Protein AF-A0A9W9NFR3-F1 (afdb_monomer_lite)

Structure (mmCIF, N/CA/C/O backbone):
data_AF-A0A9W9NFR3-F1
#
_entry.id   AF-A0A9W9NFR3-F1
#
loop_
_atom_site.group_PDB
_atom_site.id
_atom_site.type_symbol
_atom_site.label_atom_id
_atom_site.label_alt_id
_atom_site.label_comp_id
_atom_site.label_asym_id
_atom_site.label_entity_id
_atom_site.label_seq_id
_atom_site.pdbx_PDB_ins_code
_atom_site.Cartn_x
_atom_site.Cartn_y
_atom_site.Cartn_z
_atom_site.occupancy
_atom_site.B_iso_or_equiv
_atom_site.auth_seq_id
_atom_site.auth_comp_id
_atom_site.auth_asym_id
_atom_site.auth_atom_id
_atom_site.pdbx_PDB_model_num
ATOM 1 N N . LEU A 1 1 ? -6.742 -9.549 -24.393 1.00 57.75 1 LEU A N 1
ATOM 2 C CA . LEU A 1 1 ? -6.237 -10.934 -24.289 1.00 57.75 1 LEU A CA 1
ATOM 3 C C . LEU A 1 1 ? -7.436 -11.861 -24.127 1.00 57.75 1 LEU A C 1
ATOM 5 O O . LEU A 1 1 ? -8.385 -11.506 -23.446 1.00 57.75 1 LEU A O 1
ATOM 9 N N . LYS A 1 2 ? -7.452 -13.035 -24.771 1.00 60.94 2 LYS A N 1
ATOM 10 C CA . LYS A 1 2 ? -8.479 -14.054 -24.458 1.00 60.94 2 LYS A CA 1
ATOM 11 C C . LYS A 1 2 ? -8.220 -14.619 -23.047 1.00 60.94 2 LYS A C 1
ATOM 13 O O . LYS A 1 2 ? -7.058 -14.609 -22.647 1.00 60.94 2 LYS A O 1
ATOM 18 N N . PRO A 1 3 ? -9.209 -15.192 -22.333 1.00 56.94 3 PRO A N 1
ATOM 19 C CA . PRO A 1 3 ? -8.985 -15.709 -20.978 1.00 56.94 3 PRO A CA 1
ATOM 20 C C . PRO A 1 3 ? -7.827 -16.700 -20.829 1.00 56.94 3 PRO A C 1
ATOM 22 O O . PRO A 1 3 ? -6.983 -16.536 -19.953 1.00 56.94 3 PRO A O 1
ATOM 25 N N . GLY A 1 4 ? -7.684 -17.645 -21.763 1.00 58.53 4 GLY A N 1
ATOM 26 C CA . GLY A 1 4 ? -6.540 -18.572 -21.789 1.00 58.53 4 GLY A CA 1
ATOM 27 C C . GLY A 1 4 ? -5.189 -17.936 -22.155 1.00 58.53 4 GLY A C 1
ATOM 28 O O . GLY A 1 4 ? -4.173 -18.619 -22.157 1.00 58.53 4 GLY A O 1
ATOM 29 N N . ALA A 1 5 ? -5.168 -16.650 -22.512 1.00 71.75 5 ALA A N 1
ATOM 30 C CA . ALA A 1 5 ? -3.951 -15.871 -22.708 1.00 71.75 5 ALA A CA 1
ATOM 31 C C . ALA A 1 5 ? -3.671 -14.902 -21.555 1.00 71.75 5 ALA A C 1
ATOM 33 O O . ALA A 1 5 ? -2.537 -14.447 -21.470 1.00 71.75 5 ALA A O 1
ATOM 34 N N . ALA A 1 6 ? -4.670 -14.605 -20.715 1.00 74.62 6 ALA A N 1
ATOM 35 C CA . ALA A 1 6 ? -4.541 -13.748 -19.542 1.00 74.62 6 ALA A CA 1
ATOM 36 C C . ALA A 1 6 ? -4.079 -14.531 -18.300 1.00 74.62 6 ALA A C 1
ATOM 38 O O . ALA A 1 6 ? -3.303 -14.001 -17.502 1.00 74.62 6 ALA A O 1
ATOM 39 N N . LEU A 1 7 ? -4.507 -15.792 -18.169 1.00 78.88 7 LEU A N 1
ATOM 40 C CA . LEU A 1 7 ? -4.122 -16.697 -17.082 1.00 78.88 7 LEU A CA 1
ATOM 41 C C . LEU A 1 7 ? -2.975 -17.630 -17.488 1.00 78.88 7 LEU A C 1
ATOM 43 O O . LEU A 1 7 ? -2.814 -17.955 -18.668 1.00 78.88 7 LEU A O 1
ATOM 47 N N . ASN A 1 8 ? -2.174 -18.066 -16.514 1.00 80.19 8 ASN A N 1
ATOM 48 C CA . ASN A 1 8 ? -1.162 -19.097 -16.739 1.00 80.19 8 ASN A CA 1
ATOM 49 C C . ASN A 1 8 ? -1.794 -20.485 -16.968 1.00 80.19 8 ASN A C 1
ATOM 51 O O . ASN A 1 8 ? -2.981 -20.706 -16.718 1.00 80.19 8 ASN A O 1
ATOM 55 N N . SER A 1 9 ? -0.994 -21.425 -17.480 1.00 79.94 9 SER A N 1
ATOM 56 C CA . SER A 1 9 ? -1.455 -22.782 -17.807 1.00 79.94 9 SER A CA 1
ATOM 57 C C . SER A 1 9 ? -1.994 -23.538 -16.597 1.00 79.94 9 SER A C 1
ATOM 59 O O . SER A 1 9 ? -2.963 -24.283 -16.725 1.00 79.94 9 SER A O 1
ATOM 61 N N . ASP A 1 10 ? -1.386 -23.323 -15.435 1.00 79.56 10 ASP A N 1
ATOM 62 C CA . ASP A 1 10 ? -1.676 -24.070 -14.211 1.00 79.56 10 ASP A CA 1
ATOM 63 C C . ASP A 1 10 ? -3.016 -23.631 -13.604 1.00 79.56 10 ASP A C 1
ATOM 65 O O . ASP A 1 10 ? -3.705 -24.419 -12.960 1.00 79.56 10 ASP A O 1
ATOM 69 N N . SER A 1 11 ? -3.434 -22.401 -13.912 1.00 82.00 11 SER A N 1
ATOM 70 C CA . SER A 1 11 ? -4.711 -21.800 -13.522 1.00 82.00 11 SER A CA 1
ATOM 71 C C . SER A 1 11 ? -5.790 -21.917 -14.604 1.00 82.00 11 SER A C 1
ATOM 73 O O . SER A 1 11 ? -6.867 -21.328 -14.484 1.00 82.00 11 SER A O 1
ATOM 75 N N . ALA A 1 12 ? -5.544 -22.665 -15.686 1.00 76.81 12 ALA A N 1
ATOM 76 C CA . ALA A 1 12 ? -6.492 -22.773 -16.795 1.00 76.81 12 ALA A CA 1
ATOM 77 C C . ALA A 1 12 ? -7.842 -23.369 -16.359 1.00 76.81 12 ALA A C 1
ATOM 79 O O . ALA A 1 12 ? -8.886 -22.996 -16.899 1.00 76.81 12 ALA A O 1
ATOM 80 N N . ASN A 1 13 ? -7.850 -24.246 -15.350 1.00 81.19 13 ASN A N 1
ATOM 81 C CA . ASN A 1 13 ? -9.070 -24.832 -14.788 1.00 81.19 13 ASN A CA 1
ATOM 82 C C . ASN A 1 13 ? -10.011 -23.786 -14.155 1.00 81.19 13 ASN A C 1
ATOM 84 O O . ASN A 1 13 ? -11.229 -23.988 -14.168 1.00 81.19 13 ASN A O 1
ATOM 88 N N . LEU A 1 14 ? -9.485 -22.649 -13.677 1.00 80.06 14 LEU A N 1
ATOM 89 C CA . LEU A 1 14 ? -10.282 -21.569 -13.089 1.00 80.06 14 LEU A CA 1
ATOM 90 C C . LEU A 1 14 ? -11.264 -20.983 -14.106 1.00 80.06 14 LEU A C 1
ATOM 92 O O . LEU A 1 14 ? -12.348 -20.552 -13.727 1.00 80.06 14 LEU A O 1
ATOM 96 N N . THR A 1 15 ? -10.945 -21.040 -15.404 1.00 74.31 15 THR A N 1
ATOM 97 C CA . THR A 1 15 ? -11.864 -20.593 -16.468 1.00 74.31 15 THR A CA 1
ATOM 98 C C . THR A 1 15 ? -13.156 -21.407 -16.528 1.00 74.31 15 THR A C 1
ATOM 100 O O . THR A 1 15 ? -14.176 -20.916 -17.003 1.00 74.31 15 THR A O 1
ATOM 103 N N . THR A 1 16 ? -13.125 -22.643 -16.026 1.00 77.31 16 THR A N 1
ATOM 104 C CA . THR A 1 16 ? -14.296 -23.524 -15.940 1.00 77.31 16 THR A CA 1
ATOM 105 C C . THR A 1 16 ? -14.938 -23.474 -14.553 1.00 77.31 16 THR A C 1
ATOM 107 O O . THR A 1 16 ? -16.159 -23.512 -14.454 1.00 77.31 16 THR A O 1
ATOM 110 N N . GLN A 1 17 ? -14.136 -23.378 -13.486 1.00 79.81 17 GLN A N 1
ATOM 111 C CA . GLN A 1 17 ? -14.632 -23.359 -12.102 1.00 79.81 17 GLN A CA 1
ATOM 112 C C . GLN A 1 17 ? -15.254 -22.014 -11.706 1.00 79.81 17 GLN A C 1
ATOM 114 O O . GLN A 1 17 ? -16.235 -21.980 -10.972 1.00 79.81 17 GLN A O 1
ATOM 119 N N . MET A 1 18 ? -14.692 -20.913 -12.205 1.00 75.62 18 MET A N 1
ATOM 120 C CA . MET A 1 18 ? -15.073 -19.539 -11.878 1.00 75.62 18 MET A CA 1
ATOM 121 C C . MET A 1 18 ? -15.155 -18.690 -13.159 1.00 75.62 18 MET A C 1
ATOM 123 O O . MET A 1 18 ? -14.361 -17.763 -13.368 1.00 75.62 18 MET A O 1
ATOM 127 N N . PRO A 1 19 ? -16.080 -19.012 -14.083 1.00 73.88 19 PRO A N 1
ATOM 128 C CA . PRO A 1 19 ? -16.123 -18.385 -15.401 1.00 73.88 19 PRO A CA 1
ATOM 129 C C . PRO A 1 19 ? -16.378 -16.873 -15.326 1.00 73.88 19 PRO A C 1
ATOM 131 O O . PRO A 1 19 ? -15.787 -16.120 -16.096 1.00 73.88 19 PRO A O 1
ATOM 134 N N . GLY A 1 20 ? -17.198 -16.400 -14.380 1.00 67.44 20 GLY A N 1
ATOM 135 C CA . GLY A 1 20 ? -17.444 -14.966 -14.183 1.00 67.44 20 GLY A CA 1
ATOM 136 C C . GLY A 1 20 ? -16.195 -14.219 -13.707 1.00 67.44 20 GLY A C 1
ATOM 137 O O . GLY A 1 20 ? -15.789 -13.229 -14.318 1.00 67.44 20 GLY A O 1
ATOM 138 N N . GLN A 1 21 ? -15.534 -14.750 -12.676 1.00 71.19 21 GLN A N 1
ATOM 139 C CA . GLN A 1 21 ? -14.351 -14.159 -12.047 1.00 71.19 21 GLN A CA 1
ATOM 140 C C . GLN A 1 21 ? -13.106 -14.215 -12.940 1.00 71.19 21 GLN A C 1
ATOM 142 O O . GLN A 1 21 ? -12.191 -13.424 -12.757 1.00 71.19 21 GLN A O 1
ATOM 147 N N . THR A 1 22 ? -13.059 -15.116 -13.923 1.00 69.31 22 THR A N 1
ATOM 148 C CA . THR A 1 22 ? -11.957 -15.194 -14.899 1.00 69.31 22 THR A CA 1
ATOM 149 C C . THR A 1 22 ? -12.244 -14.429 -16.191 1.00 69.31 22 THR A C 1
ATOM 151 O O . THR A 1 22 ? -11.317 -13.916 -16.821 1.00 69.31 22 THR A O 1
ATOM 154 N N . THR A 1 23 ? -13.513 -14.277 -16.582 1.00 66.06 23 THR A N 1
ATOM 155 C CA . THR A 1 23 ? -13.893 -13.469 -17.753 1.00 66.06 23 THR A CA 1
ATOM 156 C C . THR A 1 23 ? -13.675 -11.977 -17.500 1.00 66.06 23 THR A C 1
ATOM 158 O O . THR A 1 23 ? -13.169 -11.290 -18.385 1.00 66.06 23 THR A O 1
ATOM 161 N N . ALA A 1 24 ? -13.986 -11.486 -16.296 1.00 67.56 24 ALA A N 1
ATOM 162 C CA . ALA A 1 24 ? -13.807 -10.081 -15.922 1.00 67.56 24 ALA A CA 1
ATOM 163 C C . ALA A 1 24 ? -12.356 -9.560 -16.087 1.00 67.56 24 ALA A C 1
ATOM 165 O O . ALA A 1 24 ? -12.164 -8.625 -16.864 1.00 67.56 24 ALA A O 1
ATOM 166 N N . PRO A 1 25 ? -11.311 -10.166 -15.485 1.00 63.53 25 PRO A N 1
ATOM 167 C CA . PRO A 1 25 ? -9.930 -9.709 -15.674 1.00 63.53 25 PRO A CA 1
ATOM 168 C C . PRO A 1 25 ? -9.451 -9.886 -17.120 1.00 63.53 25 PRO A C 1
ATOM 170 O O . PRO A 1 25 ? -8.664 -9.093 -17.625 1.00 63.53 25 PRO A O 1
ATOM 173 N N . SER A 1 26 ? -9.970 -10.884 -17.837 1.00 64.06 26 SER A N 1
ATOM 174 C CA . SER A 1 26 ? -9.630 -11.105 -19.247 1.00 64.06 26 SER A CA 1
ATOM 175 C C . SER A 1 26 ? -10.191 -10.025 -20.173 1.00 64.06 26 SER A C 1
ATOM 177 O O . SER A 1 26 ? -9.550 -9.676 -21.162 1.00 64.06 26 SER A O 1
ATOM 179 N N . PHE A 1 27 ? -11.373 -9.487 -19.856 1.00 68.19 27 PHE A N 1
ATOM 180 C CA . PHE A 1 27 ? -11.963 -8.341 -20.553 1.00 68.19 27 PHE A CA 1
ATOM 181 C C . PHE A 1 27 ? -11.135 -7.060 -20.361 1.00 68.19 27 PHE A C 1
ATOM 183 O O . PHE A 1 27 ? -11.083 -6.218 -21.258 1.00 68.19 27 PHE A O 1
ATOM 190 N N . LEU A 1 28 ? -10.461 -6.938 -19.217 1.00 73.31 28 LEU A N 1
ATOM 191 C CA . LEU A 1 28 ? -9.630 -5.786 -18.870 1.00 73.31 28 LEU A CA 1
ATOM 192 C C . LEU A 1 28 ? -8.166 -5.934 -19.310 1.00 73.31 28 LEU A C 1
ATOM 194 O O . LEU A 1 28 ? -7.443 -4.946 -19.331 1.00 73.31 28 LEU A O 1
ATOM 198 N N . ALA A 1 29 ? -7.712 -7.127 -19.697 1.00 72.62 29 ALA A N 1
ATOM 199 C CA . ALA A 1 29 ? -6.328 -7.361 -20.100 1.00 72.62 29 ALA A CA 1
ATOM 200 C C . ALA A 1 29 ? -6.136 -7.194 -21.612 1.00 72.62 29 ALA A C 1
ATOM 202 O O . ALA A 1 29 ? -6.729 -7.931 -22.398 1.00 72.62 29 ALA A O 1
ATOM 203 N N . TYR A 1 30 ? -5.251 -6.299 -22.041 1.00 69.31 30 TYR A N 1
ATOM 204 C CA . TYR A 1 30 ? -4.818 -6.110 -23.430 1.00 69.31 30 TYR A CA 1
ATOM 205 C C . TY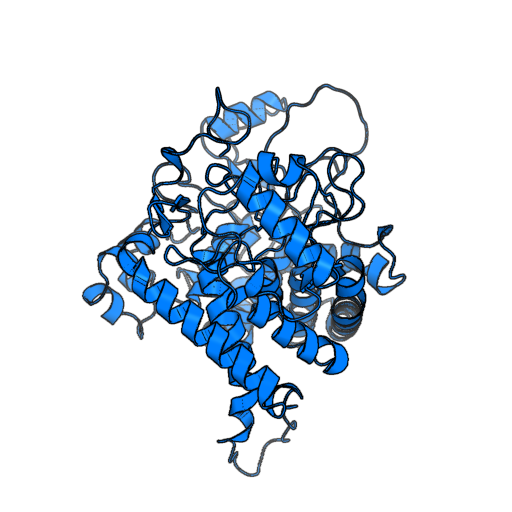R A 1 30 ? -3.319 -6.411 -23.546 1.00 69.31 30 TYR A C 1
ATOM 207 O O . TYR A 1 30 ? -2.644 -6.595 -22.540 1.00 69.31 30 TYR A O 1
ATOM 215 N N . SER A 1 31 ? -2.799 -6.537 -24.769 1.00 67.88 31 SER A N 1
ATOM 216 C CA . SER A 1 31 ? -1.360 -6.774 -24.973 1.00 67.88 31 SER A CA 1
ATOM 217 C C . SER A 1 31 ? -0.500 -5.582 -24.552 1.00 67.88 31 SER A C 1
ATOM 219 O O . SER A 1 31 ? 0.652 -5.785 -24.215 1.00 67.88 31 SER A O 1
ATOM 221 N N . GLU A 1 32 ? -1.064 -4.371 -24.570 1.00 63.44 32 GLU A N 1
ATOM 222 C CA . GLU A 1 32 ? -0.345 -3.113 -24.310 1.00 63.44 32 GLU A CA 1
ATOM 223 C C . GLU A 1 32 ? -0.567 -2.547 -22.897 1.00 63.44 32 GLU A C 1
ATOM 225 O O . GLU A 1 32 ? 0.097 -1.584 -22.522 1.00 63.44 32 GLU A O 1
ATOM 230 N N . LYS A 1 33 ? -1.575 -3.048 -22.164 1.00 67.75 33 LYS A N 1
ATOM 231 C CA . LYS A 1 33 ? -1.949 -2.605 -20.806 1.00 67.75 33 LYS A CA 1
ATOM 232 C C . LYS A 1 33 ? -3.065 -3.463 -20.212 1.00 67.75 33 LYS A C 1
ATOM 234 O O . LYS A 1 33 ? -3.825 -4.110 -20.938 1.00 67.75 33 LYS A O 1
ATOM 239 N N . LEU A 1 34 ? -3.234 -3.382 -18.897 1.00 75.50 34 LEU A N 1
ATOM 240 C CA . LEU A 1 34 ? -4.474 -3.756 -18.215 1.00 75.50 34 LEU A CA 1
ATOM 241 C C . LEU A 1 34 ? -5.292 -2.486 -17.926 1.00 75.50 34 LEU A C 1
ATOM 243 O O . LEU A 1 34 ? -4.732 -1.418 -17.685 1.00 75.50 34 LEU A O 1
ATOM 247 N N . LEU A 1 35 ? -6.617 -2.593 -18.008 1.00 75.81 35 LEU A N 1
ATOM 248 C CA . LEU A 1 35 ? -7.544 -1.516 -17.663 1.00 75.81 35 LEU A CA 1
ATOM 249 C C . LEU A 1 35 ? -7.932 -1.614 -16.185 1.00 75.81 35 LEU A C 1
ATOM 251 O O . LEU A 1 35 ? -8.110 -2.720 -15.674 1.00 75.81 35 LEU A O 1
ATOM 255 N N . ALA A 1 36 ? -8.110 -0.468 -15.531 1.00 61.69 36 ALA A N 1
ATOM 256 C CA . ALA A 1 36 ? -8.396 -0.399 -14.096 1.00 61.69 36 ALA A CA 1
ATOM 257 C C . ALA A 1 36 ? -9.766 -0.975 -13.721 1.00 61.69 36 ALA A C 1
ATOM 259 O O . ALA A 1 36 ? -9.925 -1.626 -12.694 1.00 61.69 36 ALA A O 1
ATOM 260 N N . GLY A 1 37 ? -10.763 -0.786 -14.586 1.00 64.19 37 GLY A N 1
ATOM 261 C CA . GLY A 1 37 ? -12.109 -1.275 -14.331 1.00 64.19 37 GLY A CA 1
ATOM 262 C C . GLY A 1 37 ? -12.991 -1.257 -15.568 1.00 64.19 37 GLY A C 1
ATOM 263 O O . GLY A 1 37 ? -12.638 -0.742 -16.629 1.00 64.19 37 GLY A O 1
ATOM 264 N N . ALA A 1 38 ? -14.178 -1.843 -15.446 1.00 62.59 38 ALA A N 1
ATOM 265 C CA . ALA A 1 38 ? -15.139 -1.884 -16.538 1.00 62.59 38 ALA A CA 1
ATOM 266 C C . ALA A 1 38 ? -16.033 -0.622 -16.549 1.00 62.59 38 ALA A C 1
ATOM 268 O O . ALA A 1 38 ? -16.344 -0.054 -15.505 1.00 62.59 38 ALA A O 1
ATOM 269 N N . TRP A 1 39 ? -16.511 -0.230 -17.738 1.00 59.84 39 TRP A N 1
ATOM 270 C CA . TRP A 1 39 ? -17.463 0.866 -18.024 1.00 59.84 39 TRP A CA 1
ATOM 271 C C . TRP A 1 39 ? -16.967 2.289 -17.718 1.00 59.84 39 TRP A C 1
ATOM 273 O O . TRP A 1 39 ? -16.989 3.122 -18.620 1.00 59.84 39 TRP A O 1
ATOM 283 N N . ARG A 1 40 ? -16.537 2.577 -16.481 1.00 53.50 40 ARG A N 1
ATOM 284 C CA . ARG A 1 40 ? -16.158 3.930 -16.027 1.00 53.50 40 ARG A CA 1
ATOM 285 C C . ARG A 1 40 ? -14.650 4.195 -16.055 1.00 53.50 40 ARG A C 1
ATOM 287 O O . ARG A 1 40 ? -14.262 5.312 -16.366 1.00 53.50 40 ARG A O 1
ATOM 294 N N . PHE A 1 41 ? -13.825 3.169 -15.834 1.00 65.81 41 PHE A N 1
ATOM 295 C CA . PHE A 1 41 ? -12.356 3.266 -15.809 1.00 65.81 41 PHE A CA 1
ATOM 296 C C . PHE A 1 41 ? -11.695 2.377 -16.873 1.00 65.81 41 PHE A C 1
ATOM 298 O O . PHE A 1 41 ? -10.738 1.649 -16.609 1.00 65.81 41 PHE A O 1
ATOM 305 N N . LEU A 1 42 ? -12.218 2.425 -18.104 1.00 73.88 42 LEU A N 1
ATOM 306 C CA . LEU A 1 42 ? -11.694 1.681 -19.260 1.00 73.88 42 LEU A CA 1
ATOM 307 C C . LEU A 1 42 ? -10.385 2.295 -19.806 1.00 73.88 42 LEU A C 1
ATOM 309 O O . LEU A 1 42 ? -10.229 2.489 -21.011 1.00 73.88 42 LEU A O 1
ATOM 313 N N . THR A 1 43 ? -9.447 2.619 -18.920 1.00 76.31 43 THR A N 1
ATOM 314 C CA . THR A 1 43 ? -8.145 3.216 -19.236 1.00 76.31 43 THR A CA 1
ATOM 315 C C . THR A 1 43 ? -7.059 2.670 -18.298 1.00 76.31 43 THR A C 1
ATOM 317 O O . THR A 1 43 ? -7.357 1.898 -17.382 1.00 76.31 43 THR A O 1
ATOM 320 N N . TYR A 1 44 ? -5.793 3.000 -18.561 1.00 82.38 44 TYR A N 1
ATOM 321 C CA . TYR A 1 44 ? -4.669 2.613 -17.704 1.00 82.38 44 TYR A CA 1
ATOM 322 C C . TYR A 1 44 ? -4.719 3.361 -16.371 1.00 82.38 44 TYR A C 1
ATOM 324 O O . TYR A 1 44 ? -4.769 4.593 -16.355 1.00 82.38 44 TYR A O 1
ATOM 332 N N . PHE A 1 45 ? -4.607 2.594 -15.285 1.00 86.62 45 PHE A N 1
ATOM 333 C CA . PHE A 1 45 ? -4.207 3.089 -13.973 1.00 86.62 45 PHE A CA 1
ATOM 334 C C . PHE A 1 45 ? -2.989 2.290 -13.500 1.00 86.62 45 PHE A C 1
ATOM 336 O O . PHE A 1 45 ? -3.074 1.075 -13.301 1.00 86.62 45 PHE A O 1
ATOM 343 N N . GLY A 1 46 ? -1.843 2.950 -13.350 1.00 88.38 46 GLY A N 1
ATOM 344 C CA . GLY A 1 46 ? -0.560 2.324 -13.043 1.00 88.38 46 GLY A CA 1
ATOM 345 C C . GLY A 1 46 ? -0.546 1.645 -11.684 1.00 88.38 46 GLY A C 1
ATOM 346 O O . GLY A 1 46 ? -0.216 0.464 -11.592 1.00 88.38 46 GLY A O 1
ATOM 347 N N . ARG A 1 47 ? -0.947 2.375 -10.638 1.00 91.19 47 ARG A N 1
ATOM 348 C CA . ARG A 1 47 ? -1.064 1.851 -9.269 1.00 91.19 47 ARG A CA 1
ATOM 349 C C . ARG A 1 47 ? -1.922 0.591 -9.239 1.00 91.19 47 ARG A C 1
ATOM 351 O O . ARG A 1 47 ? -1.462 -0.462 -8.810 1.00 91.19 47 ARG A O 1
ATOM 358 N N . ASP A 1 48 ? -3.134 0.694 -9.756 1.00 89.94 48 ASP A N 1
ATOM 359 C CA . ASP A 1 48 ? -4.148 -0.352 -9.707 1.00 89.94 48 ASP A CA 1
ATOM 360 C C . ASP A 1 48 ? -3.710 -1.587 -10.504 1.00 89.94 48 ASP A C 1
ATOM 362 O O . ASP A 1 48 ? -3.854 -2.722 -10.039 1.00 89.94 48 ASP A O 1
ATOM 366 N N . SER A 1 49 ? -3.080 -1.373 -11.665 1.00 90.88 49 SER A N 1
ATOM 367 C CA . SER A 1 49 ? -2.492 -2.446 -12.472 1.00 90.88 49 SER A CA 1
ATOM 368 C C . SER A 1 49 ? -1.364 -3.158 -11.726 1.00 90.88 49 SER A C 1
ATOM 370 O O . SER A 1 49 ? -1.300 -4.386 -11.746 1.00 90.88 49 SER A O 1
ATOM 372 N N . MET A 1 50 ? -0.492 -2.417 -11.034 1.00 95.12 50 MET A N 1
ATOM 373 C CA . MET A 1 50 ? 0.610 -2.999 -10.264 1.00 95.12 50 MET A CA 1
ATOM 374 C C . MET A 1 50 ? 0.128 -3.732 -9.009 1.00 95.12 50 MET A C 1
ATOM 376 O O . MET A 1 50 ? 0.593 -4.842 -8.756 1.00 95.12 50 MET A O 1
ATOM 380 N N . ILE A 1 51 ? -0.825 -3.177 -8.252 1.00 94.50 51 ILE A N 1
ATOM 381 C CA . ILE A 1 51 ? -1.442 -3.858 -7.099 1.00 94.50 51 ILE A CA 1
ATOM 382 C C . ILE A 1 51 ? -2.105 -5.160 -7.560 1.00 94.50 51 ILE A C 1
ATOM 384 O O . ILE A 1 51 ? -1.853 -6.222 -6.986 1.00 94.50 51 ILE A O 1
ATOM 388 N N . SER A 1 52 ? -2.889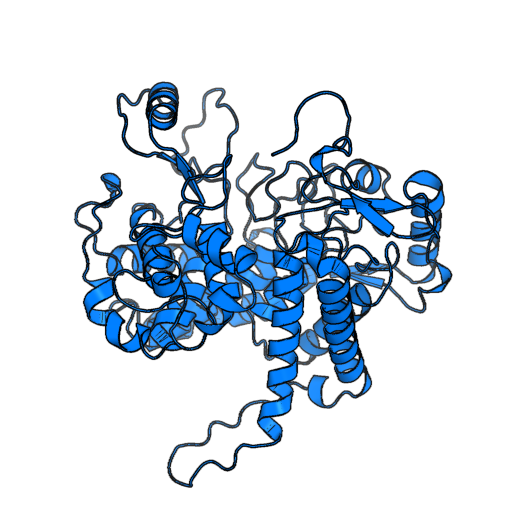 -5.099 -8.639 1.00 91.81 52 SER A N 1
ATOM 389 C CA . SER A 1 52 ? -3.540 -6.275 -9.224 1.00 91.81 52 SER A CA 1
ATOM 390 C C . SER A 1 52 ? -2.518 -7.316 -9.672 1.00 91.81 52 SER A C 1
ATOM 392 O O . SER A 1 52 ? -2.672 -8.497 -9.367 1.00 91.81 52 SER A O 1
ATOM 394 N N . ALA A 1 53 ? -1.442 -6.895 -10.342 1.00 93.19 53 ALA A N 1
ATOM 395 C CA . ALA A 1 53 ? -0.378 -7.794 -10.774 1.00 93.19 53 ALA A CA 1
ATOM 396 C C . ALA A 1 53 ? 0.330 -8.471 -9.598 1.00 93.19 53 ALA A C 1
ATOM 398 O O . ALA A 1 53 ? 0.577 -9.672 -9.656 1.00 93.19 53 ALA A O 1
ATOM 399 N N . LEU A 1 54 ? 0.614 -7.732 -8.523 1.00 95.50 54 LEU A N 1
ATOM 400 C CA . LEU A 1 54 ? 1.239 -8.274 -7.318 1.00 95.50 54 LEU A CA 1
ATOM 401 C C . LEU A 1 54 ? 0.337 -9.297 -6.611 1.00 95.50 54 LEU A C 1
ATOM 403 O O . LEU A 1 54 ? 0.826 -10.341 -6.187 1.00 95.50 54 LEU A O 1
ATOM 407 N N . LEU A 1 55 ? -0.965 -9.023 -6.488 1.00 93.31 55 LEU A N 1
ATOM 408 C CA . LEU A 1 55 ? -1.912 -9.924 -5.820 1.00 93.31 55 LEU A CA 1
ATOM 409 C C . LEU A 1 55 ? -2.271 -11.148 -6.674 1.00 93.31 55 LEU A C 1
ATOM 411 O O . LEU A 1 55 ? -2.466 -12.239 -6.139 1.00 93.31 55 LEU A O 1
ATOM 415 N N . MET A 1 56 ? -2.344 -10.982 -7.996 1.00 90.19 56 MET A N 1
ATOM 416 C CA . MET A 1 56 ? -2.720 -12.039 -8.940 1.00 90.19 56 MET A CA 1
ATOM 417 C C . MET A 1 56 ? -1.518 -12.743 -9.585 1.00 90.19 56 MET A C 1
ATOM 419 O O . MET A 1 56 ? -1.713 -13.590 -10.458 1.00 90.19 56 MET A O 1
ATOM 423 N N . GLU A 1 57 ? -0.287 -12.443 -9.166 1.00 90.06 57 GLU A N 1
ATOM 424 C CA . GLU A 1 57 ? 0.946 -13.055 -9.687 1.00 90.06 57 GLU A CA 1
ATOM 425 C C . GLU A 1 57 ? 0.867 -14.590 -9.828 1.00 90.06 57 GLU A C 1
ATOM 427 O O . GLU A 1 57 ? 1.222 -15.082 -10.904 1.00 90.06 57 GLU A O 1
ATOM 432 N N . PRO A 1 58 ? 0.284 -15.349 -8.872 1.00 87.25 58 PRO A N 1
ATOM 433 C CA . PRO A 1 58 ? 0.172 -16.805 -8.990 1.00 87.25 58 PRO A CA 1
ATOM 434 C C . PRO A 1 58 ? -0.722 -17.304 -10.131 1.00 87.25 58 PRO A C 1
ATOM 436 O O . PRO A 1 58 ? -0.617 -18.467 -10.517 1.00 87.25 58 PRO A O 1
ATOM 439 N N . VAL A 1 59 ? -1.622 -16.467 -10.661 1.00 86.62 59 VAL A N 1
ATOM 440 C CA . VAL A 1 59 ? -2.602 -16.857 -11.692 1.00 86.62 59 VAL A CA 1
ATOM 441 C C . VAL A 1 59 ? -2.399 -16.141 -13.025 1.00 86.62 59 VAL A C 1
ATOM 443 O O . VAL A 1 59 ? -2.837 -16.643 -14.063 1.00 86.62 59 VAL A O 1
ATOM 446 N N . LEU A 1 60 ? -1.726 -14.987 -13.033 1.00 87.31 60 LEU A N 1
ATOM 447 C CA . LEU A 1 60 ? -1.474 -14.225 -14.251 1.00 87.31 60 LEU A CA 1
ATOM 448 C C . LEU A 1 60 ? -0.483 -14.937 -15.177 1.00 87.31 60 LEU A C 1
ATOM 450 O O . LEU A 1 60 ? 0.492 -15.569 -14.768 1.00 87.31 60 LEU A O 1
ATOM 454 N N . SER A 1 61 ? -0.734 -14.807 -16.476 1.00 87.50 61 SER A N 1
ATOM 455 C CA . SER A 1 61 ? 0.184 -15.271 -17.511 1.00 87.50 61 SER A CA 1
ATOM 456 C C . SER A 1 61 ? 1.487 -14.459 -17.519 1.00 87.50 61 SER A C 1
ATOM 458 O O . SER A 1 61 ? 1.495 -13.243 -17.321 1.00 87.50 61 SER A O 1
ATOM 460 N N . SER A 1 62 ? 2.596 -15.149 -17.786 1.00 89.81 62 SER A N 1
ATOM 461 C CA . SER A 1 62 ? 3.958 -14.601 -17.811 1.00 89.81 62 SER A CA 1
ATOM 462 C C . SER A 1 62 ? 4.606 -14.780 -19.187 1.00 89.81 62 SER A C 1
ATOM 464 O O . SER A 1 62 ? 4.354 -15.783 -19.859 1.00 89.81 62 SER A O 1
ATOM 466 N N . GLY A 1 63 ? 5.480 -13.853 -19.587 1.00 88.00 63 GLY A N 1
ATOM 467 C CA . GLY A 1 63 ? 6.225 -13.880 -20.853 1.00 88.00 63 GLY A CA 1
ATOM 468 C C . GLY A 1 63 ? 5.788 -12.816 -21.868 1.00 88.00 63 GLY A C 1
ATOM 469 O O . GLY A 1 63 ? 4.963 -11.962 -21.566 1.00 88.00 63 GLY A O 1
ATOM 470 N N . ASN A 1 64 ? 6.340 -12.894 -23.085 1.00 85.38 64 ASN A N 1
ATOM 471 C CA . ASN A 1 64 ? 6.073 -11.933 -24.166 1.00 85.38 64 ASN A CA 1
ATOM 472 C C . ASN A 1 64 ? 4.581 -11.868 -24.517 1.00 85.38 64 ASN A C 1
ATOM 474 O O . ASN A 1 64 ? 3.968 -12.918 -24.740 1.00 85.38 64 ASN A O 1
ATOM 478 N N . ASP A 1 65 ? 4.036 -10.654 -24.617 1.00 79.31 65 ASP A N 1
ATOM 479 C CA . ASP A 1 65 ? 2.623 -10.378 -24.921 1.00 79.31 65 ASP A CA 1
ATOM 480 C C . ASP A 1 65 ? 1.643 -11.040 -23.930 1.00 79.31 65 ASP A C 1
ATOM 482 O O . ASP A 1 65 ? 0.541 -11.469 -24.298 1.00 79.31 65 ASP A O 1
ATOM 486 N N . ARG A 1 66 ? 2.063 -11.185 -22.665 1.00 85.19 66 ARG A N 1
ATOM 487 C CA . ARG A 1 66 ? 1.272 -11.754 -21.561 1.00 85.19 66 ARG A CA 1
ATOM 488 C C . ARG A 1 66 ? 1.022 -10.727 -20.472 1.00 85.19 66 ARG A C 1
ATOM 490 O O . ARG A 1 66 ? 1.728 -9.730 -20.383 1.00 85.19 66 ARG A O 1
ATOM 497 N N . SER A 1 67 ? 0.042 -11.012 -19.617 1.00 87.38 67 SER A N 1
ATOM 498 C CA . SER A 1 67 ? -0.478 -10.063 -18.629 1.00 87.38 67 SER A CA 1
ATOM 499 C C . SER A 1 67 ? 0.604 -9.434 -17.755 1.00 87.38 67 SER A C 1
ATOM 501 O O . SER A 1 67 ? 0.567 -8.232 -17.538 1.00 87.38 67 SER A O 1
ATOM 503 N N . MET A 1 68 ? 1.567 -10.220 -17.260 1.00 91.00 68 MET A N 1
ATOM 504 C CA . MET A 1 68 ? 2.596 -9.686 -16.364 1.00 91.00 68 MET A CA 1
ATOM 505 C C . MET A 1 68 ? 3.532 -8.690 -17.066 1.00 91.00 68 MET A C 1
ATOM 507 O O . MET A 1 68 ? 3.817 -7.631 -16.516 1.00 91.00 68 MET A O 1
ATOM 511 N N . GLU A 1 69 ? 3.976 -8.994 -18.291 1.00 92.06 69 GLU A N 1
ATOM 512 C CA . GLU A 1 69 ? 4.790 -8.049 -19.069 1.00 92.06 69 GLU A CA 1
ATOM 513 C C . GLU A 1 69 ? 3.965 -6.839 -19.509 1.00 92.06 69 GLU A C 1
ATOM 515 O O . GLU A 1 69 ? 4.474 -5.738 -19.355 1.00 92.06 69 GLU A O 1
ATOM 520 N N . ALA A 1 70 ? 2.694 -7.032 -19.890 1.00 89.88 70 ALA A N 1
ATOM 521 C CA . ALA A 1 70 ? 1.758 -5.966 -20.270 1.00 89.88 70 ALA A CA 1
ATOM 522 C C . ALA A 1 70 ? 1.476 -4.948 -19.140 1.00 89.88 70 ALA A C 1
ATOM 524 O O . ALA A 1 70 ? 1.069 -3.812 -19.379 1.00 89.88 70 ALA A O 1
ATOM 525 N N . VAL A 1 71 ? 1.624 -5.345 -17.870 1.00 92.62 71 VAL A N 1
ATOM 526 C CA . VAL A 1 71 ? 1.572 -4.393 -16.748 1.00 92.62 71 VAL A CA 1
ATOM 527 C C . VAL A 1 71 ? 2.891 -3.636 -16.643 1.00 92.62 71 VAL A C 1
ATOM 529 O O . VAL A 1 71 ? 2.892 -2.412 -16.556 1.00 92.62 71 VAL A O 1
ATOM 532 N N . ILE A 1 72 ? 4.017 -4.349 -16.654 1.00 95.19 72 ILE A N 1
ATOM 533 C CA . ILE A 1 72 ? 5.344 -3.756 -16.448 1.00 95.19 72 ILE A CA 1
ATOM 534 C C . ILE A 1 72 ? 5.699 -2.783 -17.580 1.00 95.19 72 ILE A C 1
ATOM 536 O O . ILE A 1 72 ? 6.188 -1.687 -17.305 1.00 95.19 72 ILE A O 1
ATOM 540 N N . ASP A 1 73 ? 5.461 -3.159 -18.836 1.00 92.31 73 ASP A N 1
ATOM 541 C CA . ASP A 1 73 ? 5.745 -2.311 -19.994 1.00 92.31 73 ASP A CA 1
ATOM 542 C C . ASP A 1 73 ? 4.836 -1.075 -20.039 1.00 92.31 73 ASP A C 1
ATOM 544 O O . ASP A 1 73 ? 5.331 0.032 -20.239 1.00 92.31 73 ASP A O 1
ATOM 548 N N . SER A 1 74 ? 3.543 -1.210 -19.735 1.00 92.06 74 SER A N 1
ATOM 549 C CA . SER A 1 74 ? 2.601 -0.091 -19.739 1.00 92.06 74 SER A CA 1
ATOM 550 C C . SER A 1 74 ? 2.971 0.986 -18.717 1.00 92.06 74 SER A C 1
ATOM 552 O O . SER A 1 74 ? 2.803 2.176 -19.008 1.00 92.06 74 SER A O 1
ATOM 554 N N . VAL A 1 75 ? 3.533 0.578 -17.571 1.00 94.81 75 VAL A N 1
ATOM 555 C CA . VAL A 1 75 ? 4.115 1.474 -16.564 1.00 94.81 75 VAL A CA 1
ATOM 556 C C . VAL A 1 75 ? 5.368 2.154 -17.103 1.00 94.81 75 VAL A C 1
ATOM 558 O O . VAL A 1 75 ? 5.466 3.380 -17.045 1.00 94.81 75 VAL A O 1
ATOM 561 N N . LEU A 1 76 ? 6.309 1.386 -17.663 1.00 95.38 76 LEU A N 1
ATOM 562 C CA . LEU A 1 76 ? 7.563 1.906 -18.217 1.00 95.38 76 LEU A CA 1
ATOM 563 C C . LEU A 1 76 ? 7.324 2.954 -19.298 1.00 95.38 76 LEU A C 1
ATOM 565 O O . LEU A 1 76 ? 7.876 4.050 -19.221 1.00 95.38 76 LEU A O 1
ATOM 569 N N . GLU A 1 77 ? 6.450 2.646 -20.251 1.00 93.12 77 GLU A N 1
ATOM 570 C CA . GLU A 1 77 ? 6.023 3.540 -21.329 1.00 93.12 77 GLU A CA 1
ATOM 571 C C . GLU A 1 77 ? 5.510 4.884 -20.807 1.00 93.12 77 GLU A C 1
ATOM 573 O O . GLU A 1 77 ? 5.608 5.905 -21.483 1.00 93.12 77 GLU A O 1
ATOM 578 N N . ARG A 1 78 ? 5.003 4.914 -19.575 1.00 92.44 78 ARG A N 1
ATOM 579 C CA . ARG A 1 78 ? 4.375 6.075 -18.949 1.00 92.44 78 ARG A CA 1
ATOM 580 C C . ARG A 1 78 ? 5.191 6.661 -17.794 1.00 92.44 78 ARG A C 1
ATOM 582 O O . ARG A 1 78 ? 4.686 7.506 -17.061 1.00 92.44 78 ARG A O 1
ATOM 589 N N . ILE A 1 79 ? 6.460 6.283 -17.638 1.00 92.12 79 ILE A N 1
ATOM 590 C CA . ILE A 1 79 ? 7.361 6.965 -16.701 1.00 92.12 79 ILE A CA 1
ATOM 591 C C . ILE A 1 79 ? 7.686 8.365 -17.227 1.00 92.12 79 ILE A C 1
ATOM 593 O O . ILE A 1 79 ? 8.003 8.555 -18.401 1.00 92.12 79 ILE A O 1
ATOM 597 N N . ASN A 1 80 ? 7.680 9.360 -16.344 1.00 90.50 80 ASN A N 1
ATOM 598 C CA . ASN A 1 80 ? 8.189 10.685 -16.654 1.00 90.50 80 ASN A CA 1
ATOM 599 C C . ASN A 1 80 ? 9.715 10.628 -16.795 1.00 90.50 80 ASN A C 1
ATOM 601 O O . ASN A 1 80 ? 10.443 10.547 -15.802 1.00 90.50 80 ASN A O 1
ATOM 605 N N . ARG A 1 81 ? 10.223 10.724 -18.028 1.00 90.81 81 ARG A N 1
ATOM 606 C CA . ARG A 1 81 ? 11.672 10.680 -18.299 1.00 90.81 81 ARG A CA 1
ATOM 607 C C . ARG A 1 81 ? 12.511 11.747 -17.598 1.00 90.81 81 ARG A C 1
ATOM 609 O O . ARG A 1 81 ? 13.728 11.602 -17.547 1.00 90.81 81 ARG A O 1
ATOM 616 N N . THR A 1 82 ? 11.904 12.838 -17.133 1.00 88.56 82 THR A N 1
ATOM 617 C CA . THR A 1 82 ? 12.642 13.949 -16.516 1.00 88.56 82 THR A CA 1
ATOM 618 C C . THR A 1 82 ? 12.939 13.659 -15.055 1.00 88.56 82 THR A C 1
ATOM 620 O O . THR A 1 82 ? 14.043 13.931 -14.584 1.00 88.56 82 THR A O 1
ATOM 623 N N . ASP A 1 83 ? 11.964 13.122 -14.322 1.00 85.19 83 ASP A N 1
ATOM 624 C CA . ASP A 1 83 ? 12.061 13.011 -12.870 1.00 85.19 83 ASP A CA 1
ATOM 625 C C . ASP A 1 83 ? 11.845 11.601 -12.310 1.00 85.19 83 ASP A C 1
ATOM 627 O O . ASP A 1 83 ? 12.044 11.441 -11.105 1.00 85.19 83 ASP A O 1
ATOM 631 N N . GLY A 1 84 ? 11.492 10.621 -13.153 1.00 90.62 84 GLY A N 1
ATOM 632 C CA . GLY A 1 84 ? 11.332 9.198 -12.827 1.00 90.62 84 GLY A CA 1
ATOM 633 C C . GLY A 1 84 ? 9.969 8.791 -12.289 1.00 90.62 84 GLY A C 1
ATOM 634 O O . GLY A 1 84 ? 9.821 7.678 -11.791 1.00 90.62 84 GLY A O 1
ATOM 635 N N . SER A 1 85 ? 8.999 9.689 -12.347 1.00 89.62 85 SER A N 1
ATOM 636 C CA . SER A 1 85 ? 7.670 9.468 -11.791 1.00 89.62 85 SER A CA 1
ATOM 637 C C . SER A 1 85 ? 6.852 8.465 -12.582 1.00 89.62 85 SER A C 1
ATOM 639 O O . SER A 1 85 ? 6.835 8.527 -13.810 1.00 89.62 85 SER A O 1
ATOM 641 N N . VAL A 1 86 ? 6.117 7.599 -11.897 1.00 90.81 86 VAL A N 1
ATOM 642 C CA . VAL A 1 86 ? 5.156 6.687 -12.513 1.00 90.81 86 VAL A CA 1
ATOM 643 C C . VAL A 1 86 ? 3.828 7.411 -12.722 1.00 90.81 86 VAL A C 1
ATOM 645 O O . VAL A 1 86 ? 3.301 8.068 -11.827 1.00 90.81 86 VAL A O 1
ATOM 648 N N . CYS A 1 87 ? 3.293 7.300 -13.933 1.00 87.94 87 CYS A N 1
ATOM 649 C CA . CYS A 1 87 ? 1.964 7.784 -14.283 1.00 87.94 87 CYS A CA 1
ATOM 650 C C . CYS A 1 87 ? 0.904 6.997 -13.519 1.00 87.94 87 CYS A C 1
ATOM 652 O O . CYS A 1 87 ? 0.866 5.764 -13.614 1.00 87.94 87 CYS A O 1
ATOM 654 N N . HIS A 1 88 ? 0.063 7.714 -12.775 1.00 85.06 88 HIS A N 1
ATOM 655 C CA . HIS A 1 88 ? -1.032 7.093 -12.055 1.00 85.06 88 HIS A CA 1
ATOM 656 C C . HIS A 1 88 ? -2.161 6.729 -13.010 1.00 85.06 88 HIS A C 1
ATOM 658 O O . HIS A 1 88 ? -2.534 5.569 -13.057 1.00 85.06 88 HIS A O 1
ATOM 664 N N . GLU A 1 89 ? -2.656 7.682 -13.792 1.00 84.19 89 GLU A N 1
ATOM 665 C CA . GLU A 1 89 ? -3.742 7.475 -14.751 1.00 84.19 89 GLU A CA 1
ATOM 666 C C . GLU A 1 89 ? -3.310 8.004 -16.115 1.00 84.19 89 GLU A C 1
ATOM 668 O O . GLU A 1 89 ? -2.627 9.023 -16.207 1.00 84.19 89 GLU A O 1
ATOM 673 N N . GLU A 1 90 ? -3.725 7.348 -17.196 1.00 85.62 90 GLU A N 1
ATOM 674 C CA . GLU A 1 90 ? -3.653 7.968 -18.515 1.00 85.62 90 GLU A CA 1
ATOM 675 C C . GLU A 1 90 ? -4.998 8.581 -18.924 1.00 85.62 90 GLU A C 1
ATOM 677 O O . GLU A 1 90 ? -6.060 7.954 -18.897 1.00 85.62 90 GLU A O 1
ATOM 682 N N . THR A 1 91 ? -4.919 9.806 -19.417 1.00 83.81 91 THR A N 1
ATOM 683 C CA . THR A 1 91 ? -5.990 10.502 -20.108 1.00 83.81 91 THR A CA 1
ATOM 684 C C . THR A 1 91 ? -5.746 10.407 -21.616 1.00 83.81 91 THR A C 1
ATOM 686 O O . THR A 1 91 ? -4.682 10.783 -22.113 1.00 83.81 91 THR A O 1
ATOM 689 N N . ILE A 1 92 ? -6.742 9.921 -22.362 1.00 85.62 92 ILE A N 1
ATOM 690 C CA . ILE A 1 92 ? -6.672 9.671 -23.814 1.00 85.62 92 ILE A CA 1
ATOM 691 C C . ILE A 1 92 ? -7.874 10.274 -24.562 1.00 85.62 92 ILE A C 1
ATOM 693 O O . ILE A 1 92 ? -8.853 10.715 -23.960 1.00 85.62 92 ILE A O 1
ATOM 697 N N . GLY A 1 93 ? -7.803 10.295 -25.896 1.00 86.12 93 GLY A N 1
ATOM 698 C CA . GLY A 1 93 ? -8.909 10.703 -26.770 1.00 86.12 93 GLY A CA 1
ATOM 699 C C . GLY A 1 93 ? -9.283 12.187 -26.662 1.00 86.12 93 GLY A C 1
ATOM 700 O O . GLY A 1 93 ? -8.431 13.055 -26.454 1.00 86.12 93 GLY A O 1
ATOM 701 N N . ASP A 1 94 ? -10.574 12.493 -26.807 1.00 87.12 94 ASP A N 1
ATOM 702 C CA . ASP A 1 94 ? -11.076 13.875 -26.773 1.00 87.12 94 ASP A CA 1
ATOM 703 C C . ASP A 1 94 ? -10.835 14.549 -25.416 1.00 87.12 94 ASP A C 1
ATOM 705 O O . ASP A 1 94 ? -10.590 15.755 -25.361 1.00 87.12 94 ASP A O 1
ATOM 709 N N . TYR A 1 95 ? -10.825 13.775 -24.325 1.00 85.06 95 TYR A N 1
ATOM 710 C CA . TYR A 1 95 ? -10.513 14.306 -22.999 1.00 85.06 95 TYR A CA 1
ATOM 711 C C . TYR A 1 95 ? -9.040 14.722 -22.875 1.00 85.06 95 TYR A C 1
ATOM 713 O O . TYR A 1 95 ? -8.747 15.759 -22.278 1.00 85.06 95 TYR A O 1
ATOM 721 N N . ALA A 1 96 ? -8.112 13.999 -23.514 1.00 86.25 96 ALA A N 1
ATOM 722 C CA . ALA A 1 96 ? -6.715 14.430 -23.619 1.00 86.25 96 ALA A CA 1
ATOM 723 C C . ALA A 1 96 ? -6.566 15.706 -24.442 1.00 86.25 96 ALA A C 1
ATOM 725 O O . ALA A 1 96 ? -5.870 16.627 -24.023 1.00 86.25 96 ALA A O 1
ATOM 726 N N . THR A 1 97 ? -7.284 15.803 -25.562 1.00 86.19 97 THR A N 1
ATOM 727 C CA . THR A 1 97 ? -7.311 17.027 -26.375 1.00 86.19 97 THR A CA 1
ATOM 728 C C . THR A 1 97 ? -7.819 18.213 -25.558 1.00 86.19 97 THR A C 1
ATOM 730 O O . THR A 1 97 ? -7.184 19.266 -25.524 1.00 86.19 97 THR A O 1
ATOM 733 N N . TRP A 1 98 ? -8.930 18.037 -24.838 1.00 85.94 98 TRP A N 1
ATOM 734 C CA . TRP A 1 98 ? -9.485 19.065 -23.961 1.00 85.94 98 TRP A CA 1
ATOM 735 C C . TRP A 1 98 ? -8.507 19.460 -22.845 1.00 85.94 98 TRP A C 1
ATOM 737 O O . TRP A 1 98 ? -8.261 20.649 -22.647 1.00 85.94 98 TRP A O 1
ATOM 747 N N . THR A 1 99 ? -7.889 18.487 -22.172 1.00 83.50 99 THR A N 1
ATOM 748 C CA . THR A 1 99 ? -6.919 18.716 -21.087 1.00 83.50 99 THR A CA 1
ATOM 749 C C . THR A 1 99 ? -5.662 19.433 -21.582 1.00 83.50 99 THR A C 1
ATOM 751 O O . THR A 1 99 ? -5.175 20.359 -20.933 1.00 83.50 99 THR A O 1
ATOM 754 N N . ASN A 1 100 ? -5.140 19.061 -22.751 1.00 82.12 100 ASN A N 1
ATOM 755 C CA . ASN A 1 100 ? -4.020 19.758 -23.382 1.00 82.12 100 ASN A CA 1
ATOM 756 C C . ASN A 1 100 ? -4.390 21.209 -23.716 1.00 82.12 100 ASN A C 1
ATOM 758 O O . ASN A 1 100 ? -3.624 22.116 -23.389 1.00 82.12 100 ASN A O 1
ATOM 762 N N . LEU A 1 101 ? -5.590 21.454 -24.256 1.00 86.38 101 LEU A N 1
ATOM 763 C CA . LEU A 1 101 ? -6.080 22.809 -24.527 1.00 86.38 101 LEU A CA 1
ATOM 764 C C . LEU A 1 101 ? -6.197 23.658 -23.254 1.00 86.38 101 LEU A C 1
ATOM 766 O O . LEU A 1 101 ? -5.813 24.825 -23.287 1.00 86.38 101 LEU A O 1
ATOM 770 N N . GLN A 1 102 ? -6.639 23.087 -22.125 1.00 84.31 102 GLN A N 1
ATOM 771 C CA . GLN A 1 102 ? -6.643 23.791 -20.828 1.00 84.31 102 GLN A CA 1
ATOM 772 C C . GLN A 1 102 ? -5.233 24.224 -20.387 1.00 84.31 102 GLN A C 1
ATOM 774 O O . GLN A 1 102 ? -5.081 25.213 -19.677 1.00 84.31 102 GLN A O 1
ATOM 779 N N . ASN A 1 103 ? -4.194 23.513 -20.833 1.00 78.44 103 ASN A N 1
ATOM 780 C CA . ASN A 1 103 ? -2.792 23.832 -20.567 1.00 78.44 103 ASN A CA 1
ATOM 781 C C . ASN A 1 103 ? -2.126 24.638 -21.702 1.00 78.44 103 ASN A C 1
ATOM 783 O O . ASN A 1 103 ? -0.901 24.752 -21.728 1.00 78.44 103 ASN A O 1
ATOM 787 N N . ASN A 1 104 ? -2.903 25.197 -22.640 1.00 85.56 104 ASN A N 1
ATOM 788 C CA . ASN A 1 104 ? -2.417 25.897 -23.838 1.00 85.56 104 ASN A CA 1
ATOM 789 C C . ASN A 1 104 ? -1.518 25.040 -24.757 1.00 85.56 104 ASN A C 1
ATOM 791 O O . ASN A 1 104 ? -0.675 25.565 -25.485 1.00 85.56 104 ASN A O 1
ATOM 795 N N . ILE A 1 105 ? -1.704 23.718 -24.753 1.00 85.19 105 ILE A N 1
ATOM 796 C CA . ILE A 1 105 ? -1.007 22.766 -25.622 1.00 85.19 105 ILE A CA 1
ATOM 797 C C . ILE A 1 105 ? -1.971 22.349 -26.740 1.00 85.19 105 ILE A C 1
ATOM 799 O O . ILE A 1 105 ? -3.031 21.785 -26.487 1.00 85.19 105 ILE A O 1
ATOM 803 N N . THR A 1 106 ? -1.611 22.603 -28.001 1.00 89.81 106 THR A N 1
ATOM 804 C CA . THR A 1 106 ? -2.389 22.113 -29.155 1.00 89.81 106 THR A CA 1
ATOM 805 C C . THR A 1 106 ? -1.926 20.702 -29.513 1.00 89.81 106 THR A C 1
ATOM 807 O O . THR A 1 106 ? -1.059 20.528 -30.365 1.00 89.81 106 THR A O 1
ATOM 810 N N . SER A 1 107 ? -2.456 19.697 -28.814 1.00 84.44 107 SER A N 1
ATOM 811 C CA . SER A 1 107 ? -2.123 18.285 -29.028 1.00 84.44 107 SER A CA 1
ATOM 812 C C . SER A 1 107 ? -3.276 17.371 -28.611 1.00 84.44 107 SER A C 1
ATOM 814 O O . SER A 1 107 ? -4.007 17.678 -27.670 1.00 84.44 107 SER A O 1
ATOM 816 N N . ASN A 1 108 ? -3.413 16.231 -29.286 1.00 84.94 108 ASN A N 1
ATOM 817 C CA . ASN A 1 108 ? -4.277 15.116 -28.889 1.00 84.94 108 ASN A CA 1
ATOM 818 C C . ASN A 1 108 ? -3.484 13.949 -28.271 1.00 84.94 108 ASN A C 1
ATOM 820 O O . ASN A 1 108 ? -4.057 12.885 -28.032 1.00 84.94 108 ASN A O 1
ATOM 824 N N . ALA A 1 109 ? -2.179 14.131 -28.039 1.00 85.81 109 ALA A N 1
ATOM 825 C CA . ALA A 1 109 ? -1.339 13.140 -27.383 1.00 85.81 109 ALA A CA 1
ATOM 826 C C . ALA A 1 109 ? -1.882 12.816 -25.987 1.00 85.81 109 ALA A C 1
ATOM 828 O O . ALA A 1 109 ? -2.450 13.683 -25.310 1.00 85.81 109 ALA A O 1
ATOM 829 N N . MET A 1 110 ? -1.684 11.567 -25.561 1.00 85.44 110 MET A N 1
ATOM 830 C CA . MET A 1 110 ? -2.096 11.129 -24.234 1.00 85.44 110 MET A CA 1
ATOM 831 C C . MET A 1 110 ? -1.461 12.005 -23.151 1.00 85.44 110 MET A C 1
ATOM 833 O O . MET A 1 110 ? -0.304 12.421 -23.254 1.00 85.44 110 MET A O 1
ATOM 837 N N . VAL A 1 111 ? -2.219 12.263 -22.093 1.00 82.25 111 VAL A N 1
ATOM 838 C CA . VAL A 1 111 ? -1.738 12.978 -20.917 1.00 82.25 111 VAL A CA 1
ATOM 839 C C . VAL A 1 111 ? -1.626 11.969 -19.799 1.00 82.25 111 VAL A C 1
ATOM 841 O O . VAL A 1 111 ? -2.605 11.330 -19.436 1.00 82.25 111 VAL A O 1
ATOM 844 N N . CYS A 1 112 ? -0.433 11.831 -19.242 1.00 79.38 112 CYS A N 1
ATOM 845 C CA . CYS A 1 112 ? -0.283 11.085 -18.010 1.00 79.38 112 CYS A CA 1
ATOM 846 C C . CYS A 1 112 ? -0.645 11.979 -16.840 1.00 79.38 112 CYS A C 1
ATOM 848 O O . CYS A 1 112 ? 0.011 13.003 -16.605 1.00 79.38 112 CYS A O 1
ATOM 850 N N . ASP A 1 113 ? -1.694 11.589 -16.125 1.00 72.12 113 ASP A N 1
ATOM 851 C CA . ASP A 1 113 ? -1.991 12.195 -14.859 1.00 72.12 113 ASP A CA 1
ATOM 852 C C . ASP A 1 113 ? -1.032 11.645 -13.817 1.00 72.12 113 ASP A C 1
ATOM 854 O O . ASP A 1 113 ? -1.131 10.534 -13.295 1.00 72.12 113 ASP A O 1
ATOM 858 N N . TYR A 1 114 ? -0.057 12.480 -13.515 1.00 56.12 114 TYR A N 1
ATOM 859 C CA . TYR A 1 114 ? 0.736 12.311 -12.322 1.00 56.12 114 TYR A CA 1
ATOM 860 C C . TYR A 1 114 ? 0.026 12.957 -11.110 1.00 56.12 114 TYR A C 1
ATOM 862 O O . TYR A 1 114 ? 0.553 12.890 -10.005 1.00 56.12 114 TYR A O 1
ATOM 870 N N . LYS A 1 115 ? -1.139 13.610 -11.300 1.00 52.47 115 LYS A N 1
ATOM 871 C CA . LYS A 1 115 ? -1.724 14.759 -10.575 1.00 52.47 115 LYS A CA 1
ATOM 872 C C . LYS A 1 115 ? -3.247 14.753 -10.255 1.00 52.47 115 LYS A C 1
ATOM 874 O O . LYS A 1 115 ? -3.754 15.850 -10.127 1.00 52.47 115 LYS A O 1
ATOM 879 N N . MET A 1 116 ? -3.996 13.678 -10.054 1.00 42.62 116 MET A N 1
ATOM 880 C CA . MET A 1 116 ? -5.488 13.682 -9.891 1.00 42.62 116 MET A CA 1
ATOM 881 C C . MET A 1 116 ? -6.247 14.986 -9.466 1.00 42.62 116 MET A C 1
ATOM 883 O O . MET A 1 116 ? -6.633 15.160 -8.314 1.00 42.62 116 MET A O 1
ATOM 887 N N . VAL A 1 117 ? -6.433 15.918 -10.419 1.00 27.33 117 VAL A N 1
ATOM 888 C CA . VAL A 1 117 ? -7.332 17.101 -10.557 1.00 27.33 117 VAL A CA 1
ATOM 889 C C . VAL A 1 117 ? -7.514 18.126 -9.413 1.00 27.33 117 VAL A C 1
ATOM 891 O O . VAL A 1 117 ? -8.086 17.862 -8.362 1.00 27.33 117 VAL A O 1
ATOM 894 N N . GLY A 1 118 ? -7.119 19.381 -9.661 1.00 29.55 118 GLY A N 1
ATOM 895 C CA . GLY A 1 118 ? -7.580 20.584 -8.949 1.00 29.55 1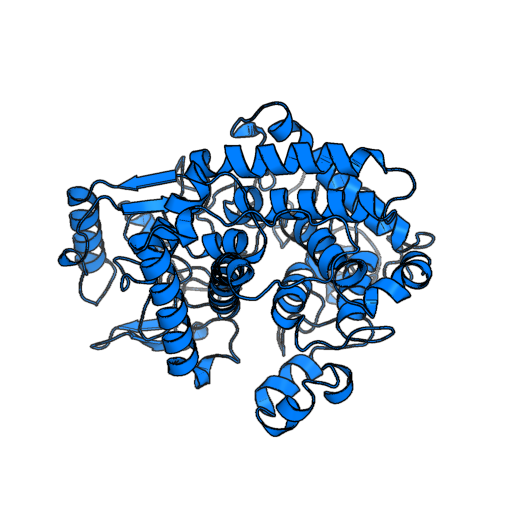18 GLY A CA 1
ATOM 896 C C . GLY A 1 118 ? -7.177 21.840 -9.729 1.00 29.55 118 GLY A C 1
ATOM 897 O O . GLY A 1 118 ? -5.996 22.021 -10.013 1.00 29.55 118 GLY A O 1
ATOM 898 N N . TYR A 1 119 ? -8.158 22.646 -10.141 1.00 29.12 119 TYR A N 1
ATOM 899 C CA . TYR A 1 119 ? -8.017 23.823 -11.006 1.00 29.12 119 TYR A CA 1
ATOM 900 C C . TYR A 1 119 ? -6.861 24.755 -10.602 1.00 29.12 119 TYR A C 1
ATOM 902 O O . TYR A 1 119 ? -6.744 25.160 -9.447 1.00 29.12 119 TYR A O 1
ATOM 910 N N . LEU A 1 120 ? -6.042 25.145 -11.584 1.00 31.17 120 LEU A N 1
ATOM 911 C CA . LEU A 1 120 ? -5.097 26.248 -11.448 1.00 31.17 120 LEU A CA 1
ATOM 912 C C . LEU A 1 120 ? -5.877 27.565 -11.410 1.00 31.17 120 LEU A C 1
ATOM 914 O O . LEU A 1 120 ? -6.509 27.945 -12.394 1.00 31.17 120 LEU A O 1
ATOM 918 N N . THR A 1 121 ? -5.760 28.297 -10.308 1.00 31.64 121 THR A N 1
ATOM 919 C CA . THR A 1 121 ? -5.646 29.754 -10.399 1.00 31.64 121 THR A CA 1
ATOM 920 C C . THR A 1 121 ? -4.171 30.120 -10.296 1.00 31.64 121 THR A C 1
ATOM 922 O O . THR A 1 121 ? -3.406 29.492 -9.568 1.00 31.64 121 THR A O 1
ATOM 925 N N . GLU A 1 122 ? -3.795 31.089 -11.115 1.00 40.22 122 GLU A N 1
ATOM 926 C CA . GLU A 1 122 ? -2.458 31.403 -11.601 1.00 40.22 122 GLU A CA 1
ATOM 927 C C . GLU A 1 122 ? -1.410 31.742 -10.524 1.00 40.22 122 GLU A C 1
ATOM 929 O O . GLU A 1 122 ? -1.722 32.196 -9.427 1.00 40.22 122 GLU A O 1
ATOM 934 N N . THR A 1 123 ? -0.145 31.640 -10.955 1.00 35.66 123 THR A N 1
ATOM 935 C CA . THR A 1 123 ? 1.088 32.221 -10.383 1.00 35.66 123 THR A CA 1
ATOM 936 C C . THR A 1 123 ? 1.800 31.470 -9.251 1.00 35.66 123 THR A C 1
ATOM 938 O O . THR A 1 123 ? 1.731 31.899 -8.115 1.00 35.66 123 THR A O 1
ATOM 941 N N . VAL A 1 124 ? 2.643 30.468 -9.568 1.00 35.03 124 VAL A N 1
ATOM 942 C CA . VAL A 1 124 ? 3.986 30.350 -8.943 1.00 35.03 124 VAL A CA 1
ATOM 943 C C . VAL A 1 124 ? 4.977 29.666 -9.895 1.00 35.03 124 VAL A C 1
ATOM 945 O O . VAL A 1 124 ? 4.724 28.611 -10.470 1.00 35.03 124 VAL A O 1
ATOM 948 N N . GLN A 1 125 ? 6.131 30.304 -10.031 1.00 30.61 125 GLN A N 1
ATOM 949 C CA . GLN A 1 125 ? 7.290 29.954 -10.835 1.00 30.61 125 GLN A CA 1
ATOM 950 C C . GLN A 1 125 ? 8.176 28.910 -10.129 1.00 30.61 125 GLN A C 1
ATOM 952 O O . GLN A 1 125 ? 9.302 29.220 -9.767 1.00 30.61 125 GLN A O 1
ATOM 957 N N . ASP A 1 126 ? 7.674 27.683 -9.943 1.00 36.03 126 ASP A N 1
ATOM 958 C CA . ASP A 1 126 ? 8.462 26.546 -9.432 1.00 36.03 126 ASP A CA 1
ATOM 959 C C . ASP A 1 126 ? 8.249 25.290 -10.295 1.00 36.03 126 ASP A C 1
ATOM 961 O O . ASP A 1 126 ? 7.295 24.528 -10.155 1.00 36.03 126 ASP A O 1
ATOM 965 N N . SER A 1 127 ? 9.167 25.042 -11.222 1.00 35.03 127 SER A N 1
ATOM 966 C CA . SER A 1 127 ? 9.084 23.996 -12.253 1.00 35.03 127 SER A CA 1
ATOM 967 C C . SER A 1 127 ? 9.324 22.550 -11.756 1.00 35.03 127 SER A C 1
ATOM 969 O O . SER A 1 127 ? 10.054 21.787 -12.380 1.00 35.03 127 SER A O 1
ATOM 971 N N . CYS A 1 128 ? 8.690 22.142 -10.652 1.00 37.06 128 CYS A N 1
ATOM 972 C CA . CYS A 1 128 ? 8.475 20.732 -10.238 1.00 37.06 128 CYS A CA 1
ATOM 973 C C . CYS A 1 128 ? 6.992 20.424 -9.902 1.00 37.06 128 CYS A C 1
ATOM 975 O O . CYS A 1 128 ? 6.611 19.278 -9.638 1.00 37.06 128 CYS A O 1
ATOM 977 N N . LEU A 1 129 ? 6.156 21.463 -9.945 1.00 37.88 129 LEU A N 1
ATOM 978 C CA . LEU A 1 129 ? 4.819 21.582 -10.527 1.00 37.88 129 LEU A CA 1
ATOM 979 C C . LEU A 1 129 ? 3.721 20.543 -10.275 1.00 37.88 129 LEU A C 1
ATOM 981 O O . LEU A 1 129 ? 2.603 20.930 -10.002 1.00 37.88 129 LEU A O 1
ATOM 985 N N . TYR A 1 130 ? 3.916 19.248 -10.499 1.00 42.72 130 TYR A N 1
ATOM 986 C CA . TYR A 1 130 ? 2.758 18.507 -11.005 1.00 42.72 130 TYR A CA 1
ATOM 987 C C . TYR A 1 130 ? 2.807 17.020 -10.715 1.00 42.72 130 TYR A C 1
ATOM 989 O O . TYR A 1 130 ? 3.088 16.234 -11.608 1.00 42.72 130 TYR A O 1
ATOM 997 N N . MET A 1 131 ? 2.527 16.650 -9.462 1.00 46.88 131 MET A N 1
ATOM 998 C CA . MET A 1 131 ? 2.120 15.284 -9.132 1.00 46.88 131 MET A CA 1
ATOM 999 C C . MET A 1 131 ? 1.300 15.247 -7.846 1.00 46.88 131 MET A C 1
ATOM 1001 O O . MET A 1 131 ? 1.669 15.925 -6.890 1.00 46.88 131 MET A O 1
ATOM 1005 N N . LYS A 1 132 ? 0.238 14.454 -7.812 1.00 54.56 132 LYS A N 1
ATOM 1006 C CA . LYS A 1 132 ? -0.577 14.176 -6.635 1.00 54.56 132 LYS A CA 1
ATOM 1007 C C . LYS A 1 132 ? -0.267 12.802 -6.079 1.00 54.56 132 LYS A C 1
ATOM 1009 O O . LYS A 1 132 ? -0.127 12.696 -4.873 1.00 54.56 132 LYS A O 1
ATOM 1014 N N . GLN A 1 133 ? -0.058 11.797 -6.927 1.00 60.22 133 GLN A N 1
ATOM 1015 C CA . GLN A 1 133 ? 0.224 10.451 -6.442 1.00 60.22 133 GLN A CA 1
ATOM 1016 C C . GLN A 1 133 ? 1.708 10.224 -6.195 1.00 60.22 133 GLN A C 1
ATOM 1018 O O . GLN A 1 133 ? 2.536 10.485 -7.066 1.00 60.22 133 GLN A O 1
ATOM 1023 N N . ILE A 1 134 ? 2.032 9.773 -4.987 1.00 79.81 134 ILE A N 1
ATOM 1024 C CA . ILE A 1 134 ? 3.401 9.492 -4.549 1.00 79.81 134 ILE A CA 1
ATOM 1025 C C . ILE A 1 134 ? 3.662 7.992 -4.402 1.00 79.81 134 ILE A C 1
ATOM 1027 O O . ILE A 1 134 ? 4.817 7.590 -4.384 1.00 79.81 134 ILE A O 1
ATOM 1031 N N . ASP A 1 135 ? 2.621 7.168 -4.301 1.00 87.62 135 ASP A N 1
ATOM 1032 C CA . ASP A 1 135 ? 2.714 5.733 -4.021 1.00 87.62 135 ASP A CA 1
ATOM 1033 C C . ASP A 1 135 ? 3.095 4.896 -5.255 1.00 87.62 135 ASP A C 1
ATOM 1035 O O . ASP A 1 135 ? 3.885 3.956 -5.149 1.00 87.62 135 ASP A O 1
ATOM 1039 N N . SER A 1 136 ? 2.591 5.284 -6.432 1.00 89.38 136 SER A N 1
ATOM 1040 C CA . SER A 1 136 ? 2.780 4.606 -7.722 1.00 89.38 136 SER A CA 1
ATOM 1041 C C . SER A 1 136 ? 4.256 4.342 -8.032 1.00 89.38 136 SER A C 1
ATOM 1043 O O . SER A 1 136 ? 4.603 3.270 -8.523 1.00 89.38 136 SER A O 1
ATOM 1045 N N . ASP A 1 137 ? 5.140 5.281 -7.679 1.00 91.00 137 ASP A N 1
ATOM 1046 C CA . ASP A 1 137 ? 6.587 5.155 -7.873 1.00 91.00 137 ASP A CA 1
ATOM 1047 C C . ASP A 1 137 ? 7.145 3.888 -7.208 1.00 91.00 137 ASP A C 1
ATOM 1049 O O . ASP A 1 137 ? 8.004 3.213 -7.772 1.00 91.00 137 ASP A O 1
ATOM 1053 N N . TYR A 1 138 ? 6.654 3.557 -6.014 1.00 96.69 138 TYR A N 1
ATOM 1054 C CA . TYR A 1 138 ? 7.250 2.551 -5.141 1.00 96.69 138 TYR A CA 1
ATOM 1055 C C . TYR A 1 138 ? 6.779 1.123 -5.442 1.00 96.69 138 TYR A C 1
ATOM 1057 O O . TYR A 1 138 ? 7.521 0.177 -5.183 1.00 96.69 138 TYR A O 1
ATOM 1065 N N . TYR A 1 139 ? 5.602 0.937 -6.047 1.00 97.50 139 TYR A N 1
ATOM 1066 C CA . TYR A 1 139 ? 5.150 -0.395 -6.479 1.00 97.50 139 TYR A CA 1
ATOM 1067 C C . TYR A 1 139 ? 6.003 -0.966 -7.614 1.00 97.50 139 TYR A C 1
ATOM 1069 O O . TYR A 1 139 ? 6.194 -2.181 -7.705 1.00 97.50 139 TYR A O 1
ATOM 1077 N N . PHE A 1 140 ? 6.526 -0.098 -8.480 1.00 97.56 140 PHE A N 1
ATOM 1078 C CA . PHE A 1 140 ? 7.185 -0.515 -9.710 1.00 97.56 140 PHE A CA 1
ATOM 1079 C C . PHE A 1 140 ? 8.436 -1.389 -9.500 1.00 97.56 140 PHE A C 1
ATOM 1081 O O . PHE A 1 140 ? 8.467 -2.503 -10.036 1.00 97.56 140 PHE A O 1
ATOM 1088 N N . PRO A 1 141 ? 9.447 -0.992 -8.696 1.00 98.44 141 PRO A N 1
ATOM 1089 C CA . PRO A 1 141 ? 10.600 -1.856 -8.444 1.00 98.44 141 PRO A CA 1
ATOM 1090 C C . PRO A 1 141 ? 10.211 -3.173 -7.759 1.00 98.44 141 PRO A C 1
ATOM 1092 O O . PRO A 1 141 ? 10.843 -4.193 -8.023 1.00 98.44 141 PRO A O 1
ATOM 1095 N N . ILE A 1 142 ? 9.154 -3.185 -6.939 1.00 98.50 142 ILE A N 1
ATOM 1096 C CA . ILE A 1 142 ? 8.647 -4.405 -6.296 1.00 98.50 142 ILE A CA 1
ATOM 1097 C C . ILE A 1 142 ? 8.130 -5.378 -7.354 1.00 98.50 142 ILE A C 1
ATOM 1099 O O . ILE A 1 142 ? 8.517 -6.548 -7.368 1.00 98.50 142 ILE A O 1
ATOM 1103 N N . LEU A 1 143 ? 7.300 -4.897 -8.281 1.00 97.94 143 LEU A N 1
ATOM 1104 C CA . LEU A 1 143 ? 6.779 -5.718 -9.370 1.00 97.94 143 LEU A CA 1
ATOM 1105 C C . LEU A 1 143 ? 7.902 -6.236 -10.279 1.00 97.94 143 LEU A C 1
ATOM 1107 O O . LEU A 1 143 ? 7.914 -7.415 -10.644 1.00 97.94 143 LEU A O 1
ATOM 1111 N N . MET A 1 144 ? 8.886 -5.388 -10.591 1.00 98.12 144 MET A N 1
ATOM 1112 C CA . MET A 1 144 ? 10.077 -5.802 -11.333 1.00 98.12 144 MET A CA 1
ATOM 1113 C C . MET A 1 144 ? 10.847 -6.910 -10.609 1.00 98.12 144 MET A C 1
ATOM 1115 O O . MET A 1 144 ? 11.284 -7.860 -11.253 1.00 98.12 144 MET A O 1
ATOM 1119 N N . GLU A 1 145 ? 11.029 -6.814 -9.291 1.00 98.12 145 GLU A N 1
ATOM 1120 C CA . GLU A 1 145 ? 11.707 -7.849 -8.509 1.00 98.12 145 GLU A CA 1
ATOM 1121 C C . GLU A 1 145 ? 10.945 -9.179 -8.572 1.00 98.12 145 GLU A C 1
ATOM 1123 O O . GLU A 1 145 ? 11.542 -10.216 -8.884 1.00 98.12 145 GLU A O 1
ATOM 1128 N N . ARG A 1 146 ? 9.623 -9.144 -8.341 1.00 96.19 146 ARG A N 1
ATOM 1129 C CA . ARG A 1 146 ? 8.750 -10.326 -8.426 1.00 96.19 146 ARG A CA 1
ATOM 1130 C C . ARG A 1 146 ? 8.889 -11.015 -9.779 1.00 96.19 146 ARG A C 1
ATOM 1132 O O . ARG A 1 146 ? 9.131 -12.219 -9.840 1.00 96.19 146 ARG A O 1
ATOM 1139 N N . TYR A 1 147 ? 8.816 -10.261 -10.870 1.00 96.88 147 TYR A N 1
ATOM 1140 C CA . TYR A 1 147 ? 8.857 -10.856 -12.198 1.00 96.88 147 TYR A CA 1
ATOM 1141 C C . TYR A 1 147 ? 10.274 -11.238 -12.650 1.00 96.88 147 TYR A C 1
ATOM 1143 O O . TYR A 1 147 ? 10.532 -12.379 -13.022 1.00 96.88 147 TYR A O 1
ATOM 1151 N N . PHE A 1 148 ? 11.232 -10.317 -12.616 1.00 97.69 148 PHE A N 1
ATOM 1152 C CA . PHE A 1 148 ? 12.540 -10.554 -13.230 1.00 97.69 148 PHE A CA 1
ATOM 1153 C C . PHE A 1 148 ? 13.489 -11.384 -12.370 1.00 97.69 148 PHE A C 1
ATOM 1155 O O . PHE A 1 148 ? 14.414 -11.980 -12.923 1.00 97.69 148 PHE A O 1
ATOM 1162 N N . LEU A 1 149 ? 13.281 -11.448 -11.050 1.00 96.75 149 LEU A N 1
ATOM 1163 C CA . LEU A 1 149 ? 14.148 -12.216 -10.152 1.00 96.75 149 LEU A CA 1
ATOM 1164 C C . LEU A 1 149 ? 13.478 -13.462 -9.578 1.00 96.75 149 LEU A C 1
ATOM 1166 O O . LEU A 1 149 ? 14.173 -14.457 -9.384 1.00 96.75 149 LEU A O 1
ATOM 1170 N N . GLN A 1 150 ? 12.171 -13.440 -9.304 1.00 94.19 150 GLN A N 1
ATOM 1171 C CA . GLN A 1 150 ? 11.493 -14.555 -8.625 1.00 94.19 150 GLN A CA 1
ATOM 1172 C C . GLN A 1 150 ? 10.729 -15.471 -9.597 1.00 94.19 150 GLN A C 1
ATOM 1174 O O . GLN A 1 150 ? 10.591 -16.663 -9.325 1.00 94.19 150 GLN A O 1
ATOM 1179 N N . ASN A 1 151 ? 10.311 -14.966 -10.764 1.00 93.12 151 ASN A N 1
ATOM 1180 C CA . ASN A 1 151 ? 9.598 -15.751 -11.771 1.00 93.12 151 ASN A CA 1
ATOM 1181 C C . ASN A 1 151 ? 10.561 -16.363 -12.825 1.00 93.12 151 ASN A C 1
ATOM 1183 O O . ASN A 1 151 ? 11.260 -15.627 -13.530 1.00 93.12 151 ASN A O 1
ATOM 1187 N N . PRO A 1 152 ? 10.585 -17.701 -13.018 1.00 94.00 152 PRO A N 1
ATOM 1188 C CA . PRO A 1 152 ? 11.499 -18.359 -13.964 1.00 94.00 152 PRO A CA 1
ATOM 1189 C C . PRO A 1 152 ? 11.329 -17.958 -15.438 1.00 94.00 152 PRO A C 1
ATOM 1191 O O . PRO A 1 152 ? 12.270 -18.093 -16.227 1.00 94.00 152 PRO A O 1
ATOM 1194 N N . VAL A 1 153 ? 10.134 -17.512 -15.842 1.00 94.69 153 VAL A N 1
ATOM 1195 C CA . VAL A 1 153 ? 9.891 -16.988 -17.194 1.00 94.69 153 VAL A CA 1
ATOM 1196 C C . VAL A 1 153 ? 10.493 -15.591 -17.309 1.00 94.69 153 VAL A C 1
ATOM 1198 O O . VAL A 1 153 ? 11.268 -15.348 -18.235 1.00 94.69 153 VAL A O 1
ATOM 1201 N N . GLY A 1 154 ? 10.216 -14.714 -16.340 1.00 95.44 154 GLY A N 1
ATOM 1202 C CA . GLY A 1 154 ? 10.743 -13.348 -16.304 1.00 95.44 154 GLY A CA 1
ATOM 1203 C C . GLY A 1 154 ? 12.273 -13.287 -16.266 1.00 95.44 154 GLY A C 1
ATOM 1204 O O . GLY A 1 154 ? 12.870 -12.530 -17.032 1.00 95.44 154 GLY A O 1
ATOM 1205 N N . GLN A 1 155 ? 12.930 -14.167 -15.502 1.00 96.31 155 GLN A N 1
ATOM 1206 C CA . GLN A 1 155 ? 14.401 -14.285 -15.467 1.00 96.31 155 GLN A CA 1
ATOM 1207 C C . GLN A 1 155 ? 15.030 -14.454 -16.862 1.00 96.31 155 GLN A C 1
ATOM 1209 O O . GLN A 1 155 ? 16.089 -13.898 -17.151 1.00 96.31 155 GLN A O 1
ATOM 1214 N N . LYS A 1 156 ? 14.374 -15.199 -17.763 1.00 96.88 156 LYS A N 1
ATOM 1215 C CA . LYS A 1 156 ? 14.855 -15.425 -19.140 1.00 96.88 156 LYS A CA 1
ATOM 1216 C C . LYS A 1 156 ? 14.563 -14.251 -20.076 1.00 96.88 156 LYS A C 1
ATOM 1218 O O . LYS A 1 156 ? 15.131 -14.185 -21.165 1.00 96.88 156 LYS A O 1
ATOM 1223 N N . ARG A 1 157 ? 13.661 -13.352 -19.680 1.00 96.38 157 ARG A N 1
ATOM 1224 C CA . ARG A 1 157 ? 13.164 -12.233 -20.490 1.00 96.38 157 ARG A CA 1
ATOM 1225 C C . ARG A 1 157 ? 13.957 -10.947 -20.286 1.00 96.38 157 ARG A C 1
ATOM 1227 O O . ARG A 1 157 ? 14.008 -10.156 -21.221 1.00 96.38 157 ARG A O 1
ATOM 1234 N N . VAL A 1 158 ? 14.635 -10.785 -19.144 1.00 95.69 158 VAL A N 1
ATOM 1235 C CA . VAL A 1 158 ? 15.394 -9.581 -18.735 1.00 95.69 158 VAL A CA 1
ATOM 1236 C C . VAL A 1 158 ? 16.125 -8.893 -19.896 1.00 95.69 158 VAL A C 1
ATOM 1238 O O . VAL A 1 158 ? 15.841 -7.740 -20.206 1.00 95.69 158 VAL A O 1
ATOM 1241 N N . ALA A 1 159 ? 17.046 -9.594 -20.566 1.00 94.62 159 ALA A N 1
ATOM 1242 C CA . ALA A 1 159 ? 17.906 -8.981 -21.580 1.00 94.62 159 ALA A CA 1
ATOM 1243 C C . ALA A 1 159 ? 17.141 -8.506 -22.826 1.00 94.62 159 ALA A C 1
ATOM 1245 O O . ALA A 1 159 ? 17.479 -7.472 -23.394 1.00 94.62 159 ALA A O 1
ATOM 1246 N N . ALA A 1 160 ? 16.127 -9.254 -23.265 1.00 95.81 160 ALA A N 1
ATOM 1247 C CA . ALA A 1 160 ? 15.302 -8.846 -24.400 1.00 95.81 160 ALA A CA 1
ATOM 1248 C C . ALA A 1 160 ? 14.362 -7.703 -24.002 1.00 95.81 160 ALA A C 1
ATOM 1250 O O . ALA A 1 160 ? 14.236 -6.731 -24.739 1.00 95.81 160 ALA A O 1
ATOM 1251 N N . PHE A 1 161 ? 13.757 -7.807 -22.818 1.00 96.12 161 PHE A N 1
ATOM 1252 C CA . PHE A 1 161 ? 12.749 -6.880 -22.327 1.00 96.12 161 PHE A CA 1
ATOM 1253 C C . PHE A 1 161 ? 13.311 -5.474 -22.108 1.00 96.12 161 PHE A C 1
ATOM 1255 O O . PHE A 1 161 ? 12.815 -4.512 -22.681 1.00 96.12 161 PHE A O 1
ATOM 1262 N N . PHE A 1 162 ? 14.405 -5.338 -21.357 1.00 96.62 162 PHE A N 1
ATOM 1263 C CA . PHE A 1 162 ? 14.959 -4.015 -21.046 1.00 96.62 162 PHE A CA 1
ATOM 1264 C C . PHE A 1 162 ? 15.637 -3.315 -22.231 1.00 96.62 162 PHE A C 1
ATOM 1266 O O . PHE A 1 162 ? 15.898 -2.117 -22.140 1.00 96.62 162 PHE A O 1
ATOM 1273 N N . ASN A 1 163 ? 15.899 -4.030 -23.330 1.00 96.25 163 ASN A N 1
ATOM 1274 C CA . ASN A 1 163 ? 16.420 -3.454 -24.571 1.00 96.25 163 ASN A CA 1
ATOM 1275 C C . ASN A 1 163 ? 15.316 -2.977 -25.530 1.00 96.25 163 ASN A C 1
ATOM 1277 O O . ASN A 1 163 ? 15.646 -2.390 -26.560 1.00 96.25 163 ASN A O 1
ATOM 1281 N N . MET A 1 164 ? 14.035 -3.215 -25.221 1.00 94.75 164 MET A N 1
ATOM 1282 C CA . MET A 1 164 ? 12.932 -2.687 -26.025 1.00 94.75 164 MET A CA 1
ATOM 1283 C C . MET A 1 164 ? 12.869 -1.160 -25.922 1.00 94.75 164 MET A C 1
ATOM 1285 O O . MET A 1 164 ? 13.149 -0.581 -24.867 1.00 94.75 164 MET A O 1
ATOM 1289 N N . SER A 1 165 ? 12.553 -0.516 -27.045 1.00 93.38 165 SER A N 1
ATOM 1290 C CA . SER A 1 165 ? 12.357 0.931 -27.140 1.00 93.38 165 SER A CA 1
ATOM 1291 C C . SER A 1 165 ? 10.962 1.316 -26.659 1.00 93.38 165 SER A C 1
ATOM 1293 O O . SER A 1 165 ? 10.019 0.554 -26.838 1.00 93.38 165 SER A O 1
ATOM 1295 N N . SER A 1 166 ? 10.858 2.491 -26.037 1.00 90.25 166 SER A N 1
ATOM 1296 C CA . SER A 1 166 ? 9.578 3.075 -25.651 1.00 90.25 166 SER A CA 1
ATOM 1297 C C . SER A 1 166 ? 8.949 3.805 -26.830 1.00 90.25 166 SER A C 1
ATOM 1299 O O . SER A 1 166 ? 9.546 4.749 -27.359 1.00 90.25 166 SER A O 1
ATOM 1301 N N . ASP A 1 167 ? 7.745 3.371 -27.200 1.00 87.12 167 ASP A N 1
ATOM 1302 C CA . ASP A 1 167 ? 7.065 3.800 -28.426 1.00 87.12 167 ASP A CA 1
ATOM 1303 C C . ASP A 1 167 ? 5.630 4.320 -28.189 1.00 87.12 167 ASP A C 1
ATOM 1305 O O . ASP A 1 167 ? 5.061 4.945 -29.085 1.00 87.12 167 ASP A O 1
ATOM 1309 N N . ILE A 1 168 ? 5.032 4.111 -27.005 1.00 84.44 168 ILE A N 1
ATOM 1310 C CA . ILE A 1 168 ? 3.647 4.538 -26.716 1.00 84.44 168 ILE A CA 1
ATOM 1311 C C . ILE A 1 168 ? 3.600 6.021 -26.346 1.00 84.44 168 ILE A C 1
ATOM 1313 O O . ILE A 1 168 ? 2.785 6.782 -26.868 1.00 84.44 168 ILE A O 1
ATOM 1317 N N . ASN A 1 169 ? 4.461 6.446 -25.422 1.00 85.12 169 ASN A N 1
ATOM 1318 C CA . ASN A 1 169 ? 4.551 7.848 -25.043 1.00 85.12 169 ASN A CA 1
ATOM 1319 C C . ASN A 1 169 ? 5.568 8.555 -25.933 1.00 85.12 169 ASN A C 1
ATOM 1321 O O . ASN A 1 169 ? 6.769 8.325 -25.801 1.00 85.12 169 ASN A O 1
ATOM 1325 N N . GLU A 1 170 ? 5.107 9.483 -26.772 1.00 84.38 170 GLU A N 1
ATOM 1326 C CA . GLU A 1 170 ? 5.990 10.303 -27.611 1.00 84.38 170 GLU A CA 1
ATOM 1327 C C . GLU A 1 170 ? 7.097 10.981 -26.796 1.00 84.38 170 GLU A C 1
ATOM 1329 O O . GLU A 1 170 ? 8.239 11.085 -27.247 1.00 84.38 170 GLU A O 1
ATOM 1334 N N . ALA A 1 171 ? 6.790 11.377 -25.554 1.00 86.12 171 ALA A N 1
ATOM 1335 C CA . ALA A 1 171 ? 7.771 11.982 -24.671 1.00 86.12 171 ALA A CA 1
ATOM 1336 C C . ALA A 1 171 ? 8.937 11.039 -24.372 1.00 86.12 171 ALA A C 1
ATOM 1338 O O . ALA A 1 171 ? 10.034 11.540 -24.175 1.00 86.12 171 ALA A O 1
ATOM 1339 N N . ASN A 1 172 ? 8.745 9.719 -24.373 1.00 91.44 172 ASN A N 1
ATOM 1340 C CA . ASN A 1 172 ? 9.752 8.711 -24.034 1.00 91.44 172 ASN A CA 1
ATOM 1341 C C . ASN A 1 172 ? 10.484 8.118 -25.244 1.00 91.44 172 ASN A C 1
ATOM 1343 O O . ASN A 1 172 ? 11.388 7.301 -25.057 1.00 91.44 172 ASN A O 1
ATOM 1347 N N . GLN A 1 173 ? 10.200 8.601 -26.459 1.00 87.88 173 GLN A N 1
ATOM 1348 C CA . GLN A 1 173 ? 10.919 8.189 -27.663 1.00 87.88 173 GLN A CA 1
ATOM 1349 C C . GLN A 1 173 ? 12.442 8.251 -27.473 1.00 87.88 173 GLN A C 1
ATOM 1351 O O . GLN A 1 173 ? 12.996 9.185 -26.865 1.00 87.88 173 GLN A O 1
ATOM 1356 N N . ASN A 1 174 ? 13.118 7.261 -28.060 1.00 90.75 174 ASN A N 1
ATOM 1357 C CA . ASN A 1 174 ? 14.565 7.022 -27.989 1.00 90.75 174 ASN A CA 1
ATOM 1358 C C . ASN A 1 174 ? 15.095 6.569 -26.620 1.00 90.75 174 ASN A C 1
ATOM 1360 O O . ASN A 1 174 ? 16.313 6.477 -26.450 1.00 90.75 174 ASN A O 1
ATOM 1364 N N . LEU A 1 175 ? 14.226 6.292 -25.646 1.00 96.25 175 LEU A N 1
ATOM 1365 C CA . LEU A 1 175 ? 14.614 5.585 -24.431 1.00 96.25 175 LEU A CA 1
ATOM 1366 C C . LEU A 1 175 ? 14.263 4.109 -24.543 1.00 96.25 175 LEU A C 1
ATOM 1368 O O . LEU A 1 175 ? 13.261 3.721 -25.134 1.00 96.25 175 LEU A O 1
ATOM 1372 N N . THR A 1 176 ? 15.107 3.287 -23.940 1.00 97.00 176 THR A N 1
ATOM 1373 C CA . THR A 1 176 ? 14.798 1.888 -23.669 1.00 97.00 176 THR A CA 1
ATOM 1374 C C . THR A 1 176 ? 14.039 1.763 -22.357 1.00 97.00 176 THR A C 1
ATOM 1376 O O . THR A 1 176 ? 14.184 2.584 -21.443 1.00 97.00 176 THR A O 1
ATOM 1379 N N . TRP A 1 177 ? 13.294 0.678 -22.216 1.00 96.88 177 TRP A N 1
ATOM 1380 C CA . TRP A 1 177 ? 12.659 0.300 -20.958 1.00 96.88 177 TRP A CA 1
ATOM 1381 C C . TRP A 1 177 ? 13.663 0.169 -19.800 1.00 96.88 177 TRP A C 1
ATOM 1383 O O . TRP A 1 177 ? 13.373 0.591 -18.681 1.00 96.88 177 TRP A O 1
ATOM 1393 N N . GLY A 1 178 ? 14.889 -0.305 -20.053 1.00 97.50 178 GLY A N 1
ATOM 1394 C CA . GLY A 1 178 ? 15.959 -0.326 -19.045 1.00 97.50 178 GLY A CA 1
ATOM 1395 C C . GLY A 1 178 ? 16.382 1.067 -18.564 1.00 97.50 178 GLY A C 1
ATOM 1396 O O . GLY A 1 178 ? 16.643 1.272 -17.374 1.00 97.50 178 GLY A O 1
ATOM 1397 N N . GLN A 1 179 ? 16.411 2.053 -19.465 1.00 97.62 179 GLN A N 1
ATOM 1398 C CA . GLN A 1 179 ? 16.698 3.441 -19.097 1.00 97.62 179 GLN A CA 1
ATOM 1399 C C . GLN A 1 179 ? 15.567 4.039 -18.257 1.00 97.62 179 GLN A C 1
ATOM 1401 O O . GLN A 1 179 ? 15.852 4.649 -17.230 1.00 97.62 179 GLN A O 1
ATOM 1406 N N . LEU A 1 180 ? 14.305 3.819 -18.632 1.00 97.69 180 LEU A N 1
ATOM 1407 C CA . LEU A 1 180 ? 13.144 4.310 -17.877 1.00 97.69 180 LEU A CA 1
ATOM 1408 C C . LEU A 1 180 ? 13.083 3.704 -16.467 1.00 97.69 180 LEU A C 1
ATOM 1410 O O . LEU A 1 180 ? 12.927 4.444 -15.493 1.00 97.69 180 LEU A O 1
ATOM 1414 N N . ALA A 1 181 ? 13.341 2.398 -16.335 1.00 98.19 181 ALA A N 1
ATOM 1415 C CA . ALA A 1 181 ? 13.470 1.740 -15.034 1.00 98.19 181 ALA A CA 1
ATOM 1416 C C . ALA A 1 181 ? 14.576 2.364 -14.168 1.00 98.19 181 ALA A C 1
ATOM 1418 O O . ALA A 1 181 ? 14.386 2.615 -12.978 1.00 98.19 181 ALA A O 1
ATOM 1419 N N . THR A 1 182 ? 15.730 2.666 -14.770 1.00 98.31 182 THR A N 1
ATOM 1420 C CA . THR A 1 182 ? 16.852 3.303 -14.064 1.00 98.31 182 THR A CA 1
ATOM 1421 C C . THR A 1 182 ? 16.503 4.720 -13.595 1.00 98.31 182 THR A C 1
ATOM 1423 O O . THR A 1 182 ? 16.877 5.103 -12.486 1.00 98.31 182 THR A O 1
ATOM 1426 N N . ILE A 1 183 ? 15.772 5.498 -14.402 1.00 97.31 183 ILE A N 1
ATOM 1427 C CA . ILE A 1 183 ? 15.339 6.860 -14.046 1.00 97.31 183 ILE A CA 1
ATOM 1428 C C . ILE A 1 183 ? 14.380 6.817 -12.842 1.00 97.31 183 ILE A C 1
ATOM 1430 O O . ILE A 1 183 ? 14.547 7.604 -11.907 1.00 97.31 183 ILE A O 1
ATOM 1434 N N . ASN A 1 184 ? 13.425 5.881 -12.813 1.00 97.31 184 ASN A N 1
ATOM 1435 C CA . ASN A 1 184 ? 12.540 5.693 -11.658 1.00 97.31 184 ASN A CA 1
ATOM 1436 C C . ASN A 1 184 ? 13.305 5.254 -10.396 1.00 97.31 184 ASN A C 1
ATOM 1438 O O . ASN A 1 184 ? 13.159 5.871 -9.341 1.00 97.31 184 ASN A O 1
ATOM 1442 N N . ALA A 1 185 ? 14.203 4.272 -10.499 1.00 98.50 185 ALA A N 1
ATOM 1443 C CA . ALA A 1 185 ? 15.018 3.855 -9.358 1.00 98.50 185 ALA A CA 1
ATOM 1444 C C . ALA A 1 185 ? 15.890 5.006 -8.813 1.00 98.50 185 ALA A C 1
ATOM 1446 O O . ALA A 1 185 ? 15.977 5.200 -7.599 1.00 98.50 185 ALA A O 1
ATOM 1447 N N . ALA A 1 186 ? 16.474 5.833 -9.690 1.00 97.88 186 ALA A N 1
ATOM 1448 C CA . ALA A 1 186 ? 17.239 7.017 -9.290 1.00 97.88 186 ALA A CA 1
ATOM 1449 C C . ALA A 1 186 ? 16.386 8.027 -8.508 1.00 97.88 186 ALA A C 1
ATOM 1451 O O . ALA A 1 186 ? 16.862 8.624 -7.536 1.00 97.88 186 ALA A O 1
ATOM 1452 N N . ARG A 1 187 ? 15.125 8.216 -8.916 1.00 95.31 187 ARG A N 1
ATOM 1453 C CA . ARG A 1 187 ? 14.165 9.066 -8.208 1.00 95.31 187 ARG A CA 1
ATOM 1454 C C . ARG A 1 187 ? 13.927 8.566 -6.791 1.00 95.31 187 ARG A C 1
ATOM 1456 O O . ARG A 1 187 ? 14.069 9.358 -5.862 1.00 95.31 187 ARG A O 1
ATOM 1463 N N . ILE A 1 188 ? 13.597 7.285 -6.635 1.00 97.75 188 ILE A N 1
ATOM 1464 C CA . ILE A 1 188 ? 13.319 6.675 -5.328 1.00 97.75 188 ILE A CA 1
ATOM 1465 C C . ILE A 1 188 ? 14.538 6.846 -4.423 1.00 97.75 188 ILE A C 1
ATOM 1467 O O . ILE A 1 188 ? 14.421 7.452 -3.363 1.00 97.75 188 ILE A O 1
ATOM 1471 N N . MET A 1 189 ? 15.729 6.462 -4.895 1.00 98.50 189 MET A N 1
ATOM 1472 C CA . MET A 1 189 ? 16.977 6.625 -4.138 1.00 98.50 189 MET A CA 1
ATOM 1473 C C . MET A 1 189 ? 17.218 8.072 -3.682 1.00 98.50 189 MET A C 1
ATOM 1475 O O . MET A 1 189 ? 17.664 8.297 -2.556 1.00 98.50 189 MET A O 1
ATOM 1479 N N . ARG A 1 190 ? 16.916 9.063 -4.533 1.00 96.44 190 ARG A N 1
ATOM 1480 C CA . ARG A 1 190 ? 17.041 10.492 -4.202 1.00 96.44 190 ARG A CA 1
ATOM 1481 C C . ARG A 1 190 ? 16.026 10.931 -3.147 1.00 96.44 190 ARG A C 1
ATOM 1483 O O . ARG A 1 190 ? 16.404 11.651 -2.227 1.00 96.44 190 ARG A O 1
ATOM 1490 N N . LEU A 1 191 ? 14.758 10.547 -3.292 1.00 95.75 191 LEU A N 1
ATOM 1491 C CA . LEU A 1 191 ? 13.676 10.977 -2.399 1.00 95.75 191 LEU A CA 1
ATOM 1492 C C . LEU A 1 191 ? 13.770 10.339 -1.011 1.00 95.75 191 LEU A C 1
ATOM 1494 O O . LEU A 1 191 ? 13.364 10.955 -0.032 1.00 95.75 191 LEU A O 1
ATOM 1498 N N . THR A 1 192 ? 14.344 9.142 -0.908 1.00 97.75 192 THR A N 1
ATOM 1499 C CA . THR A 1 192 ? 14.435 8.405 0.359 1.00 97.75 192 THR A CA 1
ATOM 1500 C C . THR A 1 192 ? 15.711 8.692 1.151 1.00 97.75 192 THR A C 1
ATOM 1502 O O . THR A 1 192 ? 15.794 8.354 2.335 1.00 97.75 192 THR A O 1
ATOM 1505 N N . ALA A 1 193 ? 16.723 9.287 0.511 1.00 97.75 193 ALA A N 1
ATOM 1506 C CA . ALA A 1 193 ? 18.010 9.593 1.134 1.00 97.75 193 ALA A CA 1
ATOM 1507 C C . ALA A 1 193 ? 17.914 10.544 2.346 1.00 97.75 193 ALA A C 1
ATOM 1509 O O . ALA A 1 193 ? 18.590 10.268 3.339 1.00 97.75 193 ALA A O 1
ATOM 1510 N N . PRO A 1 194 ? 17.098 11.624 2.339 1.00 97.88 194 PRO A N 1
ATOM 1511 C CA . PRO A 1 194 ? 16.993 12.531 3.482 1.00 97.88 194 PRO A CA 1
ATOM 1512 C C . PRO A 1 194 ? 16.608 11.822 4.782 1.00 97.88 194 PRO A C 1
ATOM 1514 O O . PRO A 1 194 ? 17.292 12.003 5.785 1.00 97.88 194 PRO A O 1
ATOM 1517 N N . PHE A 1 195 ? 15.587 10.956 4.764 1.00 97.88 195 PHE A N 1
ATOM 1518 C CA . PHE A 1 195 ? 15.185 10.212 5.964 1.00 97.88 195 PHE A CA 1
ATOM 1519 C C . PHE A 1 195 ? 16.241 9.197 6.385 1.00 97.88 195 PHE A C 1
ATOM 1521 O O . PHE A 1 195 ? 16.498 9.034 7.573 1.00 97.88 195 PHE A O 1
ATOM 1528 N N . ALA A 1 196 ? 16.882 8.526 5.425 1.00 98.19 196 ALA A N 1
ATOM 1529 C CA . ALA A 1 196 ? 17.947 7.577 5.727 1.00 98.19 196 ALA A CA 1
ATOM 1530 C C . ALA A 1 196 ? 19.162 8.254 6.389 1.00 98.19 196 ALA A C 1
ATOM 1532 O O . ALA A 1 196 ? 19.844 7.632 7.198 1.00 98.19 196 ALA A O 1
ATOM 1533 N N . ASN A 1 197 ? 19.405 9.535 6.102 1.00 97.81 197 ASN A N 1
ATOM 1534 C CA . ASN A 1 197 ? 20.456 10.320 6.748 1.00 97.81 197 ASN A CA 1
ATOM 1535 C C . ASN A 1 197 ? 20.004 10.906 8.094 1.00 97.81 197 ASN A C 1
ATOM 1537 O O . ASN A 1 197 ? 20.750 10.854 9.069 1.00 97.81 197 ASN A O 1
ATOM 1541 N N . GLU A 1 198 ? 18.789 11.450 8.157 1.00 97.62 198 GLU A N 1
ATOM 1542 C CA . GLU A 1 198 ? 18.233 12.106 9.338 1.00 97.62 198 GLU A CA 1
ATOM 1543 C C . GLU A 1 198 ? 16.753 11.729 9.508 1.00 97.62 198 GLU A C 1
ATOM 1545 O O . GLU A 1 198 ? 15.876 12.194 8.776 1.00 97.62 198 GLU A O 1
ATOM 1550 N N . GLN A 1 199 ? 16.464 10.890 10.505 1.00 98.38 199 GLN A N 1
ATOM 1551 C CA . GLN A 1 199 ? 15.138 10.306 10.726 1.00 98.38 199 GLN A CA 1
ATOM 1552 C C . GLN A 1 199 ? 14.211 11.280 11.460 1.00 98.38 199 GLN A C 1
ATOM 1554 O O . GLN A 1 199 ? 13.928 11.130 12.649 1.00 98.38 199 GLN A O 1
ATOM 1559 N N . THR A 1 200 ? 13.740 12.303 10.753 1.00 97.31 200 THR A N 1
ATOM 1560 C CA . THR A 1 200 ? 12.769 13.280 11.261 1.00 97.31 200 THR A CA 1
ATOM 1561 C C . THR A 1 200 ? 11.470 13.221 10.465 1.00 97.31 200 THR A C 1
ATOM 1563 O O . THR A 1 200 ? 11.450 12.802 9.307 1.00 97.31 200 THR A O 1
ATOM 1566 N N . LYS A 1 201 ? 10.374 13.717 11.058 1.00 96.44 201 LYS A N 1
ATOM 1567 C CA . LYS A 1 201 ? 9.069 13.819 10.382 1.00 96.44 201 LYS A CA 1
ATOM 1568 C C . LYS A 1 201 ? 9.154 14.620 9.072 1.00 96.44 201 LYS A C 1
ATOM 1570 O O . LYS A 1 201 ? 8.460 14.308 8.111 1.00 96.44 201 LYS A O 1
ATOM 1575 N N . ALA A 1 202 ? 10.015 15.641 9.026 1.00 94.19 202 ALA A N 1
ATOM 1576 C CA . ALA A 1 202 ? 10.206 16.486 7.847 1.00 94.19 202 ALA A CA 1
ATOM 1577 C C . ALA A 1 202 ? 10.825 15.734 6.658 1.00 94.19 202 ALA A C 1
ATOM 1579 O O . ALA A 1 202 ? 10.580 16.114 5.518 1.00 94.19 202 ALA A O 1
ATOM 1580 N N . ASN A 1 203 ? 11.586 14.672 6.928 1.00 94.75 203 ASN A N 1
ATOM 1581 C CA . ASN A 1 203 ? 12.275 13.891 5.906 1.00 94.75 203 ASN A CA 1
ATOM 1582 C C . ASN A 1 203 ? 11.487 12.657 5.439 1.00 94.75 203 ASN A C 1
ATOM 1584 O O . ASN A 1 203 ? 11.943 11.970 4.528 1.00 94.75 203 ASN A O 1
ATOM 1588 N N . LEU A 1 204 ? 10.323 12.373 6.035 1.00 96.81 204 LEU A N 1
ATOM 1589 C CA . LEU A 1 204 ? 9.378 11.382 5.510 1.00 96.81 204 LEU A CA 1
ATOM 1590 C C . LEU A 1 204 ? 8.910 11.773 4.094 1.00 96.81 204 LEU A C 1
ATOM 1592 O O . LEU A 1 204 ? 9.086 12.910 3.655 1.00 96.81 204 LEU A O 1
ATOM 1596 N N . ILE A 1 205 ? 8.277 10.848 3.375 1.00 94.81 205 ILE A N 1
ATOM 1597 C CA . ILE A 1 205 ? 7.615 11.144 2.103 1.00 94.81 205 ILE A CA 1
ATOM 1598 C C . ILE A 1 205 ? 6.285 11.838 2.386 1.00 94.81 205 ILE A C 1
ATOM 1600 O O . ILE A 1 205 ? 5.437 11.323 3.117 1.00 94.81 205 ILE A O 1
ATOM 1604 N N . HIS A 1 206 ? 6.123 13.027 1.809 1.00 91.81 206 HIS A N 1
ATOM 1605 C CA . HIS A 1 206 ? 4.933 13.858 1.962 1.00 91.81 206 HIS A CA 1
ATOM 1606 C C . HIS A 1 206 ? 4.179 13.947 0.636 1.00 91.81 206 HIS A C 1
ATOM 1608 O O . HIS A 1 206 ? 4.793 13.999 -0.433 1.00 91.81 206 HIS A O 1
ATOM 1614 N N . LEU A 1 207 ? 2.858 14.099 0.709 1.00 86.69 207 LEU A N 1
ATOM 1615 C CA . LEU A 1 207 ? 2.067 14.653 -0.385 1.00 86.69 207 LEU A CA 1
ATOM 1616 C C . LEU A 1 207 ? 2.572 16.058 -0.725 1.00 86.69 207 LEU A C 1
ATOM 1618 O O . LEU A 1 207 ? 3.062 16.784 0.149 1.00 86.69 207 LEU A O 1
ATOM 1622 N N . LYS A 1 208 ? 2.435 16.499 -1.979 1.00 73.56 208 LYS A N 1
ATOM 1623 C CA . LYS A 1 208 ? 2.827 17.869 -2.350 1.00 73.56 208 LYS A CA 1
ATOM 1624 C C . LYS A 1 208 ? 2.011 18.914 -1.579 1.00 73.56 208 LYS A C 1
ATOM 1626 O O . LYS A 1 208 ? 0.940 18.644 -1.040 1.00 73.56 208 LYS A O 1
ATOM 1631 N N . HIS A 1 209 ? 2.551 20.126 -1.488 1.00 73.44 209 HIS A N 1
ATOM 1632 C CA . HIS A 1 209 ? 1.866 21.227 -0.816 1.00 73.44 209 HIS A CA 1
ATOM 1633 C C . HIS A 1 209 ? 0.493 21.491 -1.459 1.00 73.44 209 HIS A C 1
ATOM 1635 O O . HIS A 1 209 ? 0.372 21.492 -2.684 1.00 73.44 209 HIS A O 1
ATOM 1641 N N . GLY A 1 210 ? -0.533 21.691 -0.628 1.00 73.69 210 GLY A N 1
ATOM 1642 C CA . GLY A 1 210 ? -1.907 21.937 -1.077 1.00 73.69 210 GLY A CA 1
ATOM 1643 C C . GLY A 1 210 ? -2.649 20.716 -1.633 1.00 73.69 210 GLY A C 1
ATOM 1644 O O . GLY A 1 210 ? -3.758 20.883 -2.126 1.00 73.69 210 GLY A O 1
ATOM 1645 N N . GLN A 1 211 ? -2.068 19.512 -1.573 1.00 76.88 211 GLN A N 1
ATOM 1646 C CA . GLN A 1 211 ? -2.728 18.275 -1.997 1.00 76.88 211 GLN A CA 1
ATOM 1647 C C . GLN A 1 211 ? -3.234 17.478 -0.796 1.00 76.88 211 GLN A C 1
ATOM 1649 O O . GLN A 1 211 ? -2.547 17.384 0.221 1.00 76.88 211 GLN A O 1
ATOM 1654 N N . THR A 1 212 ? -4.430 16.911 -0.945 1.00 75.81 212 THR A N 1
ATOM 1655 C CA . THR A 1 212 ? -5.150 16.141 0.085 1.00 75.81 212 THR A CA 1
ATOM 1656 C C . THR A 1 212 ? -5.352 14.674 -0.302 1.00 75.81 212 THR A C 1
ATOM 1658 O O . THR A 1 212 ? -5.803 13.889 0.521 1.00 75.81 212 THR A O 1
ATOM 1661 N N . VAL A 1 213 ? -4.975 14.311 -1.533 1.00 81.25 213 VAL A N 1
ATOM 1662 C CA . VAL A 1 213 ? -5.001 12.954 -2.094 1.00 81.25 213 VAL A CA 1
ATOM 1663 C C . VAL A 1 213 ? -3.649 12.651 -2.732 1.00 81.25 213 VAL A C 1
ATOM 1665 O O . VAL A 1 213 ? -2.985 13.567 -3.236 1.00 81.25 213 VAL A O 1
ATOM 1668 N N . GLY A 1 214 ? -3.235 11.384 -2.719 1.00 78.31 214 GLY A N 1
ATOM 1669 C CA . GLY A 1 214 ? -1.949 11.000 -3.301 1.00 78.31 214 GLY A CA 1
ATOM 1670 C C . GLY A 1 214 ? -1.405 9.617 -2.969 1.00 78.31 214 GLY A C 1
ATOM 1671 O O . GLY A 1 214 ? -0.264 9.316 -3.323 1.00 78.31 214 GLY A O 1
ATOM 1672 N N . GLU A 1 215 ? -2.198 8.787 -2.311 1.00 88.12 215 GLU A N 1
ATOM 1673 C CA . GLU A 1 215 ? -1.997 7.345 -2.258 1.00 88.12 215 GLU A CA 1
ATOM 1674 C C . GLU A 1 215 ? -3.319 6.648 -2.605 1.00 88.12 215 GLU A C 1
ATOM 1676 O O . GLU A 1 215 ? -4.208 7.286 -3.178 1.00 88.12 215 GLU A O 1
ATOM 1681 N N . TRP A 1 216 ? -3.426 5.347 -2.353 1.00 91.62 216 TRP A N 1
ATOM 1682 C CA . TRP A 1 216 ? -4.570 4.537 -2.755 1.00 91.62 216 TRP A CA 1
ATOM 1683 C C . TRP A 1 216 ? -5.912 5.035 -2.200 1.00 91.62 216 TRP A C 1
ATOM 1685 O O . TRP A 1 216 ? -6.923 4.856 -2.870 1.00 91.62 216 TRP A O 1
ATOM 1695 N N . ARG A 1 217 ? -5.933 5.702 -1.039 1.00 91.00 217 ARG A N 1
ATOM 1696 C CA . ARG A 1 217 ? -7.114 6.343 -0.442 1.00 91.00 217 ARG A CA 1
ATOM 1697 C C . ARG A 1 217 ? -7.354 7.724 -1.046 1.00 91.00 217 ARG A C 1
ATOM 1699 O O . ARG A 1 217 ? -7.435 8.739 -0.353 1.00 91.00 217 ARG A O 1
ATOM 1706 N N . ASP A 1 218 ? -7.520 7.758 -2.360 1.00 82.19 218 ASP A N 1
ATOM 1707 C CA . ASP A 1 218 ? -7.591 8.958 -3.197 1.00 82.19 218 ASP A CA 1
ATOM 1708 C C . ASP A 1 218 ? -8.909 9.760 -3.126 1.00 82.19 218 ASP A C 1
ATOM 1710 O O . ASP A 1 218 ? -9.256 10.474 -4.064 1.00 82.19 218 ASP A O 1
ATOM 1714 N N . SER A 1 219 ? -9.600 9.741 -1.981 1.00 85.19 219 SER A N 1
ATOM 1715 C CA . SER A 1 219 ? -10.738 10.630 -1.695 1.00 85.19 219 SER A CA 1
ATOM 1716 C C . SER A 1 219 ? -10.365 11.741 -0.707 1.00 85.19 219 SER A C 1
ATOM 1718 O O . SER A 1 219 ? -9.424 11.597 0.071 1.00 85.19 219 SER A O 1
ATOM 1720 N N . GLU A 1 220 ? -11.123 12.845 -0.685 1.00 80.25 220 GLU A N 1
ATOM 1721 C CA . GLU A 1 220 ? -10.841 14.030 0.154 1.00 80.25 220 GLU A CA 1
ATOM 1722 C C . GLU A 1 220 ? -10.589 13.674 1.629 1.00 80.25 220 GLU A C 1
ATOM 1724 O O . GLU A 1 220 ? -9.639 14.150 2.257 1.00 80.25 220 GLU A O 1
ATOM 1729 N N . TYR A 1 221 ? -11.417 12.782 2.173 1.00 86.25 221 TYR A N 1
ATOM 1730 C CA . TYR A 1 221 ? -11.313 12.314 3.553 1.00 86.25 221 TYR A CA 1
ATOM 1731 C C . TYR A 1 221 ? -10.513 11.022 3.716 1.00 86.25 221 TYR A C 1
ATOM 1733 O O . TYR A 1 221 ? -10.345 10.570 4.848 1.00 86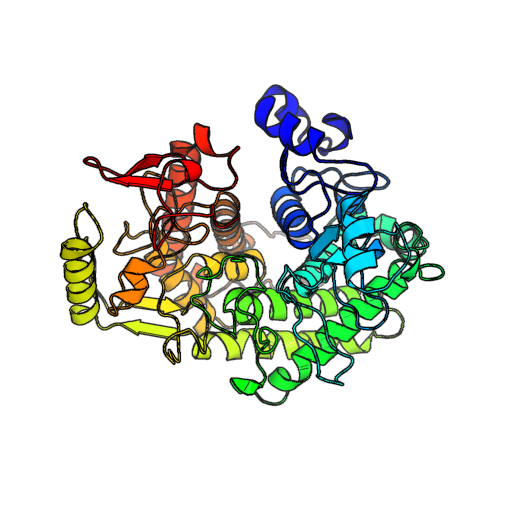.25 221 TYR A O 1
ATOM 1741 N N . GLY A 1 222 ? -9.994 10.437 2.633 1.00 90.50 222 GLY A N 1
ATOM 1742 C CA . GLY A 1 222 ? -9.406 9.099 2.632 1.00 90.50 222 GLY A CA 1
ATOM 1743 C C . GLY A 1 222 ? -8.298 8.925 3.659 1.00 90.50 222 GLY A C 1
ATOM 1744 O O . GLY A 1 222 ? -8.341 7.966 4.423 1.00 90.50 222 GLY A O 1
ATOM 1745 N N . ILE A 1 223 ? -7.413 9.916 3.780 1.00 93.00 223 ILE A N 1
ATOM 1746 C CA . ILE A 1 223 ? -6.380 10.008 4.827 1.00 93.00 223 ILE A CA 1
ATOM 1747 C C . ILE A 1 223 ? -6.606 11.167 5.805 1.00 93.00 223 ILE A C 1
ATOM 1749 O O . ILE A 1 223 ? -5.675 11.598 6.488 1.00 93.00 223 ILE A O 1
ATOM 1753 N N . GLY A 1 224 ? -7.822 11.712 5.872 1.00 90.75 224 GLY A N 1
ATOM 1754 C CA . GLY A 1 224 ? -8.179 12.758 6.834 1.00 90.75 224 GLY A CA 1
ATOM 1755 C C . GLY A 1 224 ? -7.484 14.098 6.616 1.00 90.75 224 GLY A C 1
ATOM 1756 O O . GLY A 1 224 ? -7.196 14.798 7.590 1.00 90.75 224 GLY A O 1
ATOM 1757 N N . GLY A 1 225 ? -7.149 14.422 5.364 1.00 88.31 225 GLY A N 1
ATOM 1758 C CA . GLY A 1 225 ? -6.366 15.608 5.007 1.00 88.31 225 GLY A CA 1
ATOM 1759 C C . GLY A 1 225 ? -4.902 15.550 5.435 1.00 88.31 225 GLY A C 1
ATOM 1760 O O . GLY A 1 225 ? -4.222 16.574 5.400 1.00 88.31 225 GLY A O 1
ATOM 1761 N N . GLY A 1 226 ? -4.424 14.382 5.877 1.00 91.12 226 GLY A N 1
ATOM 1762 C CA . GLY A 1 226 ? -3.021 14.170 6.201 1.00 91.12 226 GLY A CA 1
ATOM 1763 C C . GLY A 1 226 ? -2.112 14.407 5.010 1.00 91.12 226 GLY A C 1
ATOM 1764 O O . GLY A 1 226 ? -2.502 14.250 3.856 1.00 91.12 226 GLY A O 1
ATOM 1765 N N . ARG A 1 227 ? -0.861 14.760 5.295 1.00 89.94 227 ARG A N 1
ATOM 1766 C CA . ARG A 1 227 ? 0.158 14.971 4.259 1.00 89.94 227 ARG A CA 1
ATOM 1767 C C . ARG A 1 227 ? 1.276 13.952 4.278 1.00 89.94 227 ARG A C 1
ATOM 1769 O O . ARG A 1 227 ? 2.097 13.965 3.370 1.00 89.94 227 ARG A O 1
ATOM 1776 N N . ILE A 1 228 ? 1.326 13.085 5.280 1.00 95.06 228 ILE A N 1
ATOM 1777 C CA . ILE A 1 228 ? 2.359 12.058 5.414 1.00 95.06 228 ILE A CA 1
ATOM 1778 C C . ILE A 1 228 ? 1.642 10.714 5.569 1.00 95.06 228 ILE A C 1
ATOM 1780 O O . ILE A 1 228 ? 1.220 10.402 6.685 1.00 95.06 228 ILE A O 1
ATOM 1784 N N . PRO A 1 229 ? 1.429 9.958 4.477 1.00 96.00 229 PRO A N 1
ATOM 1785 C CA . PRO A 1 229 ? 0.672 8.707 4.527 1.00 96.00 229 PRO A CA 1
ATOM 1786 C C . PRO A 1 229 ? 1.445 7.573 5.205 1.00 96.00 229 PRO A C 1
ATOM 1788 O O . PRO A 1 229 ? 2.666 7.458 5.040 1.00 96.00 229 PRO A O 1
ATOM 1791 N N . TYR A 1 230 ? 0.741 6.748 5.979 1.00 98.25 230 TYR A N 1
ATOM 1792 C CA . TYR A 1 230 ? 1.334 5.643 6.732 1.00 98.25 230 TYR A CA 1
ATOM 1793 C C . TYR A 1 230 ? 1.870 4.525 5.829 1.00 98.25 230 TYR A C 1
ATOM 1795 O O . TYR A 1 230 ? 3.032 4.129 5.959 1.00 98.25 230 TYR A O 1
ATOM 1803 N N . ASP A 1 231 ? 1.048 4.035 4.908 1.00 97.56 231 ASP A N 1
ATOM 1804 C CA . ASP A 1 231 ? 1.345 2.944 3.974 1.00 97.56 231 ASP A CA 1
ATOM 1805 C C . ASP A 1 231 ? 2.606 3.223 3.138 1.00 97.56 231 ASP A C 1
ATOM 1807 O O . ASP A 1 231 ? 3.526 2.397 3.071 1.00 97.56 231 ASP A O 1
ATOM 1811 N N . VAL A 1 232 ? 2.707 4.435 2.582 1.00 97.38 232 VAL A N 1
ATOM 1812 C CA . VAL A 1 232 ? 3.838 4.851 1.750 1.00 97.38 232 VAL A CA 1
ATOM 1813 C C . VAL A 1 232 ? 5.131 4.812 2.553 1.00 97.38 232 VAL A C 1
ATOM 1815 O O . VAL A 1 232 ? 6.122 4.215 2.131 1.00 97.38 232 VAL A O 1
ATOM 1818 N N . ASN A 1 233 ? 5.124 5.435 3.729 1.00 98.44 233 ASN A N 1
ATOM 1819 C CA . ASN A 1 233 ? 6.327 5.626 4.529 1.00 98.44 233 ASN A CA 1
ATOM 1820 C C . ASN A 1 233 ? 6.772 4.358 5.258 1.00 98.44 233 ASN A C 1
ATOM 1822 O O . ASN A 1 233 ? 7.967 4.168 5.474 1.00 98.44 233 ASN A O 1
ATOM 1826 N N . THR A 1 234 ? 5.837 3.497 5.654 1.00 98.38 234 THR A N 1
ATOM 1827 C CA . THR A 1 234 ? 6.137 2.340 6.506 1.00 98.38 234 THR A CA 1
ATOM 1828 C C . THR A 1 234 ? 6.175 1.019 5.748 1.00 98.38 234 THR A C 1
ATOM 1830 O O . THR A 1 234 ? 6.717 0.048 6.275 1.00 98.38 234 THR A O 1
ATOM 1833 N N . ALA A 1 235 ? 5.668 0.955 4.516 1.00 98.38 235 ALA A N 1
ATOM 1834 C CA . ALA A 1 235 ? 5.672 -0.271 3.726 1.00 98.38 235 ALA A CA 1
ATOM 1835 C C . ALA A 1 235 ? 6.234 -0.074 2.316 1.00 98.38 235 ALA A C 1
ATOM 1837 O O . ALA A 1 235 ? 7.212 -0.735 1.964 1.00 98.38 235 ALA A O 1
ATOM 1838 N N . LEU A 1 236 ? 5.670 0.838 1.519 1.00 98.69 236 LEU A N 1
ATOM 1839 C CA . LEU A 1 236 ? 6.022 0.944 0.098 1.00 98.69 236 LEU A CA 1
ATOM 1840 C C . LEU A 1 236 ? 7.459 1.423 -0.125 1.00 98.69 236 LEU A C 1
ATOM 1842 O O . LEU A 1 236 ? 8.201 0.793 -0.873 1.00 98.69 236 LEU A O 1
ATOM 1846 N N . VAL A 1 237 ? 7.880 2.493 0.553 1.00 98.75 237 VAL A N 1
ATOM 1847 C CA . VAL A 1 237 ? 9.251 3.020 0.464 1.00 98.75 237 VAL A CA 1
ATOM 1848 C C . VAL A 1 237 ? 10.305 1.967 0.832 1.00 98.75 237 VAL A C 1
ATOM 1850 O O . VAL A 1 237 ? 11.184 1.702 0.005 1.00 98.75 237 VAL A O 1
ATOM 1853 N N . PRO A 1 238 ? 10.267 1.345 2.029 1.00 98.75 238 PRO A N 1
ATOM 1854 C CA . PRO A 1 238 ? 11.241 0.312 2.365 1.00 98.75 238 PRO A CA 1
ATOM 1855 C C . PRO A 1 238 ? 11.186 -0.888 1.410 1.00 98.75 238 PRO A C 1
ATOM 1857 O O . PRO A 1 238 ? 12.243 -1.384 1.024 1.00 98.75 238 PRO A O 1
ATOM 1860 N N . ALA A 1 239 ? 10.000 -1.315 0.959 1.00 98.81 239 ALA A N 1
ATOM 1861 C CA . ALA A 1 239 ? 9.877 -2.427 0.016 1.00 98.81 239 ALA A CA 1
ATOM 1862 C C . ALA A 1 239 ? 10.515 -2.093 -1.340 1.00 98.81 239 ALA A C 1
ATOM 1864 O O . ALA A 1 239 ? 11.327 -2.864 -1.847 1.00 98.81 239 ALA A O 1
ATOM 1865 N N . ALA A 1 240 ? 10.251 -0.901 -1.877 1.00 98.81 240 ALA A N 1
ATOM 1866 C CA . ALA A 1 240 ? 10.873 -0.415 -3.102 1.00 98.81 240 ALA A CA 1
ATOM 1867 C C . ALA A 1 240 ? 12.402 -0.362 -2.994 1.00 98.81 240 ALA A C 1
ATOM 1869 O O . ALA A 1 240 ? 13.104 -0.752 -3.926 1.00 98.81 240 ALA A O 1
ATOM 1870 N N . LEU A 1 241 ? 12.935 0.077 -1.849 1.00 98.88 241 LEU A N 1
ATOM 1871 C CA . LEU A 1 241 ? 14.376 0.108 -1.593 1.00 98.88 241 LEU A CA 1
ATOM 1872 C C . LEU A 1 241 ? 14.986 -1.300 -1.524 1.00 98.88 241 LEU A C 1
ATOM 1874 O O . LEU A 1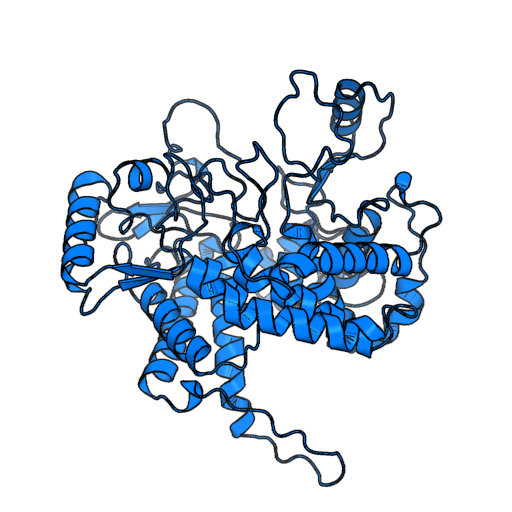 241 ? 16.040 -1.526 -2.126 1.00 98.88 241 LEU A O 1
ATOM 1878 N N . ARG A 1 242 ? 14.319 -2.266 -0.872 1.00 98.75 242 ARG A N 1
ATOM 1879 C CA . ARG A 1 242 ? 14.731 -3.684 -0.897 1.00 98.75 242 ARG A CA 1
ATOM 1880 C C . ARG A 1 242 ? 14.758 -4.230 -2.321 1.00 98.75 242 ARG A C 1
ATOM 1882 O O . ARG A 1 242 ? 15.727 -4.887 -2.709 1.00 98.75 242 ARG A O 1
ATOM 1889 N N . SER A 1 243 ? 13.749 -3.903 -3.119 1.00 98.81 243 SER A N 1
ATOM 1890 C CA . SER A 1 243 ? 13.673 -4.329 -4.511 1.00 98.81 243 SER A CA 1
ATOM 1891 C C . SER A 1 243 ? 14.745 -3.679 -5.379 1.00 98.81 243 SER A C 1
ATOM 1893 O O . SER A 1 243 ? 15.412 -4.374 -6.142 1.00 98.81 243 SER A O 1
ATOM 1895 N N . ILE A 1 244 ? 15.019 -2.380 -5.218 1.00 98.88 244 ILE A N 1
ATOM 1896 C CA . ILE A 1 244 ? 16.139 -1.706 -5.896 1.00 98.88 244 ILE A CA 1
ATOM 1897 C C . ILE A 1 244 ? 17.470 -2.365 -5.525 1.00 98.88 244 ILE A C 1
ATOM 1899 O O . ILE A 1 244 ? 18.296 -2.605 -6.412 1.00 98.88 244 ILE A O 1
ATOM 1903 N N . ALA A 1 245 ? 17.673 -2.708 -4.250 1.00 98.81 245 ALA A N 1
ATOM 1904 C CA . ALA A 1 245 ? 18.866 -3.418 -3.808 1.00 98.81 245 ALA A CA 1
ATOM 1905 C C . ALA A 1 245 ? 19.008 -4.777 -4.515 1.00 98.81 245 ALA A C 1
ATOM 1907 O O . ALA A 1 245 ? 20.064 -5.086 -5.074 1.00 98.81 245 ALA A O 1
ATOM 1908 N N . ALA A 1 246 ? 17.937 -5.578 -4.541 1.00 98.44 246 ALA A N 1
ATOM 1909 C CA . ALA A 1 246 ? 17.916 -6.890 -5.182 1.00 98.44 246 ALA A CA 1
ATOM 1910 C C . ALA A 1 246 ? 18.133 -6.815 -6.702 1.00 98.44 246 ALA A C 1
ATOM 1912 O O . ALA A 1 246 ? 18.948 -7.564 -7.248 1.00 98.44 246 ALA A O 1
ATOM 1913 N N . LEU A 1 247 ? 17.460 -5.886 -7.381 1.00 98.56 247 LEU A N 1
ATOM 1914 C CA . LEU A 1 247 ? 17.596 -5.638 -8.818 1.00 98.56 247 LEU A CA 1
ATOM 1915 C C . LEU A 1 247 ? 19.014 -5.158 -9.172 1.00 98.56 247 LEU A C 1
ATOM 1917 O O . LEU A 1 247 ? 19.610 -5.651 -10.131 1.00 98.56 247 LEU A O 1
ATOM 1921 N N . SER A 1 248 ? 19.599 -4.268 -8.363 1.00 98.38 248 SER A N 1
ATOM 1922 C CA . SER A 1 248 ? 20.984 -3.801 -8.527 1.00 98.38 248 SER A CA 1
ATOM 1923 C C . SER A 1 248 ? 21.996 -4.945 -8.379 1.00 98.38 248 SER A C 1
ATOM 1925 O O . SER A 1 248 ? 22.862 -5.107 -9.242 1.00 98.38 248 SER A O 1
ATOM 1927 N N . ARG A 1 249 ? 21.840 -5.811 -7.360 1.00 97.44 249 ARG A N 1
ATOM 1928 C CA . ARG A 1 249 ? 22.680 -7.016 -7.168 1.00 97.44 249 ARG A CA 1
ATOM 1929 C C . ARG A 1 249 ? 22.652 -7.966 -8.367 1.00 97.44 249 ARG A C 1
ATOM 1931 O O . ARG A 1 249 ? 23.643 -8.644 -8.619 1.00 97.44 249 ARG A O 1
ATOM 1938 N N . ASN A 1 250 ? 21.540 -8.001 -9.099 1.00 96.88 250 ASN A N 1
ATOM 1939 C CA . ASN A 1 250 ? 21.346 -8.849 -10.277 1.00 96.88 250 ASN A CA 1
ATOM 1940 C C . ASN A 1 250 ? 21.616 -8.123 -11.608 1.00 96.88 250 ASN A C 1
ATOM 1942 O O . ASN A 1 250 ? 21.303 -8.648 -12.672 1.00 96.88 250 ASN A O 1
ATOM 1946 N N . GLY A 1 251 ? 22.218 -6.930 -11.571 1.00 96.00 251 GLY A N 1
ATOM 1947 C CA . GLY A 1 251 ? 22.687 -6.234 -12.771 1.00 96.00 251 GLY A CA 1
ATOM 1948 C C . GLY A 1 251 ? 21.595 -5.562 -13.607 1.00 96.00 251 GLY A C 1
ATOM 1949 O O . GLY A 1 251 ? 21.887 -5.136 -14.722 1.00 96.00 251 GLY A O 1
ATOM 1950 N N . ILE A 1 252 ? 20.373 -5.413 -13.080 1.00 96.69 252 ILE A N 1
ATOM 1951 C CA . ILE A 1 252 ? 19.271 -4.708 -13.765 1.00 96.69 252 ILE A CA 1
ATOM 1952 C C . ILE A 1 252 ? 19.593 -3.221 -13.970 1.00 96.69 252 ILE A C 1
ATOM 1954 O O . ILE A 1 252 ? 19.132 -2.616 -14.934 1.00 96.69 252 ILE A O 1
ATOM 1958 N N . TYR A 1 253 ? 20.446 -2.650 -13.112 1.00 96.94 253 TYR A N 1
ATOM 1959 C CA . TYR A 1 253 ? 20.959 -1.283 -13.232 1.00 96.94 253 TYR A CA 1
ATOM 1960 C C . TYR A 1 253 ? 22.486 -1.300 -13.463 1.00 96.94 253 TYR A C 1
ATOM 1962 O O . TYR A 1 253 ? 23.249 -1.123 -12.508 1.00 96.94 253 TYR A O 1
ATOM 1970 N N . PRO A 1 254 ? 22.976 -1.513 -14.706 1.00 91.62 254 PRO A N 1
ATOM 1971 C CA . PRO A 1 254 ? 24.391 -1.797 -14.982 1.00 91.62 254 PRO A CA 1
ATOM 1972 C C . PRO A 1 254 ? 25.385 -0.761 -14.436 1.00 91.62 254 PRO A C 1
ATOM 1974 O O . PRO A 1 254 ? 26.459 -1.129 -13.966 1.00 91.62 254 PRO A O 1
ATOM 1977 N N . ASN A 1 255 ? 25.012 0.523 -14.439 1.00 94.75 255 ASN A N 1
ATOM 1978 C CA . ASN A 1 255 ? 25.857 1.632 -13.974 1.00 94.75 255 ASN A CA 1
ATOM 1979 C C . ASN A 1 255 ? 25.639 2.000 -12.494 1.00 94.75 255 ASN A C 1
ATOM 1981 O O . ASN A 1 255 ? 26.213 2.974 -12.010 1.00 94.75 255 ASN A O 1
ATOM 1985 N N . HIS A 1 256 ? 24.816 1.238 -11.770 1.00 96.56 256 HIS A N 1
ATOM 1986 C CA . HIS A 1 256 ? 24.405 1.544 -10.399 1.00 96.56 256 HIS A CA 1
ATOM 1987 C C . HIS A 1 256 ? 24.520 0.333 -9.465 1.00 96.56 256 HIS A C 1
ATOM 1989 O O . HIS A 1 256 ? 23.689 0.134 -8.580 1.00 96.56 256 HIS A O 1
ATOM 1995 N N . GLN A 1 257 ? 25.573 -0.475 -9.621 1.00 94.12 257 GLN A N 1
ATOM 1996 C CA . GLN A 1 257 ? 25.843 -1.629 -8.745 1.00 94.12 257 GLN A CA 1
ATOM 1997 C C . GLN A 1 257 ? 25.992 -1.237 -7.264 1.00 94.12 257 GLN A C 1
ATOM 1999 O O . GLN A 1 257 ? 25.678 -2.023 -6.375 1.00 94.12 257 GLN A O 1
ATOM 2004 N N . SER A 1 258 ? 26.436 -0.008 -6.977 1.00 96.75 258 SER A N 1
ATOM 2005 C CA . SER A 1 258 ? 26.537 0.512 -5.608 1.00 96.75 258 SER A CA 1
ATOM 2006 C C . SER A 1 258 ? 25.179 0.681 -4.917 1.00 96.75 258 SER A C 1
ATOM 2008 O O . SER A 1 258 ? 25.126 0.688 -3.684 1.00 96.75 258 SER A O 1
ATOM 2010 N N . TRP A 1 259 ? 24.073 0.767 -5.671 1.00 98.44 259 TRP A N 1
ATOM 2011 C CA . TRP A 1 259 ? 22.730 0.817 -5.089 1.00 98.44 259 TRP A CA 1
ATOM 2012 C C . TRP A 1 259 ? 22.359 -0.461 -4.349 1.00 98.44 259 TRP A C 1
ATOM 2014 O O . TRP A 1 259 ? 21.573 -0.371 -3.419 1.00 98.44 259 TRP A O 1
ATOM 2024 N N . ALA A 1 260 ? 22.961 -1.609 -4.672 1.00 98.19 260 ALA A N 1
ATOM 2025 C CA . ALA A 1 260 ? 22.768 -2.852 -3.932 1.00 98.19 260 ALA A CA 1
ATOM 2026 C C . ALA A 1 260 ? 22.911 -2.652 -2.416 1.00 98.19 260 ALA A C 1
ATOM 2028 O O . ALA A 1 260 ? 21.989 -2.923 -1.658 1.00 98.19 260 ALA A O 1
ATOM 2029 N N . GLN A 1 261 ? 24.060 -2.138 -1.978 1.00 98.38 261 GLN A N 1
ATOM 2030 C CA . GLN A 1 261 ? 24.330 -1.939 -0.556 1.00 98.38 261 GLN A CA 1
ATOM 2031 C C . GLN A 1 261 ? 23.667 -0.667 -0.018 1.00 98.38 261 GLN A C 1
ATOM 2033 O O . GLN A 1 261 ? 23.177 -0.653 1.108 1.00 98.38 261 GLN A O 1
ATOM 2038 N N . LEU A 1 262 ? 23.647 0.409 -0.812 1.00 98.69 262 LEU A N 1
ATOM 2039 C CA . LEU A 1 262 ? 23.086 1.685 -0.371 1.00 98.69 262 LEU A CA 1
ATOM 2040 C C . LEU A 1 262 ? 21.572 1.597 -0.134 1.00 98.69 262 LEU A C 1
ATOM 2042 O O . LEU A 1 262 ? 21.093 2.075 0.891 1.00 98.69 262 LEU A O 1
ATOM 2046 N N . ALA A 1 263 ? 20.833 0.969 -1.050 1.00 98.81 263 ALA A N 1
ATOM 2047 C CA . ALA A 1 263 ? 19.389 0.808 -0.934 1.00 98.81 263 ALA A CA 1
ATOM 2048 C C . ALA A 1 263 ? 19.018 -0.167 0.193 1.00 98.81 263 ALA A C 1
ATOM 2050 O O . ALA A 1 263 ? 18.073 0.113 0.918 1.00 98.81 263 ALA A O 1
ATOM 2051 N N . ASP A 1 264 ? 19.796 -1.235 0.424 1.00 98.50 264 ASP A N 1
ATOM 2052 C CA . ASP A 1 264 ? 19.597 -2.123 1.582 1.00 98.50 264 ASP A CA 1
ATOM 2053 C C . ASP A 1 264 ? 19.786 -1.374 2.916 1.00 98.50 264 ASP A C 1
ATOM 2055 O O . ASP A 1 264 ? 18.994 -1.549 3.844 1.00 98.50 264 ASP A O 1
ATOM 2059 N N . ASN A 1 265 ? 20.791 -0.493 3.006 1.00 98.56 265 ASN A N 1
ATOM 2060 C CA . ASN A 1 265 ? 20.995 0.350 4.187 1.00 98.56 265 ASN A CA 1
ATOM 2061 C C . ASN A 1 265 ? 19.832 1.330 4.393 1.00 98.56 265 ASN A C 1
ATOM 2063 O O . ASN A 1 265 ? 19.360 1.496 5.516 1.00 98.56 265 ASN A O 1
ATOM 2067 N N . TYR A 1 266 ? 19.364 1.976 3.320 1.00 98.75 266 TYR A N 1
ATOM 2068 C CA . TYR A 1 266 ? 18.204 2.864 3.389 1.00 98.75 266 TYR A CA 1
ATOM 2069 C C . TYR A 1 266 ? 16.963 2.084 3.825 1.00 98.75 266 TYR A C 1
ATOM 2071 O O . TYR A 1 266 ? 16.315 2.485 4.787 1.00 98.75 266 TYR A O 1
ATOM 2079 N N . ALA A 1 267 ? 16.674 0.951 3.182 1.00 98.81 267 ALA A N 1
ATOM 2080 C CA . ALA A 1 267 ? 15.531 0.106 3.498 1.00 98.81 267 ALA A CA 1
ATOM 2081 C C . ALA A 1 267 ? 15.502 -0.274 4.981 1.00 98.81 267 ALA A C 1
ATOM 2083 O O . ALA A 1 267 ? 14.472 -0.100 5.618 1.00 98.81 267 ALA A O 1
ATOM 2084 N N . GLN A 1 268 ? 16.636 -0.696 5.554 1.00 98.44 268 GLN A N 1
ATOM 2085 C CA . GLN A 1 268 ? 16.719 -1.041 6.975 1.00 98.44 268 GLN A CA 1
ATOM 2086 C C . GLN A 1 268 ? 16.335 0.137 7.885 1.00 98.44 268 GLN A C 1
ATOM 2088 O O . GLN A 1 268 ? 15.558 -0.022 8.821 1.00 98.44 268 GLN A O 1
ATOM 2093 N N . ILE A 1 269 ? 16.834 1.343 7.594 1.00 98.62 269 ILE A N 1
ATOM 2094 C CA . ILE A 1 269 ? 16.511 2.543 8.380 1.00 98.62 269 ILE A CA 1
ATOM 2095 C C . ILE A 1 269 ? 15.024 2.892 8.255 1.00 98.62 269 ILE A C 1
ATOM 2097 O O . ILE A 1 269 ? 14.374 3.184 9.259 1.00 98.62 269 ILE A O 1
ATOM 2101 N N . TRP A 1 270 ? 14.476 2.842 7.040 1.00 98.69 270 TRP A N 1
ATOM 2102 C CA . TRP A 1 270 ? 13.053 3.072 6.791 1.00 98.69 270 TRP A CA 1
ATOM 2103 C C . TRP A 1 270 ? 12.174 2.024 7.492 1.00 98.69 270 TRP A C 1
ATOM 2105 O O . TRP A 1 270 ? 11.179 2.386 8.116 1.00 98.69 270 TRP A O 1
ATOM 2115 N N . GLU A 1 271 ? 12.553 0.745 7.472 1.00 98.25 271 GLU A N 1
ATOM 2116 C CA . GLU A 1 271 ? 11.853 -0.332 8.183 1.00 98.25 271 GLU A CA 1
ATOM 2117 C C . GLU A 1 271 ? 11.837 -0.100 9.699 1.00 98.25 271 GLU A C 1
ATOM 2119 O O . GLU A 1 271 ? 10.777 -0.211 10.317 1.00 98.25 271 GLU A O 1
ATOM 2124 N N . ASP A 1 272 ? 12.979 0.259 10.286 1.00 97.12 272 ASP A N 1
ATOM 2125 C CA . ASP A 1 272 ? 13.155 0.288 11.741 1.00 97.12 272 ASP A CA 1
ATOM 2126 C C . ASP A 1 272 ? 12.679 1.596 12.389 1.00 97.12 272 ASP A C 1
ATOM 2128 O O . ASP A 1 272 ? 12.349 1.616 13.578 1.00 97.12 272 ASP A O 1
ATOM 2132 N N . LYS A 1 273 ? 12.682 2.713 11.649 1.00 98.25 273 LYS A N 1
ATOM 2133 C CA . LYS A 1 273 ? 12.526 4.059 12.233 1.00 98.25 273 LYS A CA 1
ATOM 2134 C C . LYS A 1 273 ? 11.212 4.760 11.906 1.00 98.25 273 LYS A C 1
ATOM 2136 O O . LYS A 1 273 ? 10.939 5.791 12.512 1.00 98.25 273 LYS A O 1
ATOM 2141 N N . THR A 1 274 ? 10.390 4.235 10.999 1.00 98.19 274 THR A N 1
ATOM 2142 C CA . THR A 1 274 ? 9.163 4.923 10.546 1.00 98.19 274 THR A CA 1
ATOM 2143 C C . THR A 1 274 ? 7.935 4.634 11.407 1.00 98.19 274 THR A C 1
ATOM 2145 O O . THR A 1 274 ? 7.222 5.575 11.750 1.00 98.19 274 THR A O 1
ATOM 2148 N N . LEU A 1 275 ? 7.704 3.381 11.827 1.00 97.62 275 LEU A N 1
ATOM 2149 C CA . LEU A 1 275 ? 6.520 3.005 12.624 1.00 97.62 275 LEU A CA 1
ATOM 2150 C C . LEU A 1 275 ? 6.277 3.894 13.862 1.00 97.62 275 LEU A C 1
ATOM 2152 O O . LEU A 1 275 ? 5.128 4.290 14.072 1.00 97.62 275 LEU A O 1
ATOM 2156 N N . PRO A 1 276 ? 7.297 4.278 14.664 1.00 97.56 276 PRO A N 1
ATOM 2157 C CA . PRO A 1 276 ? 7.074 5.101 15.853 1.00 97.56 276 PRO A CA 1
ATOM 2158 C C . PRO A 1 276 ? 6.410 6.457 15.583 1.00 97.56 276 PRO A C 1
ATOM 2160 O O . PRO A 1 276 ? 5.709 6.956 16.459 1.00 97.56 276 PRO A O 1
ATOM 2163 N N . PHE A 1 277 ? 6.578 7.046 14.391 1.00 98.50 277 PHE A N 1
ATOM 2164 C CA . PHE A 1 277 ? 5.926 8.316 14.037 1.00 98.50 277 PHE A CA 1
ATOM 2165 C C . PHE A 1 277 ? 4.397 8.200 13.976 1.00 98.50 277 PHE A C 1
ATOM 2167 O O . PHE A 1 277 ? 3.689 9.180 14.213 1.00 98.50 277 PHE A O 1
ATOM 2174 N N . PHE A 1 278 ? 3.891 7.004 13.681 1.00 98.56 278 PHE A N 1
ATOM 2175 C CA . PHE A 1 278 ? 2.471 6.731 13.486 1.00 98.56 278 PHE A CA 1
ATOM 2176 C C . PHE A 1 278 ? 1.848 5.966 14.652 1.00 98.56 278 PHE A C 1
ATOM 2178 O O . PHE A 1 278 ? 0.649 5.731 14.638 1.00 98.56 278 PHE A O 1
ATOM 2185 N N . SER A 1 279 ? 2.622 5.568 15.663 1.00 97.56 279 SER A N 1
ATOM 2186 C CA . SER A 1 279 ? 2.096 4.781 16.779 1.00 97.56 279 SER A CA 1
ATOM 2187 C C . SER A 1 279 ? 1.054 5.568 17.580 1.00 97.56 279 SER A C 1
ATOM 2189 O O . SER A 1 279 ? 1.295 6.709 17.984 1.00 97.56 279 SER A O 1
ATOM 2191 N N . VAL A 1 280 ? -0.097 4.939 17.809 1.00 98.12 280 VAL A N 1
ATOM 2192 C CA . VAL A 1 280 ? -1.188 5.428 18.651 1.00 98.12 280 VAL A CA 1
ATOM 2193 C C . VAL A 1 280 ? -1.471 4.369 19.707 1.00 98.12 280 VAL A C 1
ATOM 2195 O O . VAL A 1 280 ? -1.735 3.217 19.374 1.00 98.12 280 VAL A O 1
ATOM 2198 N N . THR A 1 281 ? -1.464 4.769 20.979 1.00 98.00 281 THR A N 1
ATOM 2199 C CA . THR A 1 281 ? -1.879 3.916 22.100 1.00 98.00 281 THR A CA 1
ATOM 2200 C C . THR A 1 281 ? -2.938 4.638 22.913 1.00 98.00 281 THR A C 1
ATOM 2202 O O . THR A 1 281 ? -2.711 5.740 23.415 1.00 98.00 281 THR A O 1
ATOM 2205 N N . ILE A 1 282 ? -4.096 4.003 23.056 1.00 98.25 282 ILE A N 1
ATOM 2206 C CA . ILE A 1 282 ? -5.230 4.515 23.816 1.00 98.25 282 ILE A CA 1
ATOM 2207 C C . ILE A 1 282 ? -5.411 3.643 25.059 1.00 98.25 282 ILE A C 1
ATOM 2209 O O . ILE A 1 282 ? -5.657 2.442 24.916 1.00 98.25 282 ILE A O 1
ATOM 2213 N N . PRO A 1 283 ? -5.354 4.226 26.272 1.00 98.38 283 PRO A N 1
ATOM 2214 C CA . PRO A 1 283 ? -5.578 3.479 27.502 1.00 98.38 283 PRO A CA 1
ATOM 2215 C C . PRO A 1 283 ? -6.926 2.756 27.504 1.00 98.38 283 PRO A C 1
ATOM 2217 O O . PRO A 1 283 ? -7.932 3.343 27.090 1.00 98.38 283 PRO A O 1
ATOM 2220 N N . GLN A 1 284 ? -6.972 1.532 28.033 1.00 98.31 284 GLN A N 1
ATOM 2221 C CA . GLN A 1 284 ? -8.154 0.657 28.029 1.00 98.31 284 GLN A CA 1
ATOM 2222 C C . GLN A 1 284 ? -9.451 1.398 28.402 1.00 98.31 284 GLN A C 1
ATOM 2224 O O . GLN A 1 284 ? -10.419 1.406 27.642 1.00 98.31 284 GLN A O 1
ATOM 2229 N N . ALA A 1 285 ? -9.465 2.086 29.549 1.00 98.31 285 ALA A N 1
ATOM 2230 C CA . ALA A 1 285 ? -10.647 2.801 30.037 1.00 98.31 285 ALA A CA 1
ATOM 2231 C C . ALA A 1 285 ? -11.100 3.925 29.085 1.00 98.31 285 ALA A C 1
ATOM 2233 O O . ALA A 1 285 ? -12.298 4.170 28.912 1.00 98.31 285 ALA A O 1
ATOM 2234 N N . LYS A 1 286 ? -10.149 4.604 28.429 1.00 98.50 286 LYS A N 1
ATOM 2235 C CA . LYS A 1 286 ? -10.452 5.644 27.443 1.00 98.50 286 LYS A CA 1
ATOM 2236 C C . LYS A 1 286 ? -11.001 5.029 26.157 1.00 98.50 286 LYS A C 1
ATOM 2238 O O . LYS A 1 286 ? -11.994 5.541 25.648 1.00 98.50 286 LYS A O 1
ATOM 2243 N N . ALA A 1 287 ? -10.423 3.929 25.679 1.00 98.25 287 ALA A N 1
ATOM 2244 C CA . ALA A 1 287 ? -10.913 3.194 24.514 1.00 98.25 287 ALA A CA 1
ATOM 2245 C C . ALA A 1 287 ? -12.365 2.720 24.713 1.00 98.25 287 ALA A C 1
ATOM 2247 O O . ALA A 1 287 ? -13.221 2.973 23.866 1.00 98.25 287 ALA A O 1
ATOM 2248 N N . GLN A 1 288 ? -12.677 2.146 25.880 1.00 98.38 288 GLN A N 1
ATOM 2249 C CA . GLN A 1 288 ? -14.041 1.742 26.246 1.00 98.38 288 GLN A CA 1
ATOM 2250 C C . GLN A 1 288 ? -15.031 2.917 26.204 1.00 98.38 288 GLN A C 1
ATOM 2252 O O . GLN A 1 288 ? -16.123 2.792 25.647 1.00 98.38 288 GLN A O 1
ATOM 2257 N N . SER A 1 289 ? -14.643 4.071 26.758 1.00 98.12 289 SER A N 1
ATOM 2258 C CA . SER A 1 289 ? -15.462 5.289 26.753 1.00 98.12 289 SER A CA 1
ATOM 2259 C C . SER A 1 289 ? -15.680 5.849 25.341 1.00 98.12 289 SER A C 1
ATOM 2261 O O . SER A 1 289 ? -16.800 6.234 25.002 1.00 98.12 289 SER A O 1
ATOM 2263 N N . LEU A 1 290 ? -14.638 5.871 24.507 1.00 97.75 290 LEU A N 1
ATOM 2264 C CA . LEU A 1 290 ? -14.712 6.347 23.123 1.00 97.75 290 LEU A CA 1
ATOM 2265 C C . LEU A 1 290 ? -15.673 5.499 22.287 1.00 97.75 290 LEU A C 1
ATOM 2267 O O . LEU A 1 290 ? -16.546 6.043 21.615 1.00 97.75 290 LEU A O 1
ATOM 2271 N N . MET A 1 291 ? -15.595 4.175 22.415 1.00 95.81 291 MET A N 1
ATOM 2272 C CA . MET A 1 291 ? -16.486 3.258 21.706 1.00 95.81 291 MET A CA 1
ATOM 2273 C C . MET A 1 291 ? -17.947 3.390 22.141 1.00 95.81 291 MET A C 1
ATOM 2275 O O . MET A 1 291 ? -18.846 3.347 21.302 1.00 95.81 291 MET A O 1
ATOM 2279 N N . GLN A 1 292 ? -18.205 3.594 23.438 1.00 96.44 292 GLN A N 1
ATOM 2280 C CA . GLN A 1 292 ? -19.556 3.896 23.925 1.00 96.44 292 GLN A CA 1
ATOM 2281 C C . GLN A 1 292 ? -20.081 5.202 23.325 1.00 96.44 292 GLN A C 1
ATOM 2283 O O . GLN A 1 292 ? -21.213 5.249 22.851 1.00 96.44 292 GLN A O 1
ATOM 2288 N N . SER A 1 293 ? -19.251 6.248 23.293 1.00 96.50 293 SER A N 1
ATOM 2289 C CA . SER A 1 293 ? -19.616 7.532 22.689 1.00 96.50 293 SER A CA 1
ATOM 2290 C C . SER A 1 293 ? -19.905 7.406 21.191 1.00 96.50 293 SER A C 1
ATOM 2292 O O . SER A 1 293 ? -20.895 7.956 20.705 1.00 96.50 293 SER A O 1
ATOM 2294 N N . TYR A 1 294 ? -19.075 6.660 20.459 1.00 96.69 294 TYR A N 1
ATOM 2295 C CA . TYR A 1 294 ? -19.246 6.425 19.028 1.00 96.69 294 TYR A CA 1
ATOM 2296 C C . TYR A 1 294 ? -20.546 5.666 18.730 1.00 96.69 294 TYR A C 1
ATOM 2298 O O . TYR A 1 294 ? -21.331 6.099 17.890 1.00 96.69 294 TYR A O 1
ATOM 2306 N N . ALA A 1 295 ? -20.838 4.598 19.477 1.00 95.31 295 ALA A N 1
ATOM 2307 C CA . ALA A 1 295 ? -22.089 3.851 19.337 1.00 95.31 295 ALA A CA 1
ATOM 2308 C C . ALA A 1 295 ? -23.327 4.693 19.677 1.00 95.31 295 ALA A C 1
ATOM 2310 O O . ALA A 1 295 ? -24.329 4.645 18.977 1.00 95.31 295 ALA A O 1
ATOM 2311 N N . ASN A 1 296 ? -23.251 5.539 20.704 1.00 94.19 296 ASN A N 1
ATOM 2312 C CA . ASN A 1 296 ? -24.390 6.373 21.090 1.00 94.19 296 ASN A CA 1
ATOM 2313 C C . ASN A 1 296 ? -24.732 7.466 20.064 1.00 94.19 296 ASN A C 1
ATOM 2315 O O . ASN A 1 296 ? -25.851 7.975 20.078 1.00 94.19 296 ASN A O 1
ATOM 2319 N N . THR A 1 297 ? -23.779 7.869 19.220 1.00 91.94 297 THR A N 1
ATOM 2320 C CA . THR A 1 297 ? -23.928 9.050 18.351 1.00 91.94 297 THR A CA 1
ATOM 2321 C C . THR A 1 297 ? -23.897 8.736 16.862 1.00 91.94 297 THR A C 1
ATOM 2323 O O . THR A 1 297 ? -24.544 9.433 16.089 1.00 91.94 297 THR A O 1
ATOM 2326 N N . SER A 1 298 ? -23.141 7.715 16.457 1.00 93.50 298 SER A N 1
ATOM 2327 C CA . SER A 1 298 ? -22.694 7.556 15.069 1.00 93.50 298 SER A CA 1
ATOM 2328 C C . SER A 1 298 ? -22.809 6.125 14.538 1.00 93.50 298 SER A C 1
ATOM 2330 O O . SER A 1 298 ? -22.734 5.928 13.327 1.00 93.50 298 SER A O 1
ATOM 2332 N N . PHE A 1 299 ? -23.013 5.123 15.403 1.00 94.81 299 PHE A N 1
ATOM 2333 C CA . PHE A 1 299 ? -23.121 3.723 14.992 1.00 94.81 299 PHE A CA 1
ATOM 2334 C C . PHE A 1 299 ? -24.362 3.027 15.581 1.00 94.81 299 PHE A C 1
ATOM 2336 O O . PHE A 1 299 ? -24.456 2.877 16.792 1.00 94.81 299 PHE A O 1
ATOM 2343 N N . PRO A 1 300 ? -25.292 2.525 14.748 1.00 94.44 300 PRO A N 1
ATOM 2344 C CA . PRO A 1 300 ? -26.547 1.914 15.209 1.00 94.44 300 PRO A CA 1
ATOM 2345 C C . PRO A 1 300 ? -26.425 0.528 15.880 1.00 94.44 300 PRO A C 1
ATOM 2347 O O . PRO A 1 300 ? -27.447 -0.042 16.268 1.00 94.44 300 PRO A O 1
ATOM 2350 N N . GLY A 1 301 ? -25.226 -0.054 15.978 1.00 95.31 301 GLY A N 1
ATOM 2351 C CA . GLY A 1 301 ? -24.997 -1.369 16.588 1.00 95.31 301 GLY A CA 1
ATOM 2352 C C . GLY A 1 301 ? -24.413 -1.321 18.009 1.00 95.31 301 GLY A C 1
ATOM 2353 O O . GLY A 1 301 ? -24.282 -0.253 18.604 1.00 95.31 301 GLY A O 1
ATOM 2354 N N . PRO A 1 302 ? -24.066 -2.485 18.593 1.00 96.69 302 PRO A N 1
ATOM 2355 C CA . PRO A 1 302 ? -23.483 -2.562 19.929 1.00 96.69 302 PRO A CA 1
ATOM 2356 C C . PRO A 1 302 ? -22.107 -1.895 19.970 1.00 96.69 302 PRO A C 1
ATOM 2358 O O . PRO A 1 302 ? -21.301 -2.063 19.060 1.00 96.69 302 PRO A O 1
ATOM 2361 N N . SER A 1 303 ? -21.795 -1.204 21.067 1.00 96.38 303 SER A N 1
ATOM 2362 C CA . SER A 1 303 ? -20.522 -0.485 21.198 1.00 96.38 303 SER A CA 1
ATOM 2363 C C . SER A 1 303 ? -19.289 -1.375 21.168 1.00 96.38 303 SER A C 1
ATOM 2365 O O . SER A 1 303 ? -18.209 -0.866 20.912 1.00 96.38 303 SER A O 1
ATOM 2367 N N . GLN A 1 304 ? -19.425 -2.667 21.484 1.00 97.50 304 GLN A N 1
ATOM 2368 C CA . GLN A 1 304 ? -18.317 -3.603 21.706 1.00 97.50 304 GLN A CA 1
ATOM 2369 C C . GLN A 1 304 ? -17.350 -3.175 22.828 1.00 97.50 304 GLN A C 1
ATOM 2371 O O . GLN A 1 304 ? -16.290 -3.763 22.992 1.00 97.50 304 GLN A O 1
ATOM 2376 N N . SER A 1 305 ? -17.687 -2.181 23.663 1.00 96.69 305 SER A N 1
ATOM 2377 C CA . SER A 1 305 ? -16.734 -1.654 24.657 1.00 96.69 305 SER A CA 1
ATOM 2378 C C . SER A 1 305 ? -16.280 -2.707 25.671 1.00 96.69 305 SER A C 1
ATOM 2380 O O . SER A 1 305 ? -15.157 -2.659 26.151 1.00 96.69 305 SER A O 1
ATOM 2382 N N . SER A 1 306 ? -17.131 -3.686 25.986 1.00 96.44 306 SER A N 1
ATOM 2383 C CA . SER A 1 306 ? -16.789 -4.779 26.902 1.00 96.44 306 SER A CA 1
ATOM 2384 C C . SER A 1 306 ? -15.744 -5.752 26.349 1.00 96.44 306 SER A C 1
ATOM 2386 O O . SER A 1 306 ? -15.203 -6.531 27.125 1.00 96.44 306 SER A O 1
ATOM 2388 N N . THR A 1 307 ? -15.459 -5.733 25.041 1.00 96.62 307 THR A N 1
ATOM 2389 C CA . THR A 1 307 ? -14.437 -6.594 24.420 1.00 96.62 307 THR A CA 1
ATOM 2390 C C . THR A 1 307 ? -13.040 -5.971 24.459 1.00 96.62 307 THR A C 1
ATOM 2392 O O . THR A 1 307 ? -12.090 -6.581 23.976 1.00 96.62 307 THR A O 1
ATOM 2395 N N . ILE A 1 308 ? -12.902 -4.747 24.982 1.00 97.19 308 ILE A N 1
ATOM 2396 C CA . ILE A 1 308 ? -11.611 -4.084 25.175 1.00 97.19 308 ILE A CA 1
ATOM 2397 C C . ILE A 1 308 ? -11.074 -4.432 26.563 1.00 97.19 308 ILE A C 1
ATOM 2399 O O . ILE A 1 308 ? -11.534 -3.921 27.589 1.00 97.19 308 ILE A O 1
ATOM 2403 N N . ASP A 1 309 ? -10.083 -5.309 26.578 1.00 95.19 309 ASP A N 1
ATOM 2404 C CA . ASP A 1 309 ? -9.480 -5.942 27.750 1.00 95.19 309 ASP A CA 1
ATOM 2405 C C . ASP A 1 309 ? -8.081 -5.405 28.101 1.00 95.19 309 ASP A C 1
ATOM 2407 O O . ASP A 1 309 ? -7.575 -5.685 29.184 1.00 95.19 309 ASP A O 1
ATOM 2411 N N . ALA A 1 310 ? -7.492 -4.591 27.226 1.00 96.31 310 ALA A N 1
ATOM 2412 C CA . ALA A 1 310 ? -6.198 -3.940 27.406 1.00 96.31 310 ALA A CA 1
ATOM 2413 C C . ALA A 1 310 ? -6.147 -2.596 26.656 1.00 96.31 310 ALA A C 1
ATOM 2415 O O . ALA A 1 310 ? -7.115 -2.197 25.998 1.00 96.31 310 ALA A O 1
ATOM 2416 N N . ASP A 1 311 ? -5.014 -1.901 26.752 1.00 98.12 311 ASP A N 1
ATOM 2417 C CA . ASP A 1 311 ? -4.734 -0.724 25.931 1.00 98.12 311 ASP A CA 1
ATOM 2418 C C . ASP A 1 311 ? -4.839 -1.075 24.439 1.00 98.12 311 ASP A C 1
ATOM 2420 O O . ASP A 1 311 ? -4.426 -2.149 23.992 1.00 98.12 311 ASP A O 1
ATOM 2424 N N . VAL A 1 312 ? -5.426 -0.167 23.662 1.00 98.19 312 VAL A N 1
ATOM 2425 C CA . VAL A 1 312 ? -5.606 -0.348 22.220 1.00 98.19 312 VAL A CA 1
ATOM 2426 C C . VAL A 1 312 ? -4.474 0.363 21.502 1.00 98.19 312 VAL A C 1
ATOM 2428 O O . VAL A 1 312 ? -4.344 1.582 21.605 1.00 98.19 312 VAL A O 1
ATOM 2431 N N . THR A 1 313 ? -3.682 -0.398 20.752 1.00 98.12 313 THR A N 1
ATOM 2432 C CA . THR A 1 313 ? -2.607 0.129 19.909 1.00 98.12 313 THR A CA 1
ATOM 2433 C C . THR A 1 313 ? -2.958 -0.047 18.436 1.00 98.12 313 THR A C 1
ATOM 2435 O O . THR A 1 313 ? -3.520 -1.067 18.040 1.00 98.12 313 THR A 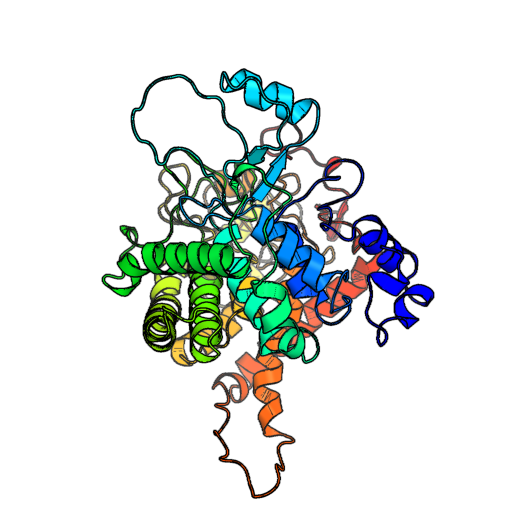O 1
ATOM 2438 N N . PHE A 1 314 ? -2.645 0.951 17.620 1.00 98.38 314 PHE A N 1
ATOM 2439 C CA . PHE A 1 314 ? -2.742 0.905 16.160 1.00 98.38 314 PHE A CA 1
ATOM 2440 C C . PHE A 1 314 ? -1.846 1.991 15.554 1.00 98.38 314 PHE A C 1
ATOM 2442 O O . PHE A 1 314 ? -1.278 2.810 16.280 1.00 98.38 314 PHE A O 1
ATOM 2449 N N . HIS A 1 315 ? -1.713 2.008 14.230 1.00 98.38 315 HIS A N 1
ATOM 2450 C CA . HIS A 1 315 ? -1.005 3.074 13.529 1.00 98.38 315 HIS A CA 1
ATOM 2451 C C . HIS A 1 315 ? -1.992 4.111 12.991 1.00 98.38 315 HIS A C 1
ATOM 2453 O O . HIS A 1 315 ? -3.003 3.759 12.383 1.00 98.38 315 HIS A O 1
ATOM 2459 N N . ALA A 1 316 ? -1.704 5.389 13.232 1.00 97.94 316 ALA A N 1
ATOM 2460 C CA . ALA A 1 316 ? -2.410 6.507 12.631 1.00 97.94 316 ALA A CA 1
ATOM 2461 C C . ALA A 1 316 ? -2.376 6.387 11.106 1.00 97.94 316 ALA A C 1
ATOM 2463 O O . ALA A 1 316 ? -1.352 6.032 10.529 1.00 97.94 316 ALA A O 1
ATOM 2464 N N . LEU A 1 317 ? -3.490 6.736 10.473 1.00 97.12 317 LEU A N 1
ATOM 2465 C CA . LEU A 1 317 ? -3.679 6.657 9.027 1.00 97.12 317 LEU A CA 1
ATOM 2466 C C . LEU A 1 317 ? -2.715 7.579 8.263 1.00 97.12 317 LEU A C 1
ATOM 2468 O O . LEU A 1 317 ? -2.224 7.263 7.183 1.00 97.12 317 LEU A O 1
ATOM 2472 N N . SER A 1 318 ? -2.424 8.734 8.855 1.00 96.75 318 SER A N 1
ATOM 2473 C CA . SER A 1 318 ? -1.511 9.737 8.321 1.00 96.75 318 SER A CA 1
ATOM 2474 C C . SER A 1 318 ? -1.081 10.716 9.420 1.00 96.75 318 SER A C 1
ATOM 2476 O O . SER A 1 318 ? -1.627 10.714 10.533 1.00 96.75 318 SER A O 1
ATOM 2478 N N . LEU A 1 319 ? -0.103 11.572 9.115 1.00 96.25 319 LEU A N 1
ATOM 2479 C CA . LEU A 1 319 ? 0.295 12.705 9.963 1.00 96.25 319 LEU A CA 1
ATOM 2480 C C . LEU A 1 319 ? -0.111 14.040 9.337 1.00 96.25 319 LEU A C 1
ATOM 2482 O O . LEU A 1 319 ? -0.252 14.148 8.115 1.00 96.25 319 LEU A O 1
ATOM 2486 N N . ASP A 1 320 ? -0.195 15.063 10.189 1.00 92.75 320 ASP A N 1
ATOM 2487 C CA . ASP A 1 320 ? -0.489 16.452 9.817 1.00 92.75 320 ASP A CA 1
ATOM 2488 C C . ASP A 1 320 ? -1.802 16.573 9.019 1.00 92.75 320 ASP A C 1
ATOM 2490 O O . ASP A 1 320 ? -1.815 17.046 7.883 1.00 92.75 320 ASP A O 1
ATOM 2494 N N . GLY A 1 321 ? -2.890 16.079 9.620 1.00 90.06 321 GLY A N 1
ATOM 2495 C CA . GLY A 1 321 ? -4.239 16.057 9.054 1.00 90.06 321 GLY A CA 1
ATOM 2496 C C . GLY A 1 321 ? -5.029 17.349 9.233 1.00 90.06 321 GLY A C 1
ATOM 2497 O O . GLY A 1 321 ? -4.546 18.343 9.789 1.00 90.06 321 GLY A O 1
ATOM 2498 N N . TYR A 1 322 ? -6.288 17.324 8.783 1.00 86.00 322 TYR A N 1
ATOM 2499 C CA . TYR A 1 322 ? -7.223 18.435 8.966 1.00 86.00 322 TYR A CA 1
ATOM 2500 C C . TYR A 1 322 ? -7.340 18.853 10.435 1.00 86.00 322 TYR A C 1
ATOM 2502 O O . TYR A 1 322 ? -7.035 18.092 11.349 1.00 86.00 322 TYR A O 1
ATOM 2510 N N . ASN A 1 323 ? -7.792 20.087 10.674 1.00 84.19 323 ASN A N 1
ATOM 2511 C CA . ASN A 1 323 ? -7.971 20.644 12.021 1.00 84.19 323 ASN A CA 1
ATOM 2512 C C . ASN A 1 323 ? -6.686 20.654 12.873 1.00 84.19 323 ASN A C 1
ATOM 2514 O O . ASN A 1 323 ? -6.752 20.620 14.100 1.00 84.19 323 ASN A O 1
ATOM 2518 N N . ASN A 1 324 ? -5.517 20.736 12.225 1.00 85.81 324 ASN A N 1
ATOM 2519 C CA . ASN A 1 324 ? -4.195 20.696 12.862 1.00 85.81 324 ASN A CA 1
ATOM 2520 C C . ASN A 1 324 ? -3.941 19.410 13.670 1.00 85.81 324 ASN A C 1
ATOM 2522 O O . ASN A 1 324 ? -3.203 19.430 14.660 1.00 85.81 324 ASN A O 1
ATOM 2526 N N . LEU A 1 325 ? -4.545 18.290 13.262 1.00 88.88 325 LEU A N 1
ATOM 2527 C CA . LEU A 1 325 ? -4.276 16.985 13.854 1.00 88.88 325 LEU A CA 1
ATOM 2528 C C . LEU A 1 325 ? -2.829 16.577 13.566 1.00 88.88 325 LEU A C 1
ATOM 2530 O O . LEU A 1 325 ? -2.433 16.420 12.416 1.00 88.88 325 LEU A O 1
ATOM 2534 N N . THR A 1 326 ? -2.033 16.349 14.609 1.00 92.44 326 THR A N 1
ATOM 2535 C CA . THR A 1 326 ? -0.660 15.843 14.445 1.00 92.44 326 THR A CA 1
ATOM 2536 C C . THR A 1 326 ? -0.635 14.406 13.917 1.00 92.44 326 THR A C 1
ATOM 2538 O O . THR A 1 326 ? 0.282 14.037 13.186 1.00 92.44 326 THR A O 1
ATOM 2541 N N . GLN A 1 327 ? -1.654 13.615 14.261 1.00 95.50 327 GLN A N 1
ATOM 2542 C CA . GLN A 1 327 ? -1.896 12.248 13.805 1.00 95.50 327 GLN A CA 1
ATOM 2543 C C . GLN A 1 327 ? -3.389 12.078 13.506 1.00 95.50 327 GLN A C 1
ATOM 2545 O O . GLN A 1 327 ? -4.229 12.464 14.322 1.00 95.50 327 GLN A O 1
ATOM 2550 N N . VAL A 1 328 ? -3.722 11.456 12.376 1.00 96.56 328 VAL A N 1
ATOM 2551 C CA . VAL A 1 328 ? -5.094 11.056 12.037 1.00 96.56 328 VAL A CA 1
ATOM 2552 C C . VAL A 1 328 ? -5.365 9.691 12.673 1.00 96.56 328 VAL A C 1
ATOM 2554 O O . VAL A 1 328 ? -4.964 8.649 12.154 1.00 96.56 328 VAL A O 1
ATOM 2557 N N . GLN A 1 329 ? -6.007 9.696 13.844 1.00 96.50 329 GLN A N 1
ATOM 2558 C CA . GLN A 1 329 ? -6.173 8.523 14.717 1.00 96.50 329 GLN A CA 1
ATOM 2559 C C . GLN A 1 329 ? -7.338 7.621 14.283 1.00 96.50 329 GLN A C 1
ATOM 2561 O O . GLN A 1 329 ? -8.284 7.375 15.031 1.00 96.50 329 GLN A O 1
ATOM 2566 N N . VAL A 1 330 ? -7.248 7.116 13.056 1.00 97.69 330 VAL A N 1
ATOM 2567 C CA . VAL A 1 330 ? -8.188 6.160 12.466 1.00 97.69 330 VAL A CA 1
ATOM 2568 C C . VAL A 1 330 ? -7.495 4.804 12.375 1.00 97.69 330 VAL A C 1
ATOM 2570 O O . VAL A 1 330 ? -6.489 4.668 11.677 1.00 97.69 330 VAL A O 1
ATOM 2573 N N . MET A 1 331 ? -8.022 3.800 13.081 1.00 98.50 331 MET A N 1
ATOM 2574 C CA . MET A 1 331 ? -7.551 2.418 12.945 1.00 98.50 331 MET A CA 1
ATOM 2575 C C . MET A 1 331 ? -7.894 1.939 11.534 1.00 98.50 331 MET A C 1
ATOM 2577 O O . MET A 1 331 ? -9.010 2.150 11.074 1.00 98.50 331 MET A O 1
ATOM 2581 N N . ASN A 1 332 ? -6.949 1.339 10.823 1.00 98.31 332 ASN A N 1
ATOM 2582 C CA . ASN A 1 332 ? -7.070 1.147 9.381 1.00 98.31 332 ASN A CA 1
ATOM 2583 C C . ASN A 1 332 ? -6.389 -0.147 8.919 1.00 98.31 332 ASN A C 1
ATOM 2585 O O . ASN A 1 332 ? -5.726 -0.832 9.695 1.00 98.31 332 ASN A O 1
ATOM 2589 N N . THR A 1 333 ? -6.581 -0.482 7.647 1.00 97.81 333 THR A N 1
ATOM 2590 C CA . THR A 1 333 ? -6.096 -1.724 7.032 1.00 97.81 333 THR A CA 1
ATOM 2591 C C . THR A 1 333 ? -4.699 -1.627 6.431 1.00 97.81 333 THR A C 1
ATOM 2593 O O . THR A 1 333 ? -4.226 -2.618 5.881 1.00 97.81 333 THR A O 1
ATOM 2596 N N . ASP A 1 334 ? -4.020 -0.485 6.521 1.00 98.19 334 ASP A N 1
ATOM 2597 C CA . ASP A 1 334 ? -2.769 -0.240 5.788 1.00 98.19 334 ASP A CA 1
ATOM 2598 C C . ASP A 1 334 ? -1.590 -1.063 6.325 1.00 98.19 334 ASP A C 1
ATOM 2600 O O . ASP A 1 334 ? -0.607 -1.280 5.616 1.00 98.19 334 ASP A O 1
ATOM 2604 N N . ASP A 1 335 ? -1.723 -1.645 7.524 1.00 98.12 335 ASP A N 1
ATOM 2605 C CA . ASP A 1 335 ? -0.819 -2.692 8.016 1.00 98.12 335 ASP A CA 1
ATOM 2606 C C . ASP A 1 335 ? -0.688 -3.861 6.998 1.00 98.12 335 ASP A C 1
ATOM 2608 O O . ASP A 1 335 ? 0.341 -4.546 6.980 1.00 98.12 335 ASP A O 1
ATOM 2612 N N . CYS A 1 336 ? -1.680 -4.077 6.110 1.00 98.44 336 CYS A N 1
ATOM 2613 C CA . CYS A 1 336 ? -1.639 -5.108 5.063 1.00 98.44 336 CYS A CA 1
ATOM 2614 C C . CYS A 1 336 ? -0.441 -4.963 4.119 1.00 98.44 336 CYS A C 1
ATOM 2616 O O . CYS A 1 336 ? 0.159 -5.974 3.748 1.00 98.44 336 CYS A O 1
ATOM 2618 N N . PHE A 1 337 ? -0.034 -3.733 3.790 1.00 98.62 337 PHE A N 1
ATOM 2619 C CA . PHE A 1 337 ? 1.108 -3.488 2.914 1.00 98.62 337 PHE A CA 1
ATOM 2620 C C . PHE A 1 337 ? 2.397 -4.009 3.532 1.00 98.62 337 PHE A C 1
ATOM 2622 O O . PHE A 1 337 ? 3.191 -4.665 2.861 1.00 98.62 337 PHE A O 1
ATOM 2629 N N . ARG A 1 338 ? 2.603 -3.765 4.829 1.00 97.81 338 ARG A N 1
ATOM 2630 C CA . ARG A 1 338 ? 3.801 -4.228 5.536 1.00 97.81 338 ARG A CA 1
ATOM 2631 C C . ARG A 1 338 ? 3.816 -5.750 5.657 1.00 97.81 338 ARG A C 1
ATOM 2633 O O . ARG A 1 338 ? 4.861 -6.347 5.417 1.00 97.81 338 ARG A O 1
ATOM 2640 N N . HIS A 1 339 ? 2.673 -6.381 5.942 1.00 98.12 339 HIS A N 1
ATOM 2641 C CA . HIS A 1 339 ? 2.562 -7.848 5.961 1.00 98.12 339 HIS A CA 1
ATOM 2642 C C . HIS A 1 339 ? 2.846 -8.487 4.599 1.00 98.12 339 HIS A C 1
ATOM 2644 O O . HIS A 1 339 ? 3.466 -9.547 4.537 1.00 98.12 339 HIS A O 1
ATOM 2650 N N . PHE A 1 340 ? 2.389 -7.861 3.514 1.00 98.50 340 PHE A N 1
ATOM 2651 C CA . PHE A 1 340 ? 2.487 -8.407 2.162 1.00 98.50 340 PHE A CA 1
ATOM 2652 C C . PHE A 1 340 ? 3.838 -8.134 1.479 1.00 98.50 340 PHE A C 1
ATOM 2654 O O . PHE A 1 340 ? 4.350 -8.987 0.749 1.00 98.50 340 PHE A O 1
ATOM 2661 N N . LEU A 1 341 ? 4.425 -6.957 1.708 1.00 98.06 341 LEU A N 1
ATOM 2662 C CA . LEU A 1 341 ? 5.594 -6.478 0.966 1.00 98.06 341 LEU A CA 1
ATOM 2663 C C . LEU A 1 341 ? 6.921 -6.657 1.708 1.00 98.06 341 LEU A C 1
ATOM 2665 O O . LEU A 1 341 ? 7.968 -6.674 1.061 1.00 98.06 341 LEU A O 1
ATOM 2669 N N . LEU A 1 342 ? 6.907 -6.780 3.039 1.00 97.06 342 LEU A N 1
ATOM 2670 C CA . LEU A 1 342 ? 8.125 -6.764 3.846 1.00 97.06 342 LEU A CA 1
ATOM 2671 C C . LEU A 1 342 ? 8.364 -8.068 4.610 1.00 97.06 342 LEU A C 1
ATOM 2673 O O . LEU A 1 342 ? 7.471 -8.679 5.191 1.00 97.06 342 LEU A O 1
ATOM 2677 N N . ASN A 1 343 ? 9.642 -8.439 4.683 1.00 94.44 343 ASN A N 1
ATOM 2678 C CA . ASN A 1 343 ? 10.156 -9.538 5.499 1.00 94.44 343 ASN A CA 1
ATOM 2679 C C . ASN A 1 343 ? 11.120 -8.993 6.561 1.00 94.44 343 ASN A C 1
ATOM 2681 O O . ASN A 1 343 ? 12.282 -9.396 6.622 1.00 94.44 343 ASN A O 1
ATOM 2685 N N . THR A 1 344 ? 10.645 -8.048 7.377 1.00 93.25 344 THR A N 1
ATOM 2686 C CA . THR A 1 344 ? 11.483 -7.340 8.357 1.00 93.25 344 THR A CA 1
ATOM 2687 C C . THR A 1 344 ? 12.124 -8.292 9.367 1.00 93.25 344 THR A C 1
ATOM 2689 O O . THR A 1 344 ? 11.623 -9.393 9.636 1.00 93.25 344 THR A O 1
ATOM 2692 N N . THR A 1 345 ? 13.270 -7.882 9.910 1.00 91.44 345 THR A N 1
ATOM 2693 C CA . THR A 1 345 ? 14.104 -8.726 10.780 1.00 91.44 345 THR A CA 1
ATOM 2694 C C . THR A 1 345 ? 14.286 -8.184 12.196 1.00 91.44 345 THR A C 1
ATOM 2696 O O . THR A 1 345 ? 14.919 -8.846 13.013 1.00 91.44 345 THR A O 1
ATOM 2699 N N . ASP A 1 346 ? 13.751 -7.015 12.534 1.00 95.38 346 ASP A N 1
ATOM 2700 C CA . ASP A 1 346 ? 13.728 -6.565 13.927 1.00 95.38 346 ASP A CA 1
ATOM 2701 C C . ASP A 1 346 ? 12.574 -7.253 14.671 1.00 95.38 346 ASP A C 1
ATOM 2703 O O . ASP A 1 346 ? 11.420 -6.846 14.564 1.00 95.38 346 ASP A O 1
ATOM 2707 N N . ASP A 1 347 ? 12.873 -8.317 15.422 1.00 96.06 347 ASP A N 1
ATOM 2708 C CA . ASP A 1 347 ? 11.847 -9.092 16.133 1.00 96.06 347 ASP A CA 1
ATOM 2709 C C . ASP A 1 347 ? 11.181 -8.299 17.265 1.00 96.06 347 ASP A C 1
ATOM 2711 O O . ASP A 1 347 ? 10.021 -8.577 17.588 1.00 96.06 347 ASP A O 1
ATOM 2715 N N . ALA A 1 348 ? 11.882 -7.312 17.841 1.00 96.44 348 ALA A N 1
ATOM 2716 C CA . ALA A 1 348 ? 11.340 -6.449 18.888 1.00 96.44 348 ALA A CA 1
ATOM 2717 C C . ALA A 1 348 ? 10.241 -5.526 18.347 1.00 96.44 348 ALA A C 1
ATOM 2719 O O . ALA A 1 348 ? 9.382 -5.082 19.104 1.00 96.44 348 ALA A O 1
ATOM 2720 N N . GLN A 1 349 ? 10.246 -5.275 17.037 1.00 96.94 349 GLN A N 1
ATOM 2721 C CA . GLN A 1 349 ? 9.221 -4.509 16.343 1.00 96.94 349 GLN A CA 1
ATOM 2722 C C . GLN A 1 349 ? 8.205 -5.414 15.627 1.00 96.94 349 GLN A C 1
ATOM 2724 O O . GLN A 1 349 ? 7.000 -5.184 15.723 1.00 96.94 349 GLN A O 1
ATOM 2729 N N . LEU A 1 350 ? 8.672 -6.459 14.937 1.00 97.44 350 LEU A N 1
ATOM 2730 C CA . LEU A 1 350 ? 7.847 -7.373 14.144 1.00 97.44 350 LEU A CA 1
ATOM 2731 C C . LEU A 1 350 ? 6.833 -8.136 15.002 1.00 97.44 350 LEU A C 1
ATOM 2733 O O . LEU A 1 350 ? 5.672 -8.248 14.614 1.00 97.44 350 LEU A O 1
ATOM 2737 N N . THR A 1 351 ? 7.252 -8.652 16.162 1.00 98.00 351 THR A N 1
ATOM 2738 C CA . THR A 1 351 ? 6.373 -9.471 17.015 1.00 98.00 351 THR A CA 1
ATOM 2739 C C . THR A 1 351 ? 5.207 -8.643 17.576 1.00 98.00 351 THR A C 1
ATOM 2741 O O . THR A 1 351 ? 4.058 -9.054 17.388 1.00 98.00 351 THR A O 1
ATOM 2744 N N . PRO A 1 352 ? 5.428 -7.445 18.165 1.00 97.88 352 PRO A N 1
ATOM 2745 C CA . PRO A 1 352 ? 4.324 -6.562 18.541 1.00 97.88 352 PRO A CA 1
ATOM 2746 C C . PRO A 1 352 ? 3.480 -6.102 17.349 1.00 97.88 352 PRO A C 1
ATOM 2748 O O . PRO A 1 352 ? 2.260 -6.099 17.456 1.00 97.88 352 PRO A O 1
ATOM 2751 N N . PHE A 1 353 ? 4.095 -5.773 16.205 1.00 98.38 353 PHE A N 1
ATOM 2752 C CA . PHE A 1 353 ? 3.372 -5.354 14.999 1.00 98.38 353 PHE A CA 1
ATOM 2753 C C . PHE A 1 353 ? 2.353 -6.408 14.532 1.00 98.38 353 PHE A C 1
ATOM 2755 O O . PHE A 1 353 ? 1.180 -6.094 14.308 1.00 98.38 353 PHE A O 1
ATOM 2762 N N . LEU A 1 354 ? 2.774 -7.675 14.439 1.00 98.38 354 LEU A N 1
ATOM 2763 C CA . LEU A 1 354 ? 1.892 -8.796 14.101 1.00 98.38 354 LEU A CA 1
ATOM 2764 C C . LEU A 1 354 ? 0.791 -8.984 15.140 1.00 98.38 354 LEU A C 1
ATOM 2766 O O . LEU A 1 354 ? -0.376 -9.116 14.779 1.00 98.38 354 LEU A O 1
ATOM 2770 N N . ASN A 1 355 ? 1.131 -8.949 16.427 1.00 98.06 355 ASN A N 1
ATOM 2771 C CA . ASN A 1 355 ? 0.143 -9.131 17.484 1.00 98.06 355 ASN A CA 1
ATOM 2772 C C . ASN A 1 355 ? -0.918 -8.017 17.486 1.00 98.06 355 ASN A C 1
ATOM 2774 O O . ASN A 1 355 ? -2.115 -8.286 17.574 1.00 98.06 355 ASN A O 1
ATOM 2778 N N . THR A 1 356 ? -0.490 -6.761 17.351 1.00 97.19 356 THR A N 1
ATOM 2779 C CA . THR A 1 356 ? -1.373 -5.593 17.332 1.00 97.19 356 THR A CA 1
ATOM 2780 C C . THR A 1 356 ? -2.294 -5.604 16.115 1.00 97.19 356 THR A C 1
ATOM 2782 O O . THR A 1 356 ? -3.512 -5.523 16.276 1.00 97.19 356 THR A O 1
ATOM 2785 N N . SER A 1 357 ? -1.743 -5.758 14.908 1.00 97.44 357 SER A N 1
ATOM 2786 C CA . SER A 1 357 ? -2.542 -5.773 13.674 1.00 97.44 357 SER A CA 1
ATOM 2787 C C . SER A 1 357 ? -3.559 -6.923 13.661 1.00 97.44 357 SER A C 1
ATOM 2789 O O . SER A 1 357 ? -4.731 -6.712 13.355 1.00 97.44 357 SER A O 1
ATOM 2791 N N . THR A 1 358 ? -3.169 -8.125 14.097 1.00 98.06 358 THR A N 1
ATOM 2792 C CA . THR A 1 358 ? -4.064 -9.299 14.145 1.00 98.06 358 THR A CA 1
ATOM 2793 C C . THR A 1 358 ? -5.128 -9.194 15.235 1.00 98.06 358 THR A C 1
ATOM 2795 O O . THR A 1 358 ? -6.271 -9.596 15.017 1.00 98.06 358 THR A O 1
ATOM 2798 N N . THR A 1 359 ? -4.808 -8.572 16.373 1.00 97.56 359 THR A N 1
ATOM 2799 C CA . THR A 1 359 ? -5.797 -8.230 17.407 1.00 97.56 359 THR A CA 1
ATOM 2800 C C . THR A 1 359 ? -6.836 -7.238 16.876 1.00 97.56 359 THR A C 1
ATOM 2802 O O . THR A 1 359 ? -8.034 -7.420 17.098 1.00 97.56 359 THR A O 1
ATOM 2805 N N . ASN A 1 360 ? -6.400 -6.213 16.139 1.00 97.88 360 ASN A N 1
ATOM 2806 C CA . ASN A 1 360 ? -7.292 -5.218 15.539 1.00 97.88 360 ASN A CA 1
ATOM 2807 C C . ASN A 1 360 ? -8.208 -5.832 14.469 1.00 97.88 360 ASN A C 1
ATOM 2809 O O . ASN A 1 360 ? -9.374 -5.455 14.382 1.00 97.88 360 ASN A O 1
ATOM 2813 N N . ILE A 1 361 ? -7.722 -6.819 13.710 1.00 97.50 361 ILE A N 1
ATOM 2814 C CA . ILE A 1 361 ? -8.532 -7.581 12.748 1.00 97.50 361 ILE A CA 1
ATOM 2815 C C . ILE A 1 361 ? -9.559 -8.458 13.468 1.00 97.50 361 ILE A C 1
ATOM 2817 O O . ILE A 1 361 ? -10.728 -8.428 13.117 1.00 97.50 361 ILE A O 1
ATOM 2821 N N . ARG A 1 362 ? -9.166 -9.224 14.490 1.00 96.88 362 ARG A N 1
ATOM 2822 C CA . ARG A 1 362 ? -10.069 -10.183 15.161 1.00 96.88 362 ARG A CA 1
ATOM 2823 C C . ARG A 1 362 ? -11.218 -9.530 15.928 1.00 96.88 362 ARG A C 1
ATOM 2825 O O . ARG A 1 362 ? -12.248 -10.161 16.156 1.00 96.88 362 ARG A O 1
ATOM 2832 N N . ARG A 1 363 ? -11.058 -8.277 16.353 1.00 97.44 363 ARG A N 1
ATOM 2833 C CA . ARG A 1 363 ? -12.107 -7.532 17.057 1.00 97.44 363 ARG A CA 1
ATOM 2834 C C . ARG A 1 363 ? -13.200 -7.076 16.085 1.00 97.44 363 ARG A C 1
ATOM 2836 O O . ARG A 1 363 ? -12.930 -6.510 15.027 1.00 97.44 363 ARG A O 1
ATOM 2843 N N . THR A 1 364 ? -14.455 -7.266 16.485 1.00 97.88 364 THR A N 1
ATOM 2844 C CA . THR A 1 364 ? -15.614 -6.785 15.725 1.00 97.88 364 THR A CA 1
ATOM 2845 C C . THR A 1 364 ? -15.693 -5.260 15.765 1.00 97.88 364 THR A C 1
ATOM 2847 O O . THR A 1 364 ? -15.549 -4.660 16.829 1.00 97.88 364 THR A O 1
ATOM 2850 N N . PHE A 1 365 ? -15.972 -4.613 14.636 1.00 98.25 365 PHE A N 1
ATOM 2851 C CA . PHE A 1 365 ? -16.264 -3.181 14.583 1.00 98.25 365 PHE A CA 1
ATOM 2852 C C . PHE A 1 365 ? -17.402 -2.811 15.566 1.00 98.25 365 PHE A C 1
ATOM 2854 O O . PHE A 1 365 ? -18.409 -3.525 15.624 1.00 98.25 365 PHE A O 1
ATOM 2861 N N . PRO A 1 366 ? -17.284 -1.718 16.350 1.00 97.69 366 PRO A N 1
ATOM 2862 C CA . PRO A 1 366 ? -16.242 -0.686 16.295 1.00 97.69 366 PRO A CA 1
ATOM 2863 C C . PRO A 1 366 ? -15.002 -0.945 17.177 1.00 97.69 366 PRO A C 1
ATOM 2865 O O . PRO A 1 366 ? -14.134 -0.081 17.250 1.00 97.69 366 PRO A O 1
ATOM 2868 N N . ALA A 1 367 ? -14.871 -2.106 17.832 1.00 98.06 367 ALA A N 1
ATOM 2869 C CA . ALA A 1 367 ? -13.676 -2.456 18.622 1.00 98.06 367 ALA A CA 1
ATOM 2870 C C . ALA A 1 367 ? -12.438 -2.775 17.768 1.00 98.06 367 ALA A C 1
ATOM 2872 O O . ALA A 1 367 ? -11.313 -2.720 18.263 1.00 98.06 367 ALA A O 1
ATOM 2873 N N . GLY A 1 368 ? -12.658 -3.160 16.512 1.00 98.06 368 GLY A N 1
ATOM 2874 C CA . GLY A 1 368 ? -11.631 -3.527 15.543 1.00 98.06 368 GLY A CA 1
ATOM 2875 C C . GLY A 1 368 ? -12.097 -3.290 14.113 1.00 98.06 368 GLY A C 1
ATOM 2876 O O . GLY A 1 368 ? -12.931 -2.415 13.869 1.00 98.06 368 GLY A O 1
ATOM 2877 N N . LEU A 1 369 ? -11.554 -4.060 13.174 1.00 98.50 369 LEU A N 1
ATOM 2878 C CA . LEU A 1 369 ? -11.776 -3.889 11.736 1.00 98.50 369 LEU A CA 1
ATOM 2879 C C . LEU A 1 369 ? -12.771 -4.892 11.140 1.00 98.50 369 LEU A C 1
ATOM 2881 O O . LEU A 1 369 ? -13.209 -4.697 10.011 1.00 98.50 369 LEU A O 1
ATOM 2885 N N . MET A 1 370 ? -13.147 -5.964 11.843 1.00 98.19 370 MET A N 1
ATOM 2886 C CA . MET A 1 370 ? -13.965 -7.018 11.232 1.00 98.19 370 MET A CA 1
ATOM 2887 C C . MET A 1 370 ? -15.467 -6.811 11.416 1.00 98.19 370 MET A C 1
ATOM 2889 O O . MET A 1 370 ? -15.950 -6.433 12.483 1.00 98.19 370 MET A O 1
ATOM 2893 N N . THR A 1 371 ? -16.226 -7.139 10.377 1.00 97.81 371 THR A N 1
ATOM 2894 C CA . THR A 1 371 ? -17.687 -7.254 10.390 1.00 97.81 371 THR A CA 1
ATOM 2895 C C . THR A 1 371 ? -18.100 -8.539 9.675 1.00 97.81 371 THR A C 1
ATOM 2897 O O . THR A 1 371 ? -17.297 -9.141 8.967 1.00 97.81 371 THR A O 1
ATOM 2900 N N . SER A 1 372 ? -19.369 -8.943 9.786 1.00 96.00 372 SER A N 1
ATOM 2901 C CA . SER A 1 372 ? -19.891 -10.041 8.953 1.00 96.00 372 SER A CA 1
ATOM 2902 C C . SER A 1 372 ? -19.979 -9.681 7.462 1.00 96.00 372 SER A C 1
ATOM 2904 O O . SER A 1 372 ? -20.065 -10.576 6.629 1.00 96.00 372 SER A O 1
ATOM 2906 N N . ALA A 1 373 ? -19.925 -8.390 7.120 1.00 96.62 373 ALA A N 1
ATOM 2907 C CA . ALA A 1 373 ? -19.885 -7.913 5.741 1.00 96.62 373 ALA A CA 1
ATOM 2908 C C . ALA A 1 373 ? -18.457 -7.853 5.164 1.00 96.62 373 ALA A C 1
ATOM 2910 O O . ALA A 1 373 ? -18.308 -7.563 3.983 1.00 96.62 373 ALA A O 1
ATOM 2911 N N . GLY A 1 374 ? -17.414 -8.072 5.973 1.00 96.81 374 GLY A N 1
ATOM 2912 C CA . GLY A 1 374 ? -16.014 -7.936 5.567 1.00 96.81 374 GLY A CA 1
ATOM 2913 C C . GLY A 1 374 ? -15.178 -7.082 6.522 1.00 96.81 374 GLY A C 1
ATOM 2914 O O . GLY A 1 374 ? -15.666 -6.585 7.543 1.00 96.81 374 GLY A O 1
ATOM 2915 N N . MET A 1 375 ? -13.900 -6.908 6.181 1.00 98.19 375 MET A N 1
ATOM 2916 C CA . MET A 1 375 ? -12.965 -6.058 6.923 1.00 98.19 375 MET A CA 1
ATOM 2917 C C . MET A 1 375 ? -13.101 -4.595 6.479 1.00 98.19 375 MET A C 1
ATOM 2919 O O . MET A 1 375 ? -12.862 -4.282 5.314 1.00 98.19 375 MET A O 1
ATOM 2923 N N . VAL A 1 376 ? -13.468 -3.693 7.394 1.00 98.38 376 VAL A N 1
ATOM 2924 C CA . VAL A 1 376 ? -13.580 -2.262 7.077 1.00 98.38 376 VAL A CA 1
ATOM 2925 C C . VAL A 1 376 ? -12.203 -1.626 6.913 1.00 98.38 376 VAL A C 1
ATOM 2927 O O . VAL A 1 376 ? -11.289 -1.932 7.675 1.00 98.38 376 VAL A O 1
ATOM 2930 N N . VAL A 1 377 ? -12.050 -0.718 5.947 1.00 98.00 377 VAL A N 1
ATOM 2931 C CA . VAL A 1 377 ? -10.748 -0.097 5.635 1.00 98.00 377 VAL A CA 1
ATOM 2932 C C . VAL A 1 377 ? -10.340 1.012 6.600 1.00 98.00 377 VAL A C 1
ATOM 2934 O O . VAL A 1 377 ? -9.152 1.324 6.700 1.00 98.00 377 VAL A O 1
ATOM 2937 N N . ALA A 1 378 ? -11.308 1.602 7.300 1.00 98.06 378 ALA A N 1
ATOM 2938 C CA . ALA A 1 378 ? -11.106 2.652 8.287 1.00 98.06 378 ALA A CA 1
ATOM 2939 C C . ALA A 1 378 ? -12.111 2.517 9.441 1.00 98.06 378 ALA A C 1
ATOM 2941 O O . ALA A 1 378 ? -13.300 2.282 9.234 1.00 98.06 378 ALA A O 1
ATOM 2942 N N . ASN A 1 379 ? -11.632 2.699 10.668 1.00 98.19 379 ASN A N 1
ATOM 2943 C CA . ASN A 1 379 ? -12.407 2.703 11.898 1.00 98.19 379 ASN A CA 1
ATOM 2944 C C . ASN A 1 379 ? -12.129 4.005 12.684 1.00 98.19 379 ASN A C 1
ATOM 2946 O O . ASN A 1 379 ? -11.086 4.127 13.339 1.00 98.19 379 ASN A O 1
ATOM 2950 N N . PRO A 1 380 ? -13.063 4.976 12.646 1.00 97.31 380 PRO A N 1
ATOM 2951 C CA . PRO A 1 380 ? -12.925 6.265 13.324 1.00 97.31 380 PRO A CA 1
ATOM 2952 C C . PRO A 1 380 ? -13.271 6.236 14.823 1.00 97.31 380 PRO A C 1
ATOM 2954 O O . PRO A 1 380 ? -13.131 7.258 15.495 1.00 97.31 380 PRO A O 1
ATOM 2957 N N . ALA A 1 381 ? -13.738 5.107 15.372 1.00 97.38 381 ALA A N 1
ATOM 2958 C CA . ALA A 1 381 ? -14.329 5.044 16.715 1.00 97.38 381 ALA A CA 1
ATOM 2959 C C . ALA A 1 381 ? -13.366 5.437 17.849 1.00 97.38 381 ALA A C 1
ATOM 2961 O O . ALA A 1 381 ? -13.797 5.822 18.936 1.00 97.38 381 ALA A O 1
ATOM 2962 N N . PHE A 1 382 ? -12.063 5.365 17.585 1.00 96.50 382 PHE A N 1
ATOM 2963 C CA . PHE A 1 382 ? -10.999 5.693 18.526 1.00 96.50 382 PHE A CA 1
ATOM 2964 C C . PHE A 1 382 ? -10.543 7.162 18.475 1.00 96.50 382 PHE A C 1
ATOM 2966 O O . PHE A 1 382 ? -9.840 7.599 19.382 1.00 96.50 382 PHE A O 1
ATOM 2973 N N . GLY A 1 383 ? -10.959 7.944 17.473 1.00 91.38 383 GLY A N 1
ATOM 2974 C CA . GLY A 1 383 ? -10.469 9.313 17.278 1.00 91.38 383 GLY A CA 1
ATOM 2975 C C . GLY A 1 383 ? -11.035 10.345 18.264 1.00 91.38 383 GLY A C 1
ATOM 2976 O O . GLY A 1 383 ? -10.413 11.374 18.516 1.00 91.38 383 GLY A O 1
ATOM 2977 N N . GLY A 1 384 ? -12.210 10.083 18.849 1.00 87.75 384 GLY A N 1
ATOM 2978 C CA . GLY A 1 384 ? -12.848 10.895 19.899 1.00 87.75 384 GLY A CA 1
ATOM 2979 C C . GLY A 1 384 ? -13.385 12.270 19.494 1.00 87.75 384 GLY A C 1
ATOM 2980 O O . GLY A 1 384 ? -14.332 12.742 20.121 1.00 87.75 384 GLY A O 1
ATOM 2981 N N . ASP A 1 385 ? -12.832 12.890 18.455 1.00 88.62 385 ASP A N 1
ATOM 2982 C CA . ASP A 1 385 ? -13.392 14.085 17.827 1.00 88.62 385 ASP A CA 1
ATOM 2983 C C . ASP A 1 385 ? -14.587 13.701 16.925 1.00 88.62 385 ASP A C 1
ATOM 2985 O O . ASP A 1 385 ? -14.457 12.785 16.103 1.00 88.62 385 ASP A O 1
ATOM 2989 N N . PRO A 1 386 ? -15.749 14.375 17.037 1.00 87.69 386 PRO A N 1
ATOM 2990 C CA . PRO A 1 386 ? -16.898 14.139 16.164 1.00 87.69 386 PRO A CA 1
ATOM 2991 C C . PRO A 1 386 ? -16.587 14.189 14.663 1.00 87.69 386 PRO A C 1
ATOM 2993 O O . PRO A 1 386 ? -17.281 13.522 13.894 1.00 87.69 386 PRO A O 1
ATOM 2996 N N . ILE A 1 387 ? -15.553 14.925 14.234 1.00 88.25 387 ILE A N 1
ATOM 2997 C CA . ILE A 1 387 ? -15.164 15.002 12.821 1.00 88.25 387 ILE A CA 1
ATOM 2998 C C . ILE A 1 387 ? -14.764 13.636 12.247 1.00 88.25 387 ILE A C 1
ATOM 3000 O O . ILE A 1 387 ? -15.049 13.350 11.087 1.00 88.25 387 ILE A O 1
ATOM 3004 N N . TYR A 1 388 ? -14.180 12.746 13.059 1.00 92.81 388 TYR A N 1
ATOM 3005 C CA . TYR A 1 388 ? -13.819 11.400 12.608 1.00 92.81 388 TYR A CA 1
ATOM 3006 C C . TYR A 1 388 ? -15.061 10.591 12.219 1.00 92.81 388 TYR A C 1
ATOM 3008 O O . TYR A 1 388 ? -15.092 9.935 11.182 1.00 92.81 388 TYR A O 1
ATOM 3016 N N . ALA A 1 389 ? -16.120 10.660 13.023 1.00 92.25 389 ALA A N 1
ATOM 3017 C CA . ALA A 1 389 ? -17.362 9.964 12.710 1.00 92.25 389 ALA A CA 1
ATOM 3018 C C . ALA A 1 389 ? -18.110 10.590 11.520 1.00 92.25 389 ALA A C 1
ATOM 3020 O O . ALA A 1 389 ? -18.812 9.881 10.804 1.00 92.25 389 ALA A O 1
ATOM 3021 N N . GLN A 1 390 ? -17.959 11.902 11.310 1.00 90.81 390 GLN A N 1
ATOM 3022 C CA . GLN A 1 390 ? -18.584 12.623 10.199 1.00 90.81 390 GLN A CA 1
ATOM 3023 C C . GLN A 1 390 ? -17.913 12.329 8.857 1.00 90.81 390 GLN A C 1
ATOM 3025 O O . GLN A 1 390 ? -18.614 12.199 7.858 1.00 90.81 390 GLN A O 1
ATOM 3030 N N . ASN A 1 391 ? -16.585 12.201 8.839 1.00 91.06 391 ASN A N 1
ATOM 3031 C CA . ASN A 1 391 ? -15.815 12.054 7.605 1.00 91.06 391 ASN A CA 1
ATOM 3032 C C . ASN A 1 391 ? -15.660 10.586 7.166 1.00 91.06 391 ASN A C 1
ATOM 3034 O O . ASN A 1 391 ? -15.692 10.302 5.972 1.00 91.06 391 ASN A O 1
ATOM 3038 N N . TRP A 1 392 ? -15.551 9.635 8.104 1.00 94.69 392 TRP A N 1
ATOM 3039 C CA . TRP A 1 392 ? -15.449 8.199 7.796 1.00 94.69 392 TRP A CA 1
ATOM 3040 C C . TRP A 1 392 ? -16.767 7.481 8.091 1.00 94.69 392 TRP A C 1
ATOM 3042 O O . TRP A 1 392 ? -16.907 6.745 9.069 1.00 94.69 392 TRP A O 1
ATOM 3052 N N . THR A 1 393 ? -17.755 7.710 7.228 1.00 95.00 393 THR A N 1
ATOM 3053 C CA . THR A 1 393 ? -19.060 7.037 7.293 1.00 95.00 393 THR A CA 1
ATOM 3054 C C . THR A 1 393 ? -19.067 5.753 6.462 1.00 95.00 393 THR A C 1
ATOM 3056 O O . THR A 1 393 ? -18.133 5.476 5.709 1.00 95.00 393 THR A O 1
ATOM 3059 N N . THR A 1 394 ? -20.164 4.995 6.525 1.00 95.25 394 THR A N 1
ATOM 3060 C CA . THR A 1 394 ? -20.409 3.868 5.611 1.00 95.25 394 THR A CA 1
ATOM 3061 C C . THR A 1 394 ? -20.694 4.327 4.172 1.00 95.25 394 THR A C 1
ATOM 3063 O O . THR A 1 394 ? -20.781 3.499 3.273 1.00 95.25 394 THR A O 1
ATOM 3066 N N . GLY A 1 395 ? -20.853 5.629 3.925 1.00 94.06 395 GLY A N 1
ATOM 3067 C CA . GLY A 1 395 ? -21.031 6.199 2.587 1.00 94.06 395 GLY A CA 1
ATOM 3068 C C . GLY A 1 395 ? -19.782 6.864 2.011 1.00 94.06 395 GLY A C 1
ATOM 3069 O O . GLY A 1 395 ? -19.822 7.324 0.875 1.00 94.06 395 GLY A O 1
ATOM 3070 N N . ALA A 1 396 ? -18.686 6.949 2.770 1.00 92.75 396 ALA A N 1
ATOM 3071 C CA . ALA A 1 396 ? -17.439 7.535 2.285 1.00 92.75 396 ALA A CA 1
ATOM 3072 C C . ALA A 1 396 ? -16.614 6.487 1.526 1.00 92.75 396 ALA A C 1
ATOM 3074 O O . ALA A 1 396 ? -16.463 5.364 2.010 1.00 92.75 396 ALA A O 1
ATOM 3075 N N . TYR A 1 397 ? -16.035 6.857 0.379 1.00 91.44 397 TYR A N 1
ATOM 3076 C CA . TYR A 1 397 ? -15.316 5.925 -0.507 1.00 91.44 397 TYR A CA 1
ATOM 3077 C C . TYR A 1 397 ? -14.168 5.171 0.186 1.00 91.44 397 TYR A C 1
ATOM 3079 O O . TYR A 1 397 ? -13.977 3.976 -0.028 1.00 91.44 397 TYR A O 1
ATOM 3087 N N . HIS A 1 398 ? -13.488 5.838 1.121 1.00 95.00 398 HIS A N 1
ATOM 3088 C CA . HIS A 1 398 ? -12.455 5.263 1.992 1.00 95.00 398 HIS A CA 1
ATOM 3089 C C . HIS A 1 398 ? -12.854 5.297 3.480 1.00 95.00 398 HIS A C 1
ATOM 3091 O O . HIS A 1 398 ? -12.003 5.389 4.366 1.00 95.00 398 HIS A O 1
ATOM 3097 N N . GLY A 1 399 ? -14.162 5.261 3.755 1.00 95.94 399 GLY A N 1
ATOM 3098 C CA . GLY A 1 399 ? -14.765 5.279 5.087 1.00 95.94 399 GLY A CA 1
ATOM 3099 C C . GLY A 1 399 ? -14.777 3.927 5.793 1.00 95.94 399 GLY A C 1
ATOM 3100 O O . GLY A 1 399 ? -13.902 3.084 5.612 1.00 95.94 399 GLY A O 1
ATOM 3101 N N . THR A 1 400 ? -15.837 3.674 6.561 1.00 97.00 400 THR A N 1
ATOM 3102 C CA . THR A 1 400 ? -16.089 2.375 7.210 1.00 97.00 400 THR A CA 1
ATOM 3103 C C . THR A 1 400 ? -16.629 1.332 6.220 1.00 97.00 400 THR A C 1
ATOM 3105 O O . THR A 1 400 ? -17.506 0.537 6.547 1.00 97.00 400 THR A O 1
ATOM 3108 N N . VAL A 1 401 ? -16.116 1.337 4.990 1.00 97.31 401 VAL A N 1
ATOM 3109 C CA . VAL A 1 401 ? -16.494 0.453 3.878 1.00 97.31 401 VAL A CA 1
ATOM 3110 C C . VAL A 1 401 ? -15.526 -0.721 3.763 1.00 97.31 401 VAL A C 1
ATOM 3112 O O . VAL A 1 401 ? -14.456 -0.710 4.372 1.00 97.31 401 VAL A O 1
ATOM 3115 N N . VAL A 1 402 ? -15.883 -1.725 2.969 1.00 97.38 402 VAL A N 1
ATOM 3116 C CA . VAL A 1 402 ? -15.025 -2.874 2.671 1.00 97.38 402 VAL A CA 1
ATOM 3117 C C . VAL A 1 402 ? -14.505 -2.746 1.249 1.00 97.38 402 VAL A C 1
ATOM 3119 O O . VAL A 1 402 ? -15.286 -2.645 0.306 1.00 97.38 402 VAL A O 1
ATOM 3122 N N . TRP A 1 403 ? -13.186 -2.789 1.105 1.00 95.56 403 TRP A N 1
ATOM 3123 C CA . TRP A 1 403 ? -12.526 -2.929 -0.187 1.00 95.56 403 TRP A CA 1
ATOM 3124 C C . TRP A 1 403 ? -12.038 -4.365 -0.364 1.00 95.56 403 TRP A C 1
ATOM 3126 O O . TRP A 1 403 ? -11.480 -4.958 0.566 1.00 95.56 403 TRP A O 1
ATOM 3136 N N . SER A 1 404 ? -12.213 -4.923 -1.562 1.00 92.25 404 SER A N 1
ATOM 3137 C CA . SER A 1 404 ? -11.823 -6.309 -1.848 1.00 92.25 404 SER A CA 1
ATOM 3138 C C . SER A 1 404 ? -10.313 -6.517 -1.754 1.00 92.25 404 SER A C 1
ATOM 3140 O O . SER A 1 404 ? -9.855 -7.477 -1.126 1.00 92.25 404 SER A O 1
ATOM 3142 N N . TRP A 1 405 ? -9.521 -5.622 -2.346 1.00 93.00 405 TRP A N 1
ATOM 3143 C CA . TRP A 1 405 ? -8.082 -5.840 -2.459 1.00 93.00 405 TRP A CA 1
ATOM 3144 C C . TRP A 1 405 ? -7.307 -5.655 -1.139 1.00 93.00 405 TRP A C 1
ATOM 3146 O O . TRP A 1 405 ? -6.423 -6.481 -0.914 1.00 93.00 405 TRP A O 1
ATOM 3156 N N . PRO A 1 406 ? -7.608 -4.713 -0.208 1.00 95.81 406 PRO A N 1
ATOM 3157 C CA . PRO A 1 406 ? -6.927 -4.661 1.090 1.00 95.81 406 PRO A CA 1
ATOM 3158 C C . PRO A 1 406 ? -7.230 -5.893 1.942 1.00 95.81 406 PRO A C 1
ATOM 3160 O O . PRO A 1 406 ? -6.369 -6.369 2.678 1.00 95.81 406 PRO A O 1
ATOM 3163 N N . MET A 1 407 ? -8.434 -6.459 1.811 1.00 94.56 407 MET A N 1
ATOM 3164 C CA . MET A 1 407 ? -8.794 -7.724 2.451 1.00 94.56 407 MET A CA 1
ATOM 3165 C C . MET A 1 407 ? -7.985 -8.896 1.884 1.00 94.56 407 MET A C 1
ATOM 3167 O O . MET A 1 407 ? -7.400 -9.658 2.656 1.00 94.56 407 MET A O 1
ATOM 3171 N N . ALA A 1 408 ? -7.871 -8.996 0.557 1.00 94.56 408 ALA A N 1
ATOM 3172 C CA . ALA A 1 408 ? -7.026 -9.998 -0.090 1.00 94.56 408 ALA A CA 1
ATOM 3173 C C . ALA A 1 408 ? -5.535 -9.817 0.257 1.00 94.56 408 ALA A C 1
ATOM 3175 O O . ALA A 1 408 ? -4.848 -10.790 0.569 1.00 94.56 408 ALA A O 1
ATOM 3176 N N . MET A 1 409 ? -5.042 -8.575 0.260 1.00 97.88 409 MET A N 1
ATOM 3177 C CA . MET A 1 409 ? -3.662 -8.238 0.608 1.00 97.88 409 MET A CA 1
ATOM 3178 C C . MET A 1 409 ? -3.359 -8.562 2.068 1.00 97.88 409 MET A C 1
ATOM 3180 O O . MET A 1 409 ? -2.303 -9.118 2.352 1.00 97.88 409 MET A O 1
ATOM 3184 N N . MET A 1 410 ? -4.282 -8.278 2.991 1.00 98.31 410 MET A N 1
ATOM 3185 C CA . MET A 1 410 ? -4.122 -8.633 4.400 1.00 98.31 410 MET A CA 1
ATOM 3186 C C . MET A 1 410 ? -4.058 -10.151 4.577 1.00 98.31 410 MET A C 1
ATOM 3188 O O . MET A 1 410 ? -3.125 -10.652 5.202 1.00 98.31 410 MET A O 1
ATOM 3192 N N . ALA A 1 411 ? -4.994 -10.896 3.979 1.00 97.62 411 ALA A N 1
ATOM 3193 C CA . ALA A 1 411 ? -5.008 -12.357 4.053 1.00 97.62 411 ALA A CA 1
ATOM 3194 C C . ALA A 1 411 ? -3.720 -12.966 3.475 1.00 97.62 411 ALA A C 1
ATOM 3196 O O . ALA A 1 411 ? -3.085 -13.804 4.120 1.00 97.62 411 ALA A O 1
ATOM 3197 N N . LYS A 1 412 ? -3.285 -12.501 2.295 1.00 97.31 412 LYS A N 1
ATOM 3198 C CA . LYS A 1 412 ? -2.039 -12.962 1.673 1.00 97.31 412 LYS A CA 1
ATOM 3199 C C . LYS A 1 412 ? -0.796 -12.507 2.438 1.00 97.31 412 LYS A C 1
ATOM 3201 O O . LYS A 1 412 ? 0.189 -13.233 2.485 1.00 97.31 412 LYS A O 1
ATOM 3206 N N . GLY A 1 413 ? -0.825 -11.333 3.055 1.00 98.00 413 GLY A N 1
ATOM 3207 C CA . GLY A 1 413 ? 0.244 -10.853 3.920 1.00 98.00 413 GLY A CA 1
ATOM 3208 C C . GLY A 1 413 ? 0.431 -11.763 5.131 1.00 98.00 413 GLY A C 1
ATOM 3209 O O . GLY A 1 413 ? 1.538 -12.235 5.370 1.00 98.00 413 GLY A O 1
ATOM 3210 N N . LEU A 1 414 ? -0.649 -12.088 5.847 1.00 98.31 414 LEU A N 1
ATOM 3211 C CA . LEU A 1 414 ? -0.581 -13.014 6.982 1.00 98.31 414 LEU A CA 1
ATOM 3212 C C . LEU A 1 414 ? -0.148 -14.427 6.556 1.00 98.31 414 LEU A C 1
ATOM 3214 O O . LEU A 1 414 ? 0.650 -15.035 7.264 1.00 98.31 414 LEU A O 1
ATOM 3218 N N . ASP A 1 415 ? -0.599 -14.916 5.394 1.00 97.38 415 ASP A N 1
ATOM 3219 C CA . ASP A 1 415 ? -0.117 -16.169 4.783 1.00 97.38 415 ASP A CA 1
ATOM 3220 C C . ASP A 1 415 ? 1.407 -16.162 4.604 1.00 97.38 415 ASP A C 1
ATOM 3222 O O . ASP A 1 415 ? 2.106 -17.065 5.062 1.00 97.38 415 ASP A O 1
ATOM 3226 N N . LEU A 1 416 ? 1.946 -15.099 3.997 1.00 96.06 416 LEU A N 1
ATOM 3227 C CA . LEU A 1 416 ? 3.386 -14.945 3.795 1.00 96.06 416 LEU A CA 1
ATOM 3228 C C . LEU A 1 416 ? 4.142 -14.914 5.126 1.00 96.06 416 LEU A C 1
ATOM 3230 O O . LEU A 1 416 ? 5.188 -15.556 5.240 1.00 96.06 416 LEU A O 1
ATOM 3234 N N . GLN A 1 417 ? 3.621 -14.216 6.140 1.00 96.94 417 GLN A N 1
ATOM 3235 C CA . GLN A 1 417 ? 4.250 -14.180 7.461 1.00 96.94 417 GLN A CA 1
ATOM 3236 C C . GLN A 1 417 ? 4.220 -15.559 8.137 1.00 96.94 417 GLN A C 1
ATOM 3238 O O . GLN A 1 417 ? 5.260 -16.016 8.609 1.00 96.94 417 GLN A O 1
ATOM 3243 N N . LEU A 1 418 ? 3.088 -16.269 8.120 1.00 96.44 418 LEU A N 1
ATOM 3244 C CA . LEU A 1 418 ? 2.980 -17.640 8.640 1.00 96.44 418 LEU A CA 1
ATOM 3245 C C . LEU A 1 418 ? 3.915 -18.609 7.902 1.00 96.44 418 LEU A C 1
ATOM 3247 O O . LEU A 1 418 ? 4.574 -19.430 8.543 1.00 96.44 418 LEU A O 1
ATOM 3251 N N . GLY A 1 419 ? 4.064 -18.462 6.584 1.00 94.25 419 GLY A N 1
ATOM 3252 C CA . GLY A 1 419 ? 4.995 -19.248 5.773 1.00 94.25 419 GLY A CA 1
ATOM 3253 C C . GLY A 1 419 ? 6.457 -19.114 6.218 1.00 94.25 419 GLY A C 1
ATOM 3254 O O . GLY A 1 419 ? 7.226 -20.070 6.106 1.00 94.25 419 GLY A O 1
ATOM 3255 N N . ARG A 1 420 ? 6.852 -17.980 6.823 1.00 92.94 420 ARG A N 1
ATOM 3256 C CA . ARG A 1 420 ? 8.194 -17.803 7.422 1.00 92.94 420 ARG A CA 1
ATOM 3257 C C . ARG A 1 420 ? 8.429 -18.723 8.625 1.00 92.94 420 ARG A C 1
ATOM 3259 O O . ARG A 1 420 ? 9.584 -18.990 8.956 1.00 92.94 420 ARG A O 1
ATOM 3266 N N . CYS A 1 421 ? 7.366 -19.226 9.252 1.00 91.56 421 CYS A N 1
ATOM 3267 C CA . CYS A 1 421 ? 7.446 -20.207 10.330 1.00 91.56 421 CYS A CA 1
ATOM 3268 C C . CYS A 1 421 ? 7.609 -21.641 9.797 1.00 91.56 421 CYS A C 1
ATOM 3270 O O . CYS A 1 421 ? 8.281 -22.450 10.434 1.00 91.56 421 CYS A O 1
ATOM 3272 N N . GLU A 1 422 ? 7.068 -21.958 8.614 1.00 78.81 422 GLU A N 1
ATOM 3273 C CA . GLU A 1 422 ? 7.063 -23.313 8.032 1.00 78.81 422 GLU A CA 1
ATOM 3274 C C . GLU A 1 422 ? 8.398 -23.746 7.413 1.00 78.81 422 GLU A C 1
ATOM 3276 O O . GLU A 1 422 ? 8.673 -24.946 7.312 1.00 78.81 422 GLU A O 1
ATOM 3281 N N . VAL A 1 423 ? 9.281 -22.798 7.070 1.00 63.38 423 VAL A N 1
ATOM 3282 C CA . VAL A 1 423 ? 10.640 -23.087 6.553 1.00 63.38 423 VAL A CA 1
ATOM 3283 C C . VAL A 1 423 ? 11.475 -23.926 7.544 1.00 63.38 423 VAL A C 1
ATOM 3285 O O . VAL A 1 423 ? 12.494 -24.512 7.182 1.00 63.38 423 VAL A O 1
ATOM 3288 N N . THR A 1 424 ? 11.008 -24.067 8.786 1.00 53.12 424 THR A N 1
ATOM 3289 C CA . THR A 1 424 ? 11.569 -24.951 9.816 1.00 53.12 424 THR A CA 1
ATOM 3290 C C . THR A 1 424 ? 11.234 -26.435 9.656 1.00 53.12 424 THR A C 1
ATOM 3292 O O . THR A 1 424 ? 11.957 -27.264 10.204 1.00 53.12 424 THR A O 1
ATOM 3295 N N . SER A 1 425 ? 10.182 -26.806 8.919 1.00 46.00 425 SER A N 1
ATOM 3296 C CA . SER A 1 425 ? 9.643 -28.174 8.987 1.00 46.00 425 SER A CA 1
ATOM 3297 C C . SER A 1 425 ? 10.162 -29.128 7.903 1.00 46.00 425 SER A C 1
ATOM 3299 O O . SER A 1 425 ? 10.171 -30.331 8.140 1.00 46.00 425 SER A O 1
ATOM 3301 N N . ASN A 1 426 ? 10.634 -28.643 6.740 1.00 41.50 426 ASN A N 1
ATOM 3302 C CA . ASN A 1 426 ? 10.880 -29.516 5.570 1.00 41.50 426 ASN A CA 1
ATOM 3303 C C . ASN A 1 426 ? 12.174 -29.283 4.758 1.00 41.50 426 ASN A C 1
ATOM 3305 O O . ASN A 1 426 ? 12.298 -29.783 3.640 1.00 41.50 426 ASN A O 1
ATOM 3309 N N . VAL A 1 427 ? 13.195 -28.602 5.289 1.00 43.94 427 VAL A N 1
ATOM 3310 C CA . VAL A 1 427 ? 14.444 -28.373 4.531 1.00 43.94 427 VAL A CA 1
ATOM 3311 C C . VAL A 1 427 ? 15.532 -29.405 4.873 1.00 43.94 427 VAL A C 1
ATOM 3313 O O . VAL A 1 427 ? 16.517 -29.121 5.554 1.00 43.94 427 VAL A O 1
ATOM 3316 N N . LEU A 1 428 ? 15.400 -30.617 4.322 1.00 36.78 428 LEU A N 1
ATOM 3317 C CA . LEU A 1 428 ? 16.534 -31.514 4.052 1.00 36.78 428 LEU A CA 1
ATOM 3318 C C . LEU A 1 428 ? 17.111 -31.169 2.670 1.00 36.78 428 LEU A C 1
ATOM 3320 O O . LEU A 1 428 ? 16.793 -31.816 1.676 1.00 36.78 428 LEU A O 1
ATOM 3324 N N . ILE A 1 429 ? 17.970 -30.149 2.582 1.00 47.06 429 ILE A N 1
ATOM 3325 C CA . ILE A 1 429 ? 18.691 -29.862 1.330 1.00 47.06 429 ILE A CA 1
ATOM 3326 C C . ILE A 1 429 ? 20.034 -30.595 1.315 1.00 47.06 429 ILE A C 1
ATOM 3328 O O . ILE A 1 429 ? 20.882 -30.427 2.199 1.00 47.06 429 ILE A O 1
ATOM 3332 N N . SER A 1 430 ? 20.176 -31.412 0.271 1.00 42.41 430 SER A N 1
ATOM 3333 C CA . SER A 1 430 ? 21.386 -32.015 -0.293 1.00 42.41 430 SER A CA 1
ATOM 3334 C C . SER A 1 430 ? 22.687 -31.237 -0.017 1.00 42.41 430 SER A C 1
ATOM 3336 O O . SER A 1 430 ? 22.761 -30.014 -0.089 1.00 42.41 430 SER A O 1
ATOM 3338 N N . SER A 1 431 ? 23.742 -31.980 0.301 1.00 41.75 431 SER A N 1
ATOM 3339 C CA . SER A 1 431 ? 25.000 -31.561 0.928 1.00 41.75 431 SER A CA 1
ATOM 3340 C C . SER A 1 431 ? 25.992 -30.763 0.057 1.00 41.75 431 SER A C 1
ATOM 3342 O O . SER A 1 431 ? 27.198 -30.879 0.280 1.00 41.75 431 SER A O 1
ATOM 3344 N N . LYS A 1 432 ? 25.559 -29.944 -0.917 1.00 45.56 432 LYS A N 1
ATOM 3345 C CA . LYS A 1 432 ? 26.509 -29.249 -1.823 1.00 45.56 432 LYS A CA 1
ATOM 3346 C C . LYS A 1 432 ? 26.312 -27.761 -2.126 1.00 45.56 432 LYS A C 1
ATOM 3348 O O . LYS A 1 432 ? 27.133 -27.213 -2.854 1.00 45.56 432 LYS A O 1
ATOM 3353 N N . GLU A 1 433 ? 25.370 -27.065 -1.504 1.00 46.31 433 GLU A N 1
ATOM 3354 C CA . GLU A 1 433 ? 25.280 -25.599 -1.615 1.00 46.31 433 GLU A CA 1
ATOM 3355 C C . GLU A 1 433 ? 25.404 -24.949 -0.235 1.00 46.31 433 GLU A C 1
ATOM 3357 O O . GLU A 1 433 ? 24.932 -25.497 0.763 1.00 46.31 433 GLU A O 1
ATOM 3362 N N . ARG A 1 434 ? 26.106 -23.806 -0.149 1.00 42.06 434 ARG A N 1
ATOM 3363 C CA . ARG A 1 434 ? 26.247 -23.022 1.090 1.00 42.06 434 ARG A CA 1
ATOM 3364 C C . ARG A 1 434 ? 24.853 -22.757 1.665 1.00 42.06 434 ARG A C 1
ATOM 3366 O O . ARG A 1 434 ? 24.126 -21.916 1.150 1.00 42.06 434 ARG A O 1
ATOM 3373 N N . ARG A 1 435 ? 24.496 -23.462 2.742 1.00 45.94 435 ARG A N 1
ATOM 3374 C CA . ARG A 1 435 ? 23.256 -23.233 3.488 1.00 45.94 435 ARG A CA 1
ATOM 3375 C C . ARG A 1 435 ? 23.328 -21.848 4.125 1.00 45.94 435 ARG A C 1
ATOM 3377 O O . ARG A 1 435 ? 24.075 -21.658 5.082 1.00 45.94 435 ARG A O 1
ATOM 3384 N N . ILE A 1 436 ? 22.575 -20.891 3.595 1.00 51.19 436 ILE A N 1
ATOM 3385 C CA . ILE A 1 436 ? 22.260 -19.665 4.328 1.00 51.19 436 ILE A CA 1
ATOM 3386 C C . ILE A 1 436 ? 21.175 -20.067 5.336 1.00 51.19 436 ILE A C 1
ATOM 3388 O O . ILE A 1 436 ? 20.113 -20.517 4.903 1.00 51.19 436 ILE A O 1
ATOM 3392 N N . PRO A 1 437 ? 21.424 -20.009 6.657 1.00 54.50 437 PRO A N 1
ATOM 3393 C CA . PRO A 1 437 ? 20.389 -20.314 7.633 1.00 54.50 437 PRO A CA 1
ATOM 3394 C C . PRO A 1 437 ? 19.254 -19.302 7.465 1.00 54.50 437 PRO A C 1
ATOM 3396 O O . PRO A 1 437 ? 19.460 -18.098 7.614 1.00 54.50 437 PRO A O 1
ATOM 3399 N N . VAL A 1 438 ? 18.064 -19.790 7.116 1.00 66.56 438 VAL A N 1
ATOM 3400 C CA . VAL A 1 438 ? 16.869 -18.947 7.057 1.00 66.56 438 VAL A CA 1
ATOM 3401 C C . VAL A 1 438 ? 16.523 -18.558 8.491 1.00 66.56 438 VAL A C 1
ATOM 3403 O O . VAL A 1 438 ? 16.290 -19.423 9.335 1.00 66.56 438 VAL A O 1
ATOM 3406 N N . ARG A 1 439 ? 16.545 -17.254 8.784 1.00 81.31 439 ARG A N 1
ATOM 3407 C CA . ARG A 1 439 ? 16.173 -16.726 10.098 1.00 81.31 439 ARG A CA 1
ATOM 3408 C C . ARG A 1 439 ? 14.674 -16.906 10.303 1.00 81.31 439 ARG A C 1
ATOM 3410 O O . ARG A 1 439 ? 13.878 -16.302 9.589 1.00 81.31 439 ARG A O 1
ATOM 3417 N N . VAL A 1 440 ? 14.317 -17.692 11.310 1.00 89.88 440 VAL A N 1
ATOM 3418 C CA . VAL A 1 440 ? 12.936 -17.847 11.771 1.00 89.88 440 VAL A CA 1
ATOM 3419 C C . VAL A 1 440 ? 12.582 -16.635 12.638 1.00 89.88 440 VAL A C 1
ATOM 3421 O O . VAL A 1 440 ? 13.335 -16.342 13.569 1.00 89.88 440 VAL A O 1
ATOM 3424 N N . PRO A 1 441 ? 11.497 -15.904 12.341 1.00 95.19 441 PRO A N 1
ATOM 3425 C CA . PRO A 1 441 ? 11.044 -14.798 13.184 1.00 95.19 441 PRO A CA 1
ATOM 3426 C C . PRO A 1 441 ? 10.669 -15.246 14.602 1.00 95.19 441 PRO A C 1
ATOM 3428 O O . PRO A 1 441 ? 10.076 -16.311 14.773 1.00 95.19 441 PRO A O 1
ATOM 3431 N N . ALA A 1 442 ? 10.937 -14.415 15.614 1.00 95.62 442 ALA A N 1
ATOM 3432 C CA . ALA A 1 442 ? 10.651 -14.762 17.013 1.00 95.62 442 ALA A CA 1
ATOM 3433 C C . ALA A 1 442 ? 9.164 -15.054 17.289 1.00 95.62 442 ALA A C 1
ATOM 3435 O O . ALA A 1 442 ? 8.853 -15.942 18.085 1.00 95.62 442 ALA A O 1
ATOM 3436 N N . PHE A 1 443 ? 8.246 -14.368 16.593 1.00 96.75 443 PHE A N 1
ATOM 3437 C CA . PHE A 1 443 ? 6.805 -14.588 16.755 1.00 96.75 443 PHE A CA 1
ATOM 3438 C C . PHE A 1 443 ? 6.376 -16.023 16.417 1.00 96.75 443 PHE A C 1
ATOM 3440 O O . PHE A 1 443 ? 5.371 -16.484 16.940 1.00 96.75 443 PHE A O 1
ATOM 3447 N N . CYS A 1 444 ? 7.134 -16.750 15.584 1.00 95.81 444 CYS A N 1
ATOM 3448 C CA . CYS A 1 444 ? 6.831 -18.140 15.234 1.00 95.81 444 CYS A CA 1
ATOM 3449 C C . CYS A 1 444 ? 6.931 -19.098 16.429 1.00 95.81 444 CYS A C 1
ATOM 3451 O O . CYS A 1 444 ? 6.386 -20.195 16.376 1.00 95.81 444 CYS A O 1
ATOM 3453 N N . THR A 1 445 ? 7.659 -18.704 17.477 1.00 94.62 445 THR A N 1
ATOM 3454 C CA . THR A 1 445 ? 7.816 -19.472 18.724 1.00 94.62 445 THR A CA 1
ATOM 3455 C C . THR A 1 445 ? 7.087 -18.842 19.910 1.00 94.62 445 THR A C 1
ATOM 3457 O O . THR A 1 445 ? 7.153 -19.369 21.016 1.00 94.62 445 THR A O 1
ATOM 3460 N N . ASP A 1 446 ? 6.415 -17.709 19.699 1.00 97.38 446 ASP A N 1
ATOM 3461 C CA . ASP A 1 446 ? 5.504 -17.120 20.674 1.00 97.38 446 ASP A CA 1
ATOM 3462 C C . ASP A 1 446 ? 4.104 -17.684 20.409 1.00 97.38 446 ASP A C 1
ATOM 3464 O O . ASP A 1 446 ? 3.416 -17.243 19.489 1.00 97.38 446 ASP A O 1
ATOM 3468 N N . ASP A 1 447 ? 3.694 -18.685 21.193 1.00 96.81 447 ASP A N 1
ATOM 3469 C CA . ASP A 1 447 ? 2.422 -19.396 20.997 1.00 96.81 447 ASP A CA 1
ATOM 3470 C C . ASP A 1 447 ? 1.208 -18.453 20.977 1.00 96.81 447 ASP A C 1
ATOM 3472 O O . ASP A 1 447 ? 0.243 -18.693 20.247 1.00 96.81 447 ASP A O 1
ATOM 3476 N N . SER A 1 448 ? 1.261 -17.363 21.751 1.00 97.31 448 SER A N 1
ATOM 3477 C CA . SER A 1 448 ? 0.192 -16.367 21.812 1.00 97.31 448 SER A CA 1
ATOM 3478 C C . SER A 1 448 ? 0.125 -15.577 20.509 1.00 97.31 448 SER A C 1
ATOM 3480 O O . SER A 1 448 ? -0.921 -15.523 19.861 1.00 97.31 448 SER A O 1
ATOM 3482 N N . VAL A 1 449 ? 1.253 -15.009 20.075 1.00 98.25 449 VAL A N 1
ATOM 3483 C CA . VAL A 1 449 ? 1.289 -14.188 18.858 1.00 98.25 449 VAL A CA 1
ATOM 3484 C C . VAL A 1 449 ? 1.059 -15.040 17.614 1.00 98.25 449 VAL A C 1
ATOM 3486 O O . VAL A 1 449 ? 0.236 -14.673 16.779 1.00 98.25 449 VAL A O 1
ATOM 3489 N N . TYR A 1 450 ? 1.711 -16.198 17.497 1.00 98.19 450 TYR A N 1
ATOM 3490 C CA . TYR A 1 450 ? 1.476 -17.133 16.396 1.00 98.19 450 TYR A CA 1
ATOM 3491 C C . TYR A 1 450 ? 0.004 -17.567 16.327 1.00 98.19 450 TYR A C 1
ATOM 3493 O O . TYR A 1 450 ? -0.597 -17.549 15.249 1.00 98.19 450 TYR A O 1
ATOM 3501 N N . GLY A 1 451 ? -0.600 -17.901 17.475 1.00 98.06 451 GLY A N 1
ATOM 3502 C CA . GLY A 1 451 ? -2.022 -18.227 17.576 1.00 98.06 451 GLY A CA 1
ATOM 3503 C C . GLY A 1 451 ? -2.918 -17.085 17.095 1.00 98.06 451 GLY A C 1
ATOM 3504 O O . GLY A 1 451 ? -3.813 -17.311 16.280 1.00 98.06 451 GLY A O 1
ATOM 3505 N N . ASN A 1 452 ? -2.627 -15.852 17.514 1.00 98.12 452 ASN A N 1
ATOM 3506 C CA . ASN A 1 452 ? -3.372 -14.662 17.103 1.00 98.12 452 ASN A CA 1
ATOM 3507 C C . ASN A 1 452 ? -3.260 -14.394 15.594 1.00 98.12 452 ASN A C 1
ATOM 3509 O O . ASN A 1 452 ? -4.268 -14.078 14.960 1.00 98.12 452 ASN A O 1
ATOM 3513 N N . VAL A 1 453 ? -2.070 -14.566 15.010 1.00 98.50 453 VAL A N 1
ATOM 3514 C CA . VAL A 1 453 ? -1.838 -14.428 13.562 1.00 98.50 453 VAL A CA 1
ATOM 3515 C C . VAL A 1 453 ? -2.639 -15.467 12.784 1.00 98.50 453 VAL A C 1
ATOM 3517 O O . VAL A 1 453 ? -3.348 -15.117 11.839 1.00 98.50 453 VAL A O 1
ATOM 3520 N N . LYS A 1 454 ? -2.580 -16.733 13.205 1.00 98.25 454 LYS A N 1
ATOM 3521 C CA . LYS A 1 454 ? -3.322 -17.823 12.565 1.00 98.25 454 LYS A CA 1
ATOM 3522 C C . LYS A 1 454 ? -4.836 -17.626 12.660 1.00 98.25 454 LYS A C 1
ATOM 3524 O O . LYS A 1 454 ? -5.546 -17.850 11.684 1.00 98.25 454 LYS A O 1
ATOM 3529 N N . GLU A 1 455 ? -5.340 -17.192 13.810 1.00 98.44 455 GLU A N 1
ATOM 3530 C CA . GLU A 1 455 ? -6.770 -16.932 13.991 1.00 98.44 455 GLU A CA 1
ATOM 3531 C C . GLU A 1 455 ? -7.254 -15.729 13.175 1.00 98.44 455 GLU A C 1
ATOM 3533 O O . GLU A 1 455 ? -8.341 -15.784 12.602 1.00 98.44 455 GLU A O 1
ATOM 3538 N N . ALA A 1 456 ? -6.452 -14.665 13.064 1.00 98.50 456 ALA A N 1
ATOM 3539 C CA . ALA A 1 456 ? -6.774 -13.534 12.198 1.00 98.50 456 ALA A CA 1
ATOM 3540 C C . ALA A 1 456 ? -6.794 -13.938 10.715 1.00 98.50 456 ALA A C 1
ATOM 3542 O O . ALA A 1 456 ? -7.714 -13.553 9.997 1.00 98.50 456 ALA A O 1
ATOM 3543 N N . TYR A 1 457 ? -5.828 -14.754 10.276 1.00 98.44 457 TYR A N 1
ATOM 3544 C CA . TYR A 1 457 ? -5.806 -15.331 8.929 1.00 98.44 457 TYR A CA 1
ATOM 3545 C C . TYR A 1 457 ? -7.077 -16.141 8.640 1.00 98.44 457 TYR A C 1
ATOM 3547 O O . TYR A 1 457 ? -7.737 -15.895 7.634 1.00 98.44 457 TYR A O 1
ATOM 3555 N N . ASN A 1 458 ? -7.467 -17.047 9.543 1.00 98.12 458 ASN A N 1
ATOM 3556 C CA . ASN A 1 458 ? -8.687 -17.841 9.376 1.00 98.12 458 ASN A CA 1
ATOM 3557 C C . ASN A 1 458 ? -9.943 -16.957 9.372 1.00 98.12 458 ASN A C 1
ATOM 3559 O O . ASN A 1 458 ? -10.768 -17.091 8.482 1.00 98.12 458 ASN A O 1
ATOM 3563 N N . THR A 1 459 ? -10.046 -15.997 10.299 1.00 97.56 459 THR A N 1
ATOM 3564 C CA . THR A 1 459 ? -11.170 -15.042 10.354 1.00 97.56 459 THR A CA 1
ATOM 3565 C C . THR A 1 459 ? -11.324 -14.266 9.039 1.00 97.56 459 THR A C 1
ATOM 3567 O O . THR A 1 459 ? -12.443 -14.019 8.592 1.00 97.56 459 THR A O 1
ATOM 3570 N N . LEU A 1 460 ? -10.214 -13.869 8.405 1.00 97.25 460 LEU A N 1
ATOM 3571 C CA . LEU A 1 460 ? -10.243 -13.204 7.100 1.00 97.25 460 LEU A CA 1
ATOM 3572 C C . LEU A 1 460 ? -10.760 -14.133 6.002 1.00 97.25 460 LEU A C 1
ATOM 3574 O O . LEU A 1 460 ? -11.609 -13.708 5.224 1.00 97.25 460 LEU A O 1
ATOM 3578 N N . TRP A 1 461 ? -10.293 -15.381 5.947 1.00 96.75 461 TRP A N 1
ATOM 3579 C CA . TRP A 1 461 ? -10.776 -16.352 4.962 1.00 96.75 461 TRP A CA 1
ATOM 3580 C C . TRP A 1 461 ? -12.241 -16.722 5.168 1.00 96.75 461 TRP A C 1
ATOM 3582 O O . TRP A 1 461 ? -12.993 -16.680 4.200 1.00 96.75 461 TRP A O 1
ATOM 3592 N N . ASP A 1 462 ? -12.677 -16.949 6.407 1.00 96.50 462 ASP A N 1
ATOM 3593 C CA . ASP A 1 462 ? -14.088 -17.167 6.740 1.00 96.50 462 ASP A CA 1
ATOM 3594 C C . ASP A 1 462 ? -14.952 -15.983 6.268 1.00 96.50 462 ASP A C 1
ATOM 3596 O O . ASP A 1 462 ? -16.054 -16.162 5.747 1.00 96.50 462 ASP A O 1
ATOM 3600 N N . SER A 1 463 ? -14.441 -14.754 6.406 1.00 95.25 463 SER A N 1
ATOM 3601 C CA . SER A 1 463 ? -15.116 -13.535 5.949 1.00 95.25 463 SER A CA 1
ATOM 3602 C C . SER A 1 463 ? -15.149 -13.411 4.420 1.00 95.25 463 SER A C 1
ATOM 3604 O O . SER A 1 463 ? -16.197 -13.091 3.855 1.00 95.25 463 SER A O 1
ATOM 3606 N N . ILE A 1 464 ? -14.039 -13.711 3.735 1.00 93.31 464 ILE A N 1
ATOM 3607 C CA . ILE A 1 464 ? -13.947 -13.749 2.265 1.00 93.31 464 ILE A CA 1
ATOM 3608 C C . ILE A 1 464 ? -14.922 -14.793 1.702 1.00 93.31 464 ILE A C 1
ATOM 3610 O O . ILE A 1 464 ? -15.670 -14.501 0.769 1.00 93.31 464 ILE A O 1
ATOM 3614 N N . GLU A 1 465 ? -14.953 -15.991 2.286 1.00 93.69 465 GLU A N 1
ATOM 3615 C CA . GLU A 1 465 ? -15.851 -17.078 1.893 1.00 93.69 465 GLU A CA 1
ATOM 3616 C C . GLU A 1 465 ? -17.318 -16.742 2.182 1.00 93.69 465 GLU A C 1
ATOM 3618 O O . GLU A 1 465 ? -18.185 -16.958 1.333 1.00 93.69 465 GLU A O 1
ATOM 3623 N N . GLY A 1 466 ? -17.601 -16.137 3.337 1.00 93.81 466 GLY A N 1
ATOM 3624 C CA . GLY A 1 466 ? -18.941 -15.676 3.700 1.00 93.81 466 GLY A CA 1
ATOM 3625 C C . GLY A 1 466 ? -19.487 -14.562 2.799 1.00 93.81 466 GLY A C 1
ATOM 3626 O O . GLY A 1 466 ? -20.701 -14.380 2.730 1.00 93.81 466 GLY A O 1
ATOM 3627 N N . ASN A 1 467 ? -18.615 -13.842 2.085 1.00 92.56 467 ASN A N 1
ATOM 3628 C CA . ASN A 1 467 ? -18.967 -12.721 1.210 1.00 92.56 467 ASN A CA 1
ATOM 3629 C C . ASN A 1 467 ? -18.638 -12.989 -0.274 1.00 92.56 467 ASN A C 1
ATOM 3631 O O . ASN A 1 467 ? -18.429 -12.046 -1.037 1.00 92.56 467 ASN A O 1
ATOM 3635 N N . GLN A 1 468 ? -18.636 -14.257 -0.712 1.00 89.81 468 GLN A N 1
ATOM 3636 C CA . GLN A 1 468 ? -18.306 -14.663 -2.092 1.00 89.81 468 GLN A CA 1
ATOM 3637 C C . GLN A 1 468 ? -19.062 -13.889 -3.184 1.00 89.81 468 GLN A C 1
ATOM 3639 O O . GLN A 1 468 ? -18.466 -13.524 -4.200 1.00 89.81 468 GLN A O 1
ATOM 3644 N N . ASP A 1 469 ? -20.339 -13.574 -2.956 1.00 89.06 469 ASP A N 1
ATOM 3645 C CA . ASP A 1 469 ? -21.178 -12.815 -3.896 1.00 89.06 469 ASP A CA 1
ATOM 3646 C C . ASP A 1 469 ? -20.676 -11.379 -4.144 1.00 89.06 469 ASP A C 1
ATOM 3648 O O . ASP A 1 469 ? -21.057 -10.742 -5.126 1.00 89.06 469 ASP A O 1
ATOM 3652 N N . GLN A 1 470 ? -19.826 -10.853 -3.257 1.00 88.62 470 GLN A N 1
ATOM 3653 C CA . GLN A 1 470 ? -19.295 -9.491 -3.335 1.00 88.62 470 GLN A CA 1
ATOM 3654 C C . GLN A 1 470 ? -17.897 -9.432 -3.950 1.00 88.62 470 GLN A C 1
ATOM 3656 O O . GLN A 1 470 ? -17.459 -8.353 -4.328 1.00 88.62 470 GLN A O 1
ATOM 3661 N N . LEU A 1 471 ? -17.193 -10.559 -4.102 1.00 80.94 471 LEU A N 1
ATOM 3662 C CA . LEU A 1 471 ? -15.767 -10.566 -4.463 1.00 80.94 471 LEU A CA 1
ATOM 3663 C C . LEU A 1 471 ? -15.465 -10.040 -5.877 1.00 80.94 471 LEU A C 1
ATOM 3665 O O . LEU A 1 471 ? -14.313 -9.759 -6.188 1.00 80.94 471 LEU A O 1
ATOM 3669 N N . SER A 1 472 ? -16.478 -9.892 -6.737 1.00 78.44 472 SER A N 1
ATOM 3670 C CA . SER A 1 472 ? -16.338 -9.215 -8.034 1.00 78.44 472 SER A CA 1
ATOM 3671 C C . SER A 1 472 ? -16.495 -7.692 -7.958 1.00 78.44 472 SER A C 1
ATOM 3673 O O . SER A 1 472 ? -16.429 -7.029 -8.991 1.00 78.44 472 SER A O 1
ATOM 3675 N N . GLN A 1 473 ? -16.776 -7.142 -6.776 1.00 82.62 473 GLN A N 1
ATOM 3676 C CA . GLN A 1 473 ? -16.891 -5.709 -6.533 1.00 82.62 473 GLN A CA 1
ATOM 3677 C C . GLN A 1 473 ? -15.567 -5.167 -5.992 1.00 82.62 473 GLN A C 1
ATOM 3679 O O . GLN A 1 473 ? -14.871 -5.806 -5.203 1.00 82.62 473 GLN A O 1
ATOM 3684 N N . GLU A 1 474 ? -15.230 -3.958 -6.417 1.00 84.81 474 GLU A N 1
ATOM 3685 C CA . GLU A 1 474 ? -14.092 -3.206 -5.890 1.00 84.81 474 GLU A CA 1
ATOM 3686 C C . GLU A 1 474 ? -14.319 -2.841 -4.418 1.00 84.81 474 GLU A C 1
ATOM 3688 O O . GLU A 1 474 ? -13.516 -3.183 -3.548 1.00 84.81 474 GLU A O 1
ATOM 3693 N N . VAL A 1 475 ? -15.468 -2.220 -4.148 1.00 91.38 475 VAL A N 1
ATOM 3694 C CA . VAL A 1 475 ? -15.869 -1.719 -2.837 1.00 91.38 475 VAL A CA 1
ATOM 3695 C C . VAL A 1 475 ? -17.352 -1.984 -2.597 1.00 91.38 475 VAL A C 1
ATOM 3697 O O . VAL A 1 475 ? -18.190 -1.842 -3.491 1.00 91.38 475 VAL A O 1
ATOM 3700 N N . TRP A 1 476 ? -17.694 -2.335 -1.363 1.00 95.06 476 TRP A N 1
ATOM 3701 C CA . TRP A 1 476 ? -19.070 -2.367 -0.883 1.00 95.06 476 TRP A CA 1
ATOM 3702 C C . TRP A 1 476 ? -19.145 -1.819 0.534 1.00 95.06 476 TRP A C 1
ATOM 3704 O O . TRP A 1 476 ? -18.147 -1.626 1.228 1.00 95.06 476 TRP A O 1
ATOM 3714 N N . SER A 1 477 ? -20.363 -1.549 0.972 1.00 96.56 477 SER A N 1
ATOM 3715 C CA . SER A 1 477 ? -20.633 -1.031 2.299 1.00 96.56 477 SER A CA 1
ATOM 3716 C C . SER A 1 477 ? -21.586 -1.952 3.053 1.00 96.56 477 SER A C 1
ATOM 3718 O O . SER A 1 477 ? -21.849 -3.091 2.655 1.00 96.56 477 SER A O 1
ATOM 3720 N N . TRP A 1 478 ? -22.094 -1.477 4.181 1.00 97.12 478 TRP A N 1
ATOM 3721 C CA . TRP A 1 478 ? -23.002 -2.210 5.033 1.00 97.12 478 TRP A CA 1
ATOM 3722 C C . TRP A 1 478 ? -23.952 -1.278 5.781 1.00 97.12 478 TRP A C 1
ATOM 3724 O O . TRP A 1 478 ? -23.682 -0.100 6.021 1.00 97.12 478 TRP A O 1
ATOM 3734 N N . VAL A 1 479 ? -25.082 -1.843 6.195 1.00 96.94 479 VAL A N 1
ATOM 3735 C CA . VAL A 1 479 ? -26.014 -1.240 7.149 1.00 96.94 479 VAL A CA 1
ATOM 3736 C C . VAL A 1 479 ? -26.212 -2.183 8.328 1.00 96.94 479 VAL A C 1
ATOM 3738 O O . VAL A 1 479 ? -26.229 -3.403 8.167 1.00 96.94 479 VAL A O 1
ATOM 3741 N N . TYR A 1 480 ? -26.375 -1.633 9.530 1.00 96.69 480 TYR A N 1
ATOM 3742 C CA . TYR A 1 480 ? -26.633 -2.456 10.708 1.00 96.69 480 TYR A CA 1
ATOM 3743 C C . TYR A 1 480 ? -28.138 -2.677 10.898 1.00 96.69 480 TYR A C 1
ATOM 3745 O O . TYR A 1 480 ? -28.888 -1.731 11.148 1.00 96.69 480 TYR A O 1
ATOM 3753 N N . ARG A 1 481 ? -28.592 -3.929 10.798 1.00 94.94 481 ARG A N 1
ATOM 3754 C CA . ARG A 1 481 ? -29.990 -4.343 11.025 1.00 94.94 481 ARG A CA 1
ATOM 3755 C C . ARG A 1 481 ? -30.024 -5.676 11.769 1.00 94.94 481 ARG A C 1
ATOM 3757 O O . ARG A 1 481 ? -30.245 -6.727 11.176 1.00 94.94 481 ARG A O 1
ATOM 3764 N N . GLY A 1 482 ? -29.728 -5.631 13.069 1.00 92.50 482 GLY A N 1
ATOM 3765 C CA . GLY A 1 482 ? -29.531 -6.842 13.881 1.00 92.50 482 GLY A CA 1
ATOM 3766 C C . GLY A 1 482 ? -28.246 -7.614 13.538 1.00 92.50 482 GLY A C 1
ATOM 3767 O O . GLY A 1 482 ? -28.099 -8.759 13.943 1.00 92.50 482 GLY A O 1
ATOM 3768 N N . GLY A 1 483 ? -27.342 -6.985 12.784 1.00 95.50 483 GLY A N 1
ATOM 3769 C CA . GLY A 1 483 ? -26.109 -7.538 12.226 1.00 95.50 483 GLY A CA 1
ATOM 3770 C C . GLY A 1 483 ? -25.637 -6.674 11.051 1.00 95.50 483 GLY A C 1
ATOM 3771 O O . GLY A 1 483 ? -26.391 -5.811 10.589 1.00 95.50 483 GLY A O 1
ATOM 3772 N N . PHE A 1 484 ? -24.408 -6.880 10.575 1.00 97.31 484 PHE A N 1
ATOM 3773 C CA . PHE A 1 484 ? -23.876 -6.144 9.424 1.00 97.31 484 PHE A CA 1
ATOM 3774 C C . PHE A 1 484 ? -24.405 -6.769 8.135 1.00 97.31 484 PHE A C 1
ATOM 3776 O O . PHE A 1 484 ? -24.066 -7.906 7.809 1.00 97.31 484 PHE A O 1
ATOM 3783 N N . GLN A 1 485 ? -25.261 -6.036 7.427 1.00 96.56 485 GLN A N 1
ATOM 3784 C CA . GLN A 1 485 ? -25.831 -6.456 6.152 1.00 96.56 485 GLN A CA 1
ATOM 3785 C C . GLN A 1 485 ? -25.132 -5.716 5.025 1.00 96.56 485 GLN A C 1
ATOM 3787 O O . GLN A 1 485 ? -25.145 -4.486 5.007 1.00 96.56 485 GLN A O 1
ATOM 3792 N N . VAL A 1 486 ? -24.555 -6.463 4.085 1.00 96.69 486 VAL A N 1
ATOM 3793 C CA . VAL A 1 486 ? -23.919 -5.905 2.888 1.00 96.69 486 VAL A CA 1
ATOM 3794 C C . VAL A 1 486 ? -24.891 -4.985 2.147 1.00 96.69 486 VAL A C 1
ATOM 3796 O O . VAL A 1 486 ? -26.085 -5.266 2.030 1.00 96.69 486 VAL A O 1
ATOM 3799 N N . THR A 1 487 ? -24.391 -3.849 1.676 1.00 95.12 487 THR A N 1
ATOM 3800 C CA . THR A 1 487 ? -25.149 -2.848 0.926 1.00 95.12 487 THR A CA 1
ATOM 3801 C C . THR A 1 487 ? -24.233 -2.201 -0.115 1.00 95.12 487 THR A C 1
ATOM 3803 O O . THR A 1 487 ? -23.103 -1.846 0.222 1.00 95.12 487 THR A O 1
ATOM 3806 N N . PRO A 1 488 ? -24.682 -2.004 -1.368 1.00 93.00 488 PRO A N 1
ATOM 3807 C CA . PRO A 1 488 ? -23.887 -1.291 -2.364 1.00 93.00 488 PRO A CA 1
ATOM 3808 C C . PRO A 1 488 ? -23.519 0.118 -1.884 1.00 93.00 488 PRO A C 1
ATOM 3810 O O . PRO A 1 488 ? -24.383 0.847 -1.400 1.00 93.00 488 PRO A O 1
ATOM 3813 N N . LEU A 1 489 ? -22.262 0.534 -2.053 1.00 91.56 489 LEU A N 1
ATOM 3814 C CA . LEU A 1 489 ? -21.823 1.865 -1.616 1.00 91.56 489 LEU A CA 1
ATOM 3815 C C . LEU A 1 489 ? -22.653 2.984 -2.268 1.00 91.56 489 LEU A C 1
ATOM 3817 O O . LEU A 1 489 ? -23.101 3.900 -1.588 1.00 91.56 489 LEU A O 1
ATOM 3821 N N . GLY A 1 490 ? -22.947 2.858 -3.566 1.00 87.12 490 GLY A N 1
ATOM 3822 C CA . GLY A 1 490 ? -23.661 3.879 -4.340 1.00 87.12 490 GLY A CA 1
ATOM 3823 C C . GLY A 1 490 ? -25.105 4.172 -3.905 1.00 87.12 490 GLY A C 1
ATOM 3824 O O . GLY A 1 490 ? -25.709 5.096 -4.445 1.00 87.12 490 GLY A O 1
ATOM 3825 N N . VAL A 1 491 ? -25.678 3.414 -2.958 1.00 91.00 491 VAL A N 1
ATOM 3826 C CA . VAL A 1 491 ? -27.003 3.712 -2.377 1.00 91.00 491 VAL A CA 1
ATOM 3827 C C . VAL A 1 491 ? -26.928 4.366 -0.992 1.00 91.00 491 VAL A C 1
ATOM 3829 O O . VAL A 1 491 ? -27.970 4.690 -0.419 1.00 91.00 491 VAL A O 1
ATOM 3832 N N . ILE A 1 492 ? -25.725 4.558 -0.444 1.00 91.19 492 ILE A N 1
ATOM 3833 C CA . ILE A 1 492 ? -25.491 5.224 0.841 1.00 91.19 492 ILE A CA 1
ATOM 3834 C C . ILE A 1 492 ? -24.997 6.655 0.570 1.00 91.19 492 ILE A C 1
ATOM 3836 O O . ILE A 1 492 ? -24.092 6.836 -0.241 1.00 91.19 492 ILE A O 1
ATOM 3840 N N . PRO A 1 493 ? -25.571 7.689 1.214 1.00 87.56 493 PRO A N 1
ATOM 3841 C CA . PRO A 1 493 ? -25.126 9.066 1.015 1.00 87.56 493 PRO A CA 1
ATOM 3842 C C . PRO A 1 493 ? -23.665 9.275 1.446 1.00 87.56 493 PRO A C 1
ATOM 3844 O O . PRO A 1 493 ? -23.299 8.806 2.529 1.00 87.56 493 PRO A O 1
ATOM 3847 N N . PRO A 1 494 ? -22.856 10.025 0.674 1.00 84.19 494 PRO A N 1
ATOM 3848 C CA . PRO A 1 494 ? -21.512 10.400 1.099 1.00 84.19 494 PRO A CA 1
ATOM 3849 C C . PRO A 1 494 ? -21.553 11.354 2.311 1.00 84.19 494 PRO A C 1
ATOM 3851 O O . PRO A 1 494 ? -22.598 11.970 2.578 1.00 84.19 494 PRO A O 1
ATOM 3854 N N . PRO A 1 495 ? -20.433 11.503 3.049 1.00 81.44 495 PRO A N 1
ATOM 3855 C CA . PRO A 1 495 ? -20.278 12.532 4.079 1.00 81.44 495 PRO A CA 1
ATOM 3856 C C . PRO A 1 495 ? -20.758 13.914 3.606 1.00 81.44 495 PRO A C 1
ATOM 3858 O O . PRO A 1 495 ? -20.558 14.293 2.458 1.00 81.44 495 PRO A O 1
ATOM 3861 N N . GLY A 1 496 ? -21.440 14.671 4.473 1.00 70.06 496 GLY A N 1
ATOM 3862 C CA . GLY A 1 496 ? -21.884 16.045 4.170 1.00 70.06 496 GLY A CA 1
ATOM 3863 C C . GLY A 1 496 ? -23.099 16.206 3.230 1.00 70.06 496 GLY A C 1
ATOM 3864 O O . GLY A 1 496 ? -23.613 17.315 3.139 1.00 70.06 496 GLY A O 1
ATOM 3865 N N . ALA A 1 497 ? -23.579 15.126 2.594 1.00 51.38 497 ALA A N 1
ATOM 3866 C CA . ALA A 1 497 ? -24.821 14.943 1.814 1.00 51.38 497 ALA A CA 1
ATOM 3867 C C . ALA A 1 497 ? -25.357 16.118 0.947 1.00 51.38 497 ALA A C 1
ATOM 3869 O O . ALA A 1 497 ? -25.968 17.063 1.445 1.00 51.38 497 ALA A O 1
ATOM 3870 N N . GLY A 1 498 ? -25.329 15.953 -0.387 1.00 39.16 498 GLY A N 1
ATOM 3871 C CA . GLY A 1 498 ? -26.210 16.703 -1.301 1.00 39.16 498 GLY A CA 1
ATOM 3872 C C . GLY A 1 498 ? -25.886 16.602 -2.793 1.00 39.16 498 GLY A C 1
ATOM 3873 O O . GLY A 1 498 ? -26.796 16.491 -3.609 1.00 39.16 498 GLY A O 1
ATOM 3874 N N . THR A 1 499 ? -24.615 16.584 -3.175 1.00 35.31 499 THR A N 1
ATOM 3875 C CA . THR A 1 499 ? -24.200 16.513 -4.581 1.00 35.31 499 THR A CA 1
ATOM 3876 C C . THR A 1 499 ? -22.770 16.017 -4.658 1.00 35.31 499 THR A C 1
ATOM 3878 O O . THR A 1 499 ? -21.932 16.516 -3.921 1.00 35.31 499 THR A O 1
ATOM 3881 N N . GLN A 1 500 ? -22.531 15.136 -5.630 1.00 36.34 500 GLN A N 1
ATOM 3882 C CA . GLN A 1 500 ? -21.285 14.440 -5.958 1.00 36.34 500 GLN A CA 1
ATOM 3883 C C . GLN A 1 500 ? -21.106 13.124 -5.193 1.00 36.34 500 GLN A C 1
ATOM 3885 O O . GLN A 1 500 ? -20.840 13.083 -4.000 1.00 36.34 500 GLN A O 1
ATOM 3890 N N . THR A 1 501 ? -21.267 12.018 -5.922 1.00 34.72 501 THR A N 1
ATOM 3891 C CA . THR A 1 501 ? -20.422 10.842 -5.702 1.00 34.72 501 THR A CA 1
ATOM 3892 C C . THR A 1 501 ? -18.979 11.337 -5.672 1.00 34.72 501 THR A C 1
ATOM 3894 O O . THR A 1 501 ? -18.491 11.780 -6.711 1.00 34.72 501 THR A O 1
ATOM 3897 N N . GLU A 1 502 ? -18.344 11.316 -4.502 1.00 40.78 502 GLU A N 1
ATOM 3898 C CA . GLU A 1 502 ? -16.885 11.308 -4.412 1.00 40.78 502 GLU A CA 1
ATOM 3899 C C . GLU A 1 502 ? -16.413 10.012 -5.074 1.00 40.78 502 GLU A C 1
ATOM 3901 O O . GLU A 1 502 ? -16.514 8.952 -4.461 1.00 40.78 502 GLU A O 1
ATOM 3906 N N . LEU A 1 503 ? -16.028 10.104 -6.348 1.00 41.03 503 LEU A N 1
ATOM 3907 C CA . LEU A 1 503 ? -15.233 9.135 -7.105 1.00 41.03 503 LEU A CA 1
ATOM 3908 C C . LEU A 1 503 ? -14.467 9.911 -8.173 1.00 41.03 503 LEU A C 1
ATOM 3910 O O . LEU A 1 503 ? -15.109 10.247 -9.207 1.00 41.03 503 LEU A O 1
#

pLDDT: mean 87.26, std 16.3, range [27.33, 98.88]

Sequence (503 aa):
LKPGAALNSDSANLTTQMPGQTTAPSFLAYSEKLLAGAWRFLTYFGRDSMISALLMEPVLSSGNDRSMEAVIDSVLERINRTDGSVCHEETIGDYATWTNLQNNITSNAMVCDYKMVGYLTETVQDSCLYMKQIDSDYYFPILMERYFLQNPVGQKRVAAFFNMSSDINEANQNLTWGQLATINAARIMRLTAPFANEQTKANLIHLKHGQTVGEWRDSEYGIGGGRIPYDVNTALVPAALRSIAALSRNGIYPNHQSWAQLADNYAQIWEDKTLPFFSVTIPQAKAQSLMQSYANTSFPGPSQSSTIDADVTFHALSLDGYNNLTQVQVMNTDDCFRHFLLNTTDDAQLTPFLNTSTTNIRRTFPAGLMTSAGMVVANPAFGGDPIYAQNWTTGAYHGTVVWSWPMAMMAKGLDLQLGRCEVTSNVLISSKERRIPVRVPAFCTDDSVYGNVKEAYNTLWDSIEGNQDQLSQEVWSWVYRGGFQVTPLGVIPPPGAGTQTEL

Organism: NCBI:txid70096

Foldseek 3Di:
DALPQFWDPVCPCCCVVPVPVSVQQRVQAFLQAGFQHPPPGSFDFLQSLLLCCLLCVVTGDDDHSTSLLNNLLNQLLQADLPQLQTQGTKDADVRCCVVCVLVVHRDRAIDRQQAPDDDDDDDDDDPVPHHQADLSLLSNLLSLCCQCPVNPNNVVCLVVQQQDQNDRHPSRGPHGSLSSVLSSLVNLLVLLVQCLVPVDPVSAQWGDPPHQAHYPLRFNCLQQSFTHFLLRQAFRSLLSLCSQLVCLCVCSNVVPVVSVVVSPSSSLSSNPRRQVQFKDKAFLVLLLVLLVVCCVPQNVDDSLSVVRPGIQIAGFRHACHPPRHRGNPKHFLSLLSCLQRDPDDPLVPVLVSLQNQLVQLVRDPPSHQDFLQAGFGIHLSNVSDVVSSLQQHLLAPNHRWDFLSSLSSNLNSLVVLLVLLCVVPDDPDDDPDPDPPSDRRPNSVVCNSSVSSVVSSVSSVVSCVSNVVCNVDRIWGFDDDVGTHIHRSVVDAHRPDDDDDRD

Radius of gyration: 22.57 Å; chains: 1; bounding box: 56×64×59 Å

InterPro domains:
  IPR008928 Six-hairpin glycosidase superfamily [SSF48208] (38-422)

Secondary structure (DSSP, 8-state):
--HHHHB-GGGTTHHHHSHHHHHHHHHHB-SS-B-SSSSS--S-BHHHHHHHHHHHTTTB--STTSHHHHHHHHHHHTB-TTT-PBPSEEE-HHHHHHHHHHTT----S-EEESS---PPPS----TT------SHHHHHHHHHHIIIII-HHHHHHHHHHTTSBP-SSGGGTT-BHHHHHHHHHHHHHHHHHHHHHS--GGGS--PPTT-S--SS--STTTTTT-SEEHHIIIIIHHHHHHHHHHHHHTTSSTT-TTHHHHHHHHHHHHHHHSHHHHEEEE-HHHHHHHHHHHHHHT-SS---GGG--S-EEEE-SEEEEGGGEEE---EESTHHHHHHH-----HHHHHHHHHHHHHHHHSBTTSSSEETTEEBSEEGGGS-SHHHHHHS-TTSTTSS-EEHHHHHHHHHHHHHHHHHHHTTTS----TTS---PPPPPGGGG-HHHHHHHHHHHHHHHHHHHHTGGGTT-SEEEEEESSSEEEE-GGGSPPTT-SS----